Protein AF-A0A6C0BNF8-F1 (afdb_monomer_lite)

Organism: NCBI:txid1070528

Structure (mmCIF, N/CA/C/O backbone):
data_AF-A0A6C0BNF8-F1
#
_entry.id   AF-A0A6C0BNF8-F1
#
loop_
_atom_site.group_PDB
_atom_site.id
_atom_site.type_symbol
_atom_site.label_atom_id
_atom_site.label_alt_id
_atom_site.label_comp_id
_atom_site.label_asym_id
_atom_site.label_entity_id
_atom_site.label_seq_id
_atom_site.pdbx_PDB_ins_code
_atom_site.Cartn_x
_atom_site.Cartn_y
_atom_site.Cartn_z
_atom_site.occupancy
_atom_site.B_iso_or_equiv
_atom_site.auth_seq_id
_atom_site.auth_comp_id
_atom_site.auth_asym_id
_atom_site.auth_atom_id
_atom_site.pdbx_PDB_model_num
ATOM 1 N N . MET A 1 1 ? 3.673 -22.146 -71.744 1.00 42.50 1 MET A N 1
ATOM 2 C CA . MET A 1 1 ? 4.984 -21.637 -72.190 1.00 42.50 1 MET A CA 1
ATOM 3 C C . MET A 1 1 ? 4.751 -20.270 -72.786 1.00 42.50 1 MET A C 1
ATOM 5 O O . MET A 1 1 ? 4.096 -20.205 -73.815 1.00 42.50 1 MET A O 1
ATOM 9 N N . ASN A 1 2 ? 5.159 -19.221 -72.079 1.00 30.05 2 ASN A N 1
ATOM 10 C CA . ASN A 1 2 ? 5.784 -18.015 -72.622 1.00 30.05 2 ASN A CA 1
ATOM 11 C C . ASN A 1 2 ? 5.876 -16.993 -71.493 1.00 30.05 2 ASN A C 1
ATOM 13 O O . ASN A 1 2 ? 4.879 -16.607 -70.895 1.00 30.05 2 ASN A O 1
ATOM 17 N N . SER A 1 3 ? 7.125 -16.689 -71.167 1.00 33.28 3 SER A N 1
ATOM 18 C CA . SER A 1 3 ? 7.591 -15.675 -70.242 1.00 33.28 3 SER A CA 1
ATOM 19 C C . SER A 1 3 ? 7.487 -14.305 -70.899 1.00 33.28 3 SER A C 1
ATOM 21 O O . SER A 1 3 ? 8.122 -14.082 -71.933 1.00 33.28 3 SER A O 1
ATOM 23 N N . ASP A 1 4 ? 6.750 -13.399 -70.270 1.00 34.75 4 ASP A N 1
ATOM 24 C CA . ASP A 1 4 ? 6.822 -11.975 -70.568 1.00 34.75 4 ASP A CA 1
ATOM 25 C C . ASP A 1 4 ? 8.055 -11.378 -69.875 1.00 34.75 4 ASP A C 1
ATOM 27 O O . ASP A 1 4 ? 8.246 -11.499 -68.664 1.00 34.75 4 ASP A O 1
ATOM 31 N N . ILE A 1 5 ? 8.923 -10.780 -70.688 1.00 34.44 5 ILE A N 1
ATOM 32 C CA . ILE A 1 5 ? 10.105 -10.013 -70.287 1.00 34.44 5 ILE A CA 1
ATOM 33 C C . ILE A 1 5 ? 9.642 -8.563 -70.049 1.00 34.44 5 ILE A C 1
ATOM 35 O O . ILE A 1 5 ? 9.097 -7.979 -70.989 1.00 34.44 5 ILE A O 1
ATOM 39 N N . PRO A 1 6 ? 9.847 -7.955 -68.862 1.00 33.59 6 PRO A N 1
ATOM 40 C CA . PRO A 1 6 ? 9.377 -6.597 -68.598 1.00 33.59 6 PRO A CA 1
ATOM 41 C C . PRO A 1 6 ? 10.333 -5.491 -69.061 1.00 33.59 6 PRO A C 1
ATOM 43 O O . PRO A 1 6 ? 11.553 -5.650 -69.106 1.00 33.59 6 PRO A O 1
ATOM 46 N N . GLU A 1 7 ? 9.714 -4.343 -69.338 1.00 38.03 7 GLU A N 1
ATOM 47 C CA . GLU A 1 7 ? 10.248 -2.992 -69.531 1.00 38.03 7 GLU A CA 1
ATOM 48 C C . GLU A 1 7 ? 11.433 -2.620 -68.621 1.00 38.03 7 GLU A C 1
ATOM 50 O O . GLU A 1 7 ? 11.282 -2.080 -67.531 1.00 38.03 7 GLU A O 1
ATOM 55 N N . CYS A 1 8 ? 12.648 -2.795 -69.129 1.00 31.62 8 CYS A N 1
ATOM 56 C CA . CYS A 1 8 ? 13.833 -2.077 -68.661 1.00 31.62 8 CYS A CA 1
ATOM 57 C C . CYS A 1 8 ? 14.503 -1.368 -69.847 1.00 31.62 8 CYS A C 1
ATOM 59 O O . CYS A 1 8 ? 15.633 -1.655 -70.238 1.00 31.62 8 CYS A O 1
ATOM 61 N N . ARG A 1 9 ? 13.761 -0.441 -70.468 1.00 37.28 9 ARG A N 1
ATOM 62 C CA . ARG A 1 9 ? 14.276 0.508 -71.470 1.00 37.28 9 ARG A CA 1
ATOM 63 C C . ARG A 1 9 ? 13.576 1.862 -71.387 1.00 37.28 9 ARG A C 1
ATOM 65 O O . ARG A 1 9 ? 12.869 2.266 -72.299 1.00 37.28 9 ARG A O 1
ATOM 72 N N . THR A 1 10 ? 13.876 2.609 -70.340 1.00 36.25 10 THR A N 1
ATOM 73 C CA . THR A 1 10 ? 13.752 4.070 -70.336 1.00 36.25 10 THR A CA 1
ATOM 74 C C . THR A 1 10 ? 14.896 4.592 -69.488 1.00 36.25 10 THR A C 1
ATOM 76 O O . THR A 1 10 ? 14.889 4.310 -68.305 1.00 36.25 10 THR A O 1
ATOM 79 N N . HIS A 1 11 ? 15.909 5.210 -70.108 1.00 37.09 11 HIS A N 1
ATOM 80 C CA . HIS A 1 11 ? 16.832 6.249 -69.593 1.00 37.09 11 HIS A CA 1
ATOM 81 C C . HIS A 1 11 ? 18.144 6.233 -70.409 1.00 37.09 11 HIS A C 1
ATOM 83 O O . HIS A 1 11 ? 19.134 5.620 -70.010 1.00 37.09 11 HIS A O 1
ATOM 89 N N . PRO A 1 12 ? 18.175 6.886 -71.585 1.00 35.62 12 PRO A N 1
ATOM 90 C CA . PRO A 1 12 ? 19.374 7.017 -72.398 1.00 35.62 12 PRO A CA 1
ATOM 91 C C . PRO A 1 12 ? 20.122 8.312 -72.034 1.00 35.62 12 PRO A C 1
ATOM 93 O O . PRO A 1 12 ? 19.929 9.337 -72.678 1.00 35.62 12 PRO A O 1
ATOM 96 N N . TRP A 1 13 ? 20.972 8.275 -71.002 1.00 37.06 13 TRP A N 1
ATOM 97 C CA . TRP A 1 13 ? 21.962 9.344 -70.740 1.00 37.06 13 TRP A CA 1
ATOM 98 C C . TRP A 1 13 ? 23.219 8.899 -69.972 1.00 37.06 13 TRP A C 1
ATOM 100 O O . TRP A 1 13 ? 23.908 9.715 -69.373 1.00 37.06 13 TRP A O 1
ATOM 110 N N . LEU A 1 14 ? 23.589 7.619 -70.030 1.00 31.16 14 LEU A N 1
ATOM 111 C CA . LEU A 1 14 ? 24.829 7.112 -69.426 1.00 31.16 14 LEU A CA 1
ATOM 112 C C . LEU A 1 14 ? 25.848 6.704 -70.495 1.00 31.16 14 LEU A C 1
ATOM 114 O O . LEU A 1 14 ? 26.213 5.544 -70.613 1.00 31.16 14 LEU A O 1
ATOM 118 N N . PHE A 1 15 ? 26.305 7.683 -71.276 1.00 34.84 15 PHE A N 1
ATOM 119 C CA . PHE A 1 15 ? 27.606 7.626 -71.943 1.00 34.84 15 PHE A CA 1
ATOM 120 C C . PHE A 1 15 ? 28.194 9.036 -71.972 1.00 34.84 15 PHE A C 1
ATOM 122 O O . PHE A 1 15 ? 28.006 9.787 -72.926 1.00 34.84 15 PHE A O 1
ATOM 129 N N . LEU A 1 16 ? 28.914 9.393 -70.911 1.00 28.33 16 LEU A N 1
ATOM 130 C CA . LEU A 1 16 ? 29.991 10.366 -71.009 1.00 28.33 16 LEU A CA 1
ATOM 131 C C . LEU A 1 16 ? 31.275 9.659 -70.594 1.00 28.33 16 LEU A C 1
ATOM 133 O O . LEU A 1 16 ? 31.380 9.108 -69.500 1.00 28.33 16 LEU A O 1
ATOM 137 N N . ASN A 1 17 ? 32.203 9.630 -71.549 1.00 35.16 17 ASN A N 1
ATOM 138 C CA . ASN A 1 17 ? 33.586 9.230 -71.372 1.00 35.16 17 ASN A CA 1
ATOM 139 C C . ASN A 1 17 ? 34.174 9.986 -70.184 1.00 35.16 17 ASN A C 1
ATOM 141 O O . ASN A 1 17 ? 34.181 11.215 -70.206 1.00 35.16 17 ASN A O 1
ATOM 145 N N . ASN A 1 18 ? 34.721 9.259 -69.214 1.00 30.66 18 ASN A N 1
ATOM 146 C CA . ASN A 1 18 ? 35.754 9.818 -68.360 1.00 30.66 18 ASN A CA 1
ATOM 147 C C . ASN A 1 18 ? 37.083 9.178 -68.726 1.00 30.66 18 ASN A C 1
ATOM 149 O O . ASN A 1 18 ? 37.242 7.956 -68.759 1.00 30.66 18 ASN A O 1
ATOM 153 N N . GLU A 1 19 ? 37.984 10.080 -69.079 1.00 30.55 19 GLU A N 1
ATOM 154 C CA . GLU A 1 19 ? 39.366 9.859 -69.428 1.00 30.55 19 GLU A CA 1
ATOM 155 C C . GLU A 1 19 ? 40.123 9.193 -68.278 1.00 30.55 19 GLU A C 1
ATOM 157 O O . GLU A 1 19 ? 39.798 9.317 -67.096 1.00 30.55 19 GLU A O 1
ATOM 162 N N . SER A 1 20 ? 41.145 8.458 -68.692 1.00 35.59 20 SER A N 1
ATOM 163 C CA . SER A 1 20 ? 42.128 7.756 -67.886 1.00 35.59 20 SER A CA 1
ATOM 164 C C . SER A 1 20 ? 42.693 8.601 -66.744 1.00 35.59 20 SER A C 1
ATOM 166 O O . SER A 1 20 ? 43.296 9.646 -66.989 1.00 35.59 20 SER A O 1
ATOM 168 N N . TYR A 1 21 ? 42.627 8.064 -65.527 1.00 30.47 21 TYR A N 1
ATOM 169 C CA . TYR A 1 21 ? 43.580 8.385 -64.472 1.00 30.47 21 TYR A CA 1
ATOM 170 C C . TYR A 1 21 ? 44.263 7.095 -64.021 1.00 30.47 21 TYR A C 1
ATOM 172 O O . TYR A 1 21 ? 43.633 6.192 -63.472 1.00 30.47 21 TYR A O 1
ATOM 180 N N . ASP A 1 22 ? 45.559 7.024 -64.319 1.00 40.06 22 ASP A N 1
ATOM 181 C CA . ASP A 1 22 ? 46.501 6.066 -63.758 1.00 40.06 22 ASP A CA 1
ATOM 182 C C . ASP A 1 22 ? 46.629 6.308 -62.251 1.00 40.06 22 ASP A C 1
ATOM 184 O O . ASP A 1 22 ? 46.972 7.409 -61.815 1.00 40.06 22 ASP A O 1
ATOM 188 N N . ALA A 1 23 ? 46.413 5.260 -61.463 1.00 35.56 23 ALA A N 1
ATOM 189 C CA . ALA A 1 23 ? 46.921 5.163 -60.103 1.00 35.56 23 ALA A CA 1
ATOM 190 C C . ALA A 1 23 ? 47.244 3.695 -59.813 1.00 35.56 23 ALA A C 1
ATOM 192 O O . ALA A 1 23 ? 46.393 2.880 -59.460 1.00 35.56 23 ALA A O 1
ATOM 193 N N . THR A 1 24 ? 48.509 3.357 -60.034 1.00 40.72 24 THR A N 1
ATOM 194 C CA . THR A 1 24 ? 49.157 2.171 -59.485 1.00 40.72 24 THR A CA 1
ATOM 195 C C . THR A 1 24 ? 49.280 2.293 -57.969 1.00 40.72 24 THR A C 1
ATOM 197 O O . THR A 1 24 ? 49.679 3.349 -57.481 1.00 40.72 24 THR A O 1
ATOM 200 N N . ASN A 1 25 ? 49.083 1.157 -57.297 1.00 41.66 25 ASN A N 1
ATOM 201 C CA . ASN A 1 25 ? 49.292 0.868 -55.874 1.00 41.66 25 ASN A CA 1
ATOM 202 C C . ASN A 1 25 ? 48.168 1.301 -54.929 1.00 41.66 25 ASN A C 1
ATOM 204 O O . ASN A 1 25 ? 48.175 2.412 -54.426 1.00 41.66 25 ASN A O 1
ATOM 208 N N . ASP A 1 26 ? 47.289 0.345 -54.615 1.00 33.81 26 ASP A N 1
ATOM 209 C CA . ASP A 1 26 ? 47.030 -0.023 -53.220 1.00 33.81 26 ASP A CA 1
ATOM 210 C C . ASP A 1 26 ? 46.470 -1.450 -53.132 1.00 33.81 26 ASP A C 1
ATOM 212 O O . ASP A 1 26 ? 45.391 -1.780 -53.623 1.00 33.81 26 ASP A O 1
ATOM 216 N N . THR A 1 27 ? 47.259 -2.334 -52.522 1.00 45.50 27 THR A N 1
ATOM 217 C CA . THR A 1 27 ? 46.831 -3.646 -52.030 1.00 45.50 27 THR A CA 1
ATOM 218 C C . THR A 1 27 ? 46.284 -3.474 -50.622 1.00 45.50 27 THR A C 1
ATOM 220 O O . THR A 1 27 ? 47.041 -3.595 -49.663 1.00 45.50 27 THR A O 1
ATOM 223 N N . VAL A 1 28 ? 44.977 -3.241 -50.492 1.00 43.66 28 VAL A N 1
ATOM 224 C CA . VAL A 1 28 ? 44.243 -3.424 -49.234 1.00 43.66 28 VAL A CA 1
ATOM 225 C C . VAL A 1 28 ? 42.863 -4.028 -49.541 1.00 43.66 28 VAL A C 1
ATOM 227 O O . VAL A 1 28 ? 42.142 -3.548 -50.407 1.00 43.66 28 VAL A O 1
ATOM 230 N N . LEU A 1 29 ? 42.558 -5.114 -48.817 1.00 37.81 29 LEU A N 1
ATOM 231 C CA . LEU A 1 29 ? 41.310 -5.893 -48.732 1.00 37.81 29 LEU A CA 1
ATOM 232 C C . LEU A 1 29 ? 40.894 -6.727 -49.960 1.00 37.81 29 LEU A C 1
ATOM 234 O O . LEU A 1 29 ? 40.183 -6.314 -50.872 1.00 37.81 29 LEU A O 1
ATOM 238 N N . GLY A 1 30 ? 41.301 -7.999 -49.917 1.00 39.25 30 GLY A N 1
ATOM 239 C CA . GLY A 1 30 ? 40.782 -9.052 -50.777 1.00 39.25 30 GLY A CA 1
ATOM 240 C C . GLY A 1 30 ? 39.395 -9.511 -50.337 1.00 39.25 30 GLY A C 1
ATOM 241 O O . GLY A 1 30 ? 39.281 -10.424 -49.527 1.00 39.25 30 GLY A O 1
ATOM 242 N N . VAL A 1 31 ? 38.356 -8.956 -50.957 1.00 38.03 31 VAL A N 1
ATOM 243 C CA . VAL A 1 31 ? 37.046 -9.608 -51.077 1.00 38.03 31 VAL A CA 1
ATOM 244 C C . VAL A 1 31 ? 36.850 -9.947 -52.554 1.00 38.03 31 VAL A C 1
ATOM 246 O O . VAL A 1 31 ? 36.617 -9.077 -53.389 1.00 38.03 31 VAL A O 1
ATOM 249 N N . LYS A 1 32 ? 37.015 -11.226 -52.911 1.00 37.56 32 LYS A N 1
ATOM 250 C CA . LYS A 1 32 ? 36.682 -11.744 -54.247 1.00 37.56 32 LYS A CA 1
ATOM 251 C C . LYS A 1 32 ? 35.289 -12.373 -54.200 1.00 37.56 32 LYS A C 1
ATOM 253 O O . LYS A 1 32 ? 35.155 -13.521 -53.794 1.00 37.56 32 LYS A O 1
ATOM 258 N N . GLY A 1 33 ? 34.284 -11.636 -54.668 1.00 37.06 33 GLY A N 1
ATOM 259 C CA . GLY A 1 33 ? 32.932 -12.127 -54.964 1.00 37.06 33 GLY A CA 1
ATOM 260 C C . GLY A 1 33 ? 32.408 -11.507 -56.272 1.00 37.06 33 GLY A C 1
ATOM 261 O O . GLY A 1 33 ? 32.834 -10.403 -56.618 1.00 37.06 33 GLY A O 1
ATOM 262 N N . PRO A 1 34 ? 31.559 -12.201 -57.056 1.00 44.44 34 PRO A N 1
ATOM 263 C CA . PRO A 1 34 ? 31.185 -11.760 -58.398 1.00 44.44 34 PRO A CA 1
ATOM 264 C C . PRO A 1 34 ? 30.058 -10.711 -58.379 1.00 44.44 34 PRO A C 1
ATOM 266 O O . PRO A 1 34 ? 29.031 -10.912 -57.746 1.00 44.44 34 PRO A O 1
ATOM 269 N N . TYR A 1 35 ? 30.260 -9.631 -59.141 1.00 44.66 35 TYR A N 1
ATOM 270 C CA . TYR A 1 35 ? 29.268 -8.679 -59.672 1.00 44.66 35 TYR A CA 1
ATOM 271 C C . TYR A 1 35 ? 28.149 -8.191 -58.727 1.00 44.66 35 TYR A C 1
ATOM 273 O O . TYR A 1 35 ? 27.017 -8.671 -58.766 1.00 44.66 35 TYR A O 1
ATOM 281 N N . LEU A 1 36 ? 28.429 -7.108 -57.995 1.00 46.00 36 LEU A N 1
ATOM 282 C CA . LEU A 1 36 ? 27.408 -6.231 -57.413 1.00 46.00 36 LEU A CA 1
ATOM 283 C C . LEU A 1 36 ? 26.819 -5.338 -58.522 1.00 46.00 36 LEU A C 1
ATOM 285 O O . LEU A 1 36 ? 27.496 -4.456 -59.043 1.00 46.00 36 LEU A O 1
ATOM 289 N N . SER A 1 37 ? 25.566 -5.586 -58.908 1.00 48.38 37 SER A N 1
ATOM 290 C CA . SER A 1 37 ? 24.781 -4.727 -59.819 1.00 48.38 37 SER A CA 1
ATOM 291 C C . SER A 1 37 ? 23.494 -4.213 -59.159 1.00 48.38 37 SER A C 1
ATOM 293 O O . SER A 1 37 ? 22.474 -4.018 -59.813 1.00 48.38 37 SER A O 1
ATOM 295 N N . GLY A 1 38 ? 23.548 -3.975 -57.848 1.00 49.69 38 GLY A N 1
ATOM 296 C CA . GLY A 1 38 ? 22.466 -3.378 -57.072 1.00 49.69 38 GLY A CA 1
ATOM 297 C C . GLY A 1 38 ? 23.025 -2.399 -56.043 1.00 49.69 38 GLY A C 1
ATOM 298 O O . GLY A 1 38 ? 24.003 -2.716 -55.378 1.00 49.69 38 GLY A O 1
ATOM 299 N N . SER A 1 39 ? 22.395 -1.223 -55.945 1.00 52.78 39 SER A N 1
ATOM 300 C CA . SER A 1 39 ? 22.728 -0.102 -55.050 1.00 52.78 39 SER A CA 1
ATOM 301 C C . SER A 1 39 ? 24.130 0.507 -55.248 1.00 52.78 39 SER A C 1
ATOM 303 O O . SER A 1 39 ? 25.155 0.001 -54.788 1.00 52.78 39 SER A O 1
ATOM 305 N N . THR A 1 40 ? 24.175 1.680 -55.891 1.00 62.31 40 THR A N 1
ATOM 306 C CA . THR A 1 40 ? 25.362 2.555 -55.928 1.00 62.31 40 THR A CA 1
ATOM 307 C C . THR A 1 40 ? 25.856 2.928 -54.529 1.00 62.31 40 THR A C 1
ATOM 309 O O . THR A 1 40 ? 27.039 3.217 -54.370 1.00 62.31 40 THR A O 1
ATOM 312 N N . HIS A 1 41 ? 24.988 2.885 -53.515 1.00 64.56 41 HIS A N 1
ATOM 313 C CA . HIS A 1 41 ? 25.321 3.280 -52.152 1.00 64.56 41 HIS A CA 1
ATOM 314 C C . HIS A 1 41 ? 26.141 2.212 -51.410 1.00 64.56 41 HIS A C 1
ATOM 316 O O . HIS A 1 41 ? 27.212 2.521 -50.895 1.00 64.56 41 HIS A O 1
ATOM 322 N N . ALA A 1 42 ? 25.746 0.936 -51.487 1.00 58.25 42 ALA A N 1
ATOM 323 C CA . ALA A 1 42 ? 26.495 -0.165 -50.868 1.00 58.25 42 ALA A CA 1
ATOM 324 C C . ALA A 1 42 ? 27.910 -0.312 -51.461 1.00 58.25 42 ALA A C 1
ATOM 326 O O . ALA A 1 42 ? 28.878 -0.587 -50.755 1.00 58.25 42 ALA A O 1
ATOM 327 N N . THR A 1 43 ? 28.054 -0.053 -52.765 1.00 66.19 43 THR A N 1
ATOM 328 C CA . THR A 1 43 ? 29.363 -0.082 -53.442 1.00 66.19 43 THR A CA 1
ATOM 329 C C . THR A 1 43 ? 30.285 1.055 -52.979 1.00 66.19 43 THR A C 1
ATOM 331 O O . THR A 1 43 ? 31.506 0.889 -52.976 1.00 66.19 43 THR A O 1
ATOM 334 N N . LEU A 1 44 ? 29.721 2.205 -52.592 1.00 66.50 44 LEU A N 1
ATOM 335 C CA . LEU A 1 44 ? 30.476 3.317 -52.008 1.00 66.50 44 LEU A CA 1
ATOM 336 C C . LEU A 1 44 ? 30.898 3.006 -50.566 1.00 66.50 44 LEU A C 1
ATOM 338 O O . LEU A 1 44 ? 32.039 3.287 -50.210 1.00 66.50 44 LEU A O 1
ATOM 342 N N . MET A 1 45 ? 30.037 2.355 -49.778 1.00 68.94 45 MET A N 1
ATOM 343 C CA . MET A 1 45 ? 30.346 1.987 -48.391 1.00 68.94 45 MET A CA 1
ATOM 344 C C . MET A 1 45 ? 31.476 0.965 -48.270 1.00 68.94 45 MET A C 1
ATOM 346 O O . MET A 1 45 ? 32.361 1.151 -47.447 1.00 68.94 45 MET A O 1
ATOM 350 N N . VAL A 1 46 ? 31.540 -0.042 -49.150 1.00 69.00 46 VAL A N 1
ATOM 351 C CA . VAL A 1 46 ? 32.635 -1.043 -49.149 1.00 69.00 46 VAL A CA 1
ATOM 352 C C . VAL A 1 46 ? 34.024 -0.413 -49.372 1.00 69.00 46 VAL A C 1
ATOM 354 O O . VAL A 1 46 ? 35.041 -1.032 -49.067 1.00 69.00 46 VAL A O 1
ATOM 357 N N . LYS A 1 47 ? 34.091 0.813 -49.908 1.00 74.00 47 LYS A N 1
ATOM 358 C CA . LYS A 1 47 ? 35.347 1.554 -50.109 1.00 74.00 47 LYS A CA 1
ATOM 359 C C . LYS A 1 47 ? 35.662 2.555 -48.996 1.00 74.00 47 LYS A C 1
ATOM 361 O O . LYS A 1 47 ? 36.765 3.096 -48.999 1.00 74.00 47 LYS A O 1
ATOM 366 N N . SER A 1 48 ? 34.718 2.826 -48.095 1.00 77.19 48 SER A N 1
ATOM 367 C CA . SER A 1 48 ? 34.946 3.693 -46.940 1.00 77.19 48 SER A CA 1
ATOM 368 C C . SER A 1 48 ? 35.704 2.922 -45.862 1.00 77.19 48 SER A C 1
ATOM 370 O O . SER A 1 48 ? 35.440 1.742 -45.643 1.00 77.19 48 SER A O 1
ATOM 372 N N . SER A 1 49 ? 36.637 3.585 -45.177 1.00 82.75 49 SER A N 1
ATOM 373 C CA . SER A 1 49 ? 37.254 3.038 -43.961 1.00 82.75 49 SER A CA 1
ATOM 374 C C . SER A 1 49 ? 36.271 2.960 -42.791 1.00 82.75 49 SER A C 1
ATOM 376 O O . SER A 1 49 ? 36.542 2.241 -41.837 1.00 82.75 49 SER A O 1
ATOM 378 N N . ASP A 1 50 ? 35.159 3.690 -42.888 1.00 86.62 50 ASP A N 1
ATOM 379 C CA . ASP A 1 50 ? 34.057 3.697 -41.935 1.00 86.62 50 ASP A CA 1
ATOM 380 C C . ASP A 1 50 ? 32.731 3.734 -42.722 1.00 86.62 50 ASP A C 1
ATOM 382 O O . ASP A 1 50 ? 32.327 4.785 -43.239 1.00 86.62 50 ASP A O 1
ATOM 386 N N . PRO A 1 51 ? 32.103 2.574 -42.973 1.00 88.50 51 PRO A N 1
ATOM 387 C CA . PRO A 1 51 ? 30.893 2.503 -43.783 1.00 88.50 51 PRO A CA 1
ATOM 388 C C . PRO A 1 51 ? 29.651 3.036 -43.056 1.00 88.50 51 PRO A C 1
ATOM 390 O O . PRO A 1 51 ? 28.652 3.297 -43.724 1.00 88.50 51 PRO A O 1
ATOM 393 N N . PHE A 1 52 ? 29.695 3.215 -41.730 1.00 94.25 52 PHE A N 1
ATOM 394 C CA . PHE A 1 52 ? 28.522 3.543 -40.912 1.00 94.25 52 PHE A CA 1
ATOM 395 C C . PHE A 1 52 ? 28.550 4.956 -40.309 1.00 94.25 52 PHE A C 1
ATOM 397 O O . PHE A 1 52 ? 27.598 5.355 -39.639 1.00 94.25 52 PHE A O 1
ATOM 404 N N . GLU A 1 53 ? 29.583 5.753 -40.591 1.00 90.50 53 GLU A N 1
ATOM 405 C CA . GLU A 1 53 ? 29.638 7.170 -40.199 1.00 90.50 53 GLU A CA 1
ATOM 406 C C . GLU A 1 53 ? 28.538 8.024 -40.869 1.00 90.50 53 GLU A C 1
ATOM 408 O O . GLU A 1 53 ? 28.148 9.082 -40.372 1.00 90.50 53 GLU A O 1
ATOM 413 N N . HIS A 1 54 ? 28.014 7.577 -42.014 1.00 90.06 54 HIS A N 1
ATOM 414 C CA . HIS A 1 54 ? 27.062 8.357 -42.800 1.00 90.06 54 HIS A CA 1
ATOM 415 C C . HIS A 1 54 ? 25.639 8.314 -42.199 1.00 90.06 54 HIS A C 1
ATOM 417 O O . HIS A 1 54 ? 25.117 7.229 -41.948 1.00 90.06 54 HIS A O 1
ATOM 423 N N . PRO A 1 55 ? 24.942 9.456 -42.037 1.00 87.06 55 PRO A N 1
ATOM 424 C CA . PRO A 1 55 ? 23.619 9.491 -41.399 1.00 87.06 55 PRO A CA 1
ATOM 425 C C . PRO A 1 55 ? 22.507 8.790 -42.202 1.00 87.06 55 PRO A C 1
ATOM 427 O O . PRO A 1 55 ? 21.505 8.362 -41.637 1.00 87.06 55 PRO A O 1
ATOM 430 N N . ASP A 1 56 ? 22.688 8.642 -43.518 1.00 92.75 56 ASP A N 1
ATOM 431 C CA . ASP A 1 56 ? 21.708 7.993 -44.409 1.00 92.75 56 ASP A CA 1
ATOM 432 C C . ASP A 1 56 ? 21.846 6.457 -44.483 1.00 92.75 56 ASP A C 1
ATOM 434 O O . ASP A 1 56 ? 21.231 5.826 -45.342 1.00 92.75 56 ASP A O 1
ATOM 438 N N . VAL A 1 57 ? 22.657 5.838 -43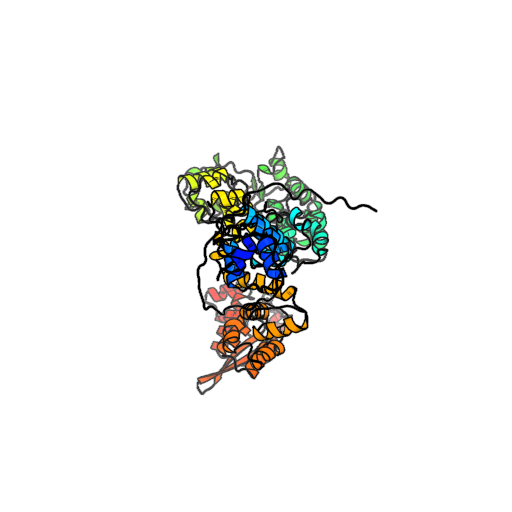.615 1.00 94.06 57 VAL A N 1
ATOM 439 C CA . VAL A 1 57 ? 22.764 4.372 -43.527 1.00 94.06 57 VAL A CA 1
ATOM 440 C C . VAL A 1 57 ? 21.389 3.772 -43.219 1.00 94.06 57 VAL A C 1
ATOM 442 O O . VAL A 1 57 ? 20.745 4.136 -42.234 1.00 94.06 57 VAL A O 1
ATOM 445 N N . THR A 1 58 ? 20.948 2.809 -44.031 1.00 96.31 58 THR A N 1
ATOM 446 C CA . THR A 1 58 ? 19.680 2.092 -43.817 1.00 96.31 58 THR A CA 1
ATOM 447 C C . THR A 1 58 ? 19.898 0.677 -43.283 1.00 96.31 58 THR A C 1
ATOM 449 O O . THR A 1 58 ? 20.983 0.103 -43.400 1.00 96.31 58 THR A O 1
ATOM 452 N N . CYS A 1 59 ? 18.853 0.066 -42.712 1.00 96.56 59 CYS A N 1
ATOM 453 C CA . CYS A 1 59 ? 18.907 -1.315 -42.217 1.00 96.56 59 CYS A CA 1
ATOM 454 C C . CYS A 1 59 ? 19.296 -2.274 -43.345 1.00 96.56 59 CYS A C 1
ATOM 456 O O . CYS A 1 59 ? 20.116 -3.177 -43.163 1.00 96.56 59 CYS A O 1
ATOM 458 N N . GLN A 1 60 ? 18.782 -2.019 -44.549 1.00 96.12 60 GLN A N 1
ATOM 459 C CA . GLN A 1 60 ? 19.094 -2.817 -45.723 1.00 96.12 60 GLN A CA 1
ATOM 460 C C . GLN A 1 60 ? 20.569 -2.713 -46.127 1.00 96.12 60 GLN A C 1
ATOM 462 O O . GLN A 1 60 ? 21.127 -3.716 -46.576 1.00 96.12 60 GLN A O 1
ATOM 467 N N . ASP A 1 61 ? 21.215 -1.557 -45.955 1.00 95.06 61 ASP A N 1
ATOM 468 C CA . ASP A 1 61 ? 22.646 -1.404 -46.245 1.00 95.06 61 ASP A CA 1
ATOM 469 C C . ASP A 1 61 ? 23.484 -2.271 -45.296 1.00 95.06 61 ASP A C 1
ATOM 471 O O . ASP A 1 61 ? 24.317 -3.060 -45.755 1.00 95.06 61 ASP A O 1
ATOM 475 N N . VAL A 1 62 ? 23.187 -2.229 -43.990 1.00 95.44 62 VAL A N 1
ATOM 476 C CA . VAL A 1 62 ? 23.865 -3.058 -42.977 1.00 95.44 62 VAL A CA 1
ATOM 477 C C . VAL A 1 62 ? 23.653 -4.551 -43.251 1.00 95.44 62 VAL A C 1
ATOM 479 O O . VAL A 1 62 ? 24.615 -5.319 -43.297 1.00 95.44 62 VAL A O 1
ATOM 482 N N . LEU A 1 63 ? 22.409 -4.980 -43.496 1.00 95.19 63 LEU A N 1
ATOM 483 C CA . LEU A 1 63 ? 22.093 -6.381 -43.805 1.00 95.19 63 LEU A CA 1
ATOM 484 C C . LEU A 1 63 ? 22.759 -6.854 -45.104 1.00 95.19 63 LEU A C 1
ATOM 486 O O . LEU A 1 63 ? 23.192 -8.005 -45.193 1.00 95.19 63 LEU A O 1
ATOM 490 N N . THR A 1 64 ? 22.881 -5.974 -46.101 1.00 93.81 64 THR A N 1
ATOM 491 C CA . THR A 1 64 ? 23.582 -6.284 -47.353 1.00 93.81 64 THR A CA 1
ATOM 492 C C . THR A 1 64 ? 25.063 -6.532 -47.084 1.00 93.81 64 THR A C 1
ATOM 494 O O . THR A 1 64 ? 25.589 -7.547 -47.541 1.00 93.81 64 THR A O 1
ATOM 497 N N . LEU A 1 65 ? 25.726 -5.684 -46.291 1.00 92.56 65 LEU A N 1
ATOM 498 C CA . LEU A 1 65 ? 27.129 -5.884 -45.909 1.00 92.56 65 LEU A CA 1
ATOM 499 C C . LEU A 1 65 ? 27.329 -7.188 -45.124 1.00 92.56 65 LEU A C 1
ATOM 501 O O . LEU A 1 65 ? 28.208 -7.979 -45.473 1.00 92.56 65 LEU A O 1
ATOM 505 N N . LEU A 1 66 ? 26.467 -7.473 -44.143 1.00 93.69 66 LEU A N 1
ATOM 506 C CA . LEU A 1 66 ? 26.486 -8.738 -43.398 1.00 93.69 66 LEU A CA 1
ATOM 507 C C . LEU A 1 66 ? 26.329 -9.953 -44.328 1.00 93.69 66 LEU A C 1
ATOM 509 O O . LEU A 1 66 ? 27.054 -10.939 -44.196 1.00 93.69 66 LEU A O 1
ATOM 513 N N . SER A 1 67 ? 25.428 -9.880 -45.316 1.00 93.00 67 SER A N 1
ATOM 514 C CA . SER A 1 67 ? 25.210 -10.966 -46.286 1.00 93.00 67 SER A CA 1
ATOM 515 C C . SER A 1 67 ? 26.416 -11.225 -47.198 1.00 93.00 67 SER A C 1
ATOM 517 O O . SER A 1 67 ? 26.596 -12.340 -47.690 1.00 93.00 67 SER A O 1
ATOM 519 N N . LEU A 1 68 ? 27.263 -10.210 -47.393 1.00 92.56 68 LEU A N 1
ATOM 520 C CA . LEU A 1 68 ? 28.522 -10.304 -48.130 1.00 92.56 68 LEU A CA 1
ATOM 521 C C . LEU A 1 68 ? 29.684 -10.807 -47.257 1.00 92.56 68 LEU A C 1
ATOM 523 O O . LEU A 1 68 ? 30.806 -10.923 -47.750 1.00 92.56 68 LEU A O 1
ATOM 527 N N . GLY A 1 69 ? 29.421 -11.135 -45.989 1.00 92.81 69 GLY A N 1
ATOM 528 C CA . GLY A 1 69 ? 30.411 -11.636 -45.040 1.00 92.81 69 GLY A CA 1
ATOM 529 C C . GLY A 1 69 ? 31.159 -10.545 -44.275 1.00 92.81 69 GLY A C 1
ATOM 530 O O . GLY A 1 69 ? 32.214 -10.838 -43.719 1.00 92.81 69 GLY A O 1
ATOM 531 N N . TYR A 1 70 ? 30.658 -9.305 -44.251 1.00 92.44 70 TYR A N 1
ATOM 532 C CA . TYR A 1 70 ? 31.189 -8.271 -43.360 1.00 92.44 70 TYR A CA 1
ATOM 533 C C . TYR A 1 70 ? 30.851 -8.620 -41.903 1.00 92.44 70 TYR A C 1
ATOM 535 O O . TYR A 1 70 ? 29.701 -8.934 -41.595 1.00 92.44 70 TYR A O 1
ATOM 543 N N . GLU A 1 71 ? 31.828 -8.556 -41.001 1.00 94.00 71 GLU A N 1
ATOM 544 C CA . GLU A 1 71 ? 31.621 -8.757 -39.563 1.00 94.00 71 GLU A CA 1
ATOM 545 C C . GLU A 1 71 ? 31.602 -7.397 -38.857 1.00 94.00 71 GLU A C 1
ATOM 547 O O . GLU A 1 71 ? 32.570 -6.649 -38.940 1.00 94.00 71 GLU A O 1
ATOM 552 N N . LEU A 1 72 ? 30.504 -7.076 -38.161 1.00 94.06 72 LEU A N 1
ATOM 553 C CA . LEU A 1 72 ? 30.380 -5.810 -37.429 1.00 94.06 72 LEU A CA 1
ATOM 554 C C . LEU A 1 72 ? 31.315 -5.779 -36.217 1.00 94.06 72 LEU A C 1
ATOM 556 O O . LEU A 1 72 ? 31.142 -6.558 -35.271 1.00 94.06 72 LEU A O 1
ATOM 560 N N . THR A 1 73 ? 32.243 -4.829 -36.227 1.00 92.88 73 THR A N 1
ATOM 561 C CA . THR A 1 73 ? 33.088 -4.458 -35.090 1.00 92.88 73 THR A CA 1
ATOM 562 C C . THR A 1 73 ? 32.302 -3.650 -34.049 1.00 92.88 73 THR A C 1
ATOM 564 O O . THR A 1 73 ? 31.174 -3.218 -34.285 1.00 92.88 73 THR A O 1
ATOM 567 N N . GLU A 1 74 ? 32.884 -3.431 -32.868 1.00 87.56 74 GLU A N 1
ATOM 568 C CA . GLU A 1 74 ? 32.290 -2.538 -31.858 1.00 87.56 74 GLU A CA 1
ATOM 569 C C . GLU A 1 74 ? 32.216 -1.081 -32.333 1.00 87.56 74 GLU A C 1
ATOM 571 O O . GLU A 1 74 ? 31.268 -0.374 -31.998 1.00 87.56 74 GLU A O 1
ATOM 576 N N . VAL A 1 75 ? 33.177 -0.650 -33.158 1.00 90.38 75 VAL A N 1
ATOM 577 C CA . VAL A 1 75 ? 33.170 0.683 -33.779 1.00 90.38 75 VAL A CA 1
ATOM 578 C C . VAL A 1 75 ? 31.968 0.795 -34.712 1.00 90.38 75 VAL A C 1
ATOM 580 O O . VAL A 1 75 ? 31.112 1.641 -34.482 1.00 90.38 75 VAL A O 1
ATOM 583 N N . ASP A 1 76 ? 31.795 -0.176 -35.617 1.00 93.94 76 ASP A N 1
ATOM 584 C CA . ASP A 1 76 ? 30.641 -0.227 -36.523 1.00 93.94 76 ASP A CA 1
ATOM 585 C C . ASP A 1 76 ? 29.304 -0.178 -35.765 1.00 93.94 76 ASP A C 1
ATOM 587 O O . ASP A 1 76 ? 28.377 0.526 -36.153 1.00 93.94 76 ASP A O 1
ATOM 591 N N . ARG A 1 77 ? 29.188 -0.921 -34.655 1.00 92.62 77 ARG A N 1
ATOM 592 C CA . ARG A 1 77 ? 27.981 -0.921 -33.810 1.00 92.62 77 ARG A CA 1
ATOM 593 C C . ARG A 1 77 ? 27.740 0.437 -33.163 1.00 92.62 77 ARG A C 1
ATOM 595 O O . ARG A 1 77 ? 26.589 0.857 -33.068 1.00 92.62 77 ARG A O 1
ATOM 602 N N . SER A 1 78 ? 28.803 1.102 -32.717 1.00 89.44 78 SER A N 1
ATOM 603 C CA . SER A 1 78 ? 28.742 2.445 -32.145 1.00 89.44 78 SER A CA 1
ATOM 604 C C . SER A 1 78 ? 28.317 3.477 -33.189 1.00 89.44 78 SER A C 1
ATOM 606 O O . SER A 1 78 ? 27.476 4.323 -32.895 1.00 89.44 78 SER A O 1
ATOM 608 N N . ASP A 1 79 ? 28.831 3.376 -34.413 1.00 92.44 79 ASP A N 1
ATOM 609 C CA . ASP A 1 79 ? 28.518 4.307 -35.499 1.00 92.44 79 ASP A CA 1
ATOM 610 C C . ASP A 1 79 ? 27.112 4.083 -36.050 1.00 92.44 79 ASP A C 1
ATOM 612 O O . ASP A 1 79 ? 26.372 5.046 -36.232 1.00 92.44 79 ASP A O 1
ATOM 616 N N . ILE A 1 80 ? 26.671 2.826 -36.167 1.00 94.06 80 ILE A N 1
ATOM 617 C CA . ILE A 1 80 ? 25.261 2.493 -36.406 1.00 94.06 80 ILE A CA 1
ATOM 618 C C . ILE A 1 80 ? 24.389 3.110 -35.306 1.00 94.06 80 ILE A C 1
ATOM 620 O O . ILE A 1 80 ? 23.431 3.814 -35.605 1.00 94.06 80 ILE A O 1
ATOM 624 N N . ALA A 1 81 ? 24.726 2.902 -34.030 1.00 91.25 81 ALA A N 1
ATOM 625 C CA . ALA A 1 81 ? 23.945 3.435 -32.915 1.00 91.25 81 ALA A CA 1
ATOM 626 C C . ALA A 1 81 ? 23.894 4.972 -32.899 1.00 91.25 81 ALA A C 1
ATOM 628 O O . ALA A 1 81 ? 22.878 5.535 -32.495 1.00 91.25 81 ALA A O 1
ATOM 629 N N . ARG A 1 82 ? 24.966 5.650 -33.327 1.00 91.69 82 ARG A N 1
ATOM 630 C CA . ARG A 1 82 ? 25.098 7.113 -33.300 1.00 91.69 82 ARG A CA 1
ATOM 631 C C . ARG A 1 82 ? 24.488 7.798 -34.520 1.00 91.69 82 ARG A C 1
ATOM 633 O O . ARG A 1 82 ? 23.847 8.832 -34.363 1.00 91.69 82 ARG A O 1
ATOM 640 N N . ASN A 1 83 ? 24.701 7.252 -35.712 1.00 93.38 83 ASN A N 1
ATOM 641 C CA . ASN A 1 83 ? 24.457 7.968 -36.965 1.00 93.38 83 ASN A CA 1
ATOM 642 C C . ASN A 1 83 ? 23.209 7.472 -37.701 1.00 93.38 83 ASN A C 1
ATOM 644 O O . ASN A 1 83 ? 22.575 8.251 -38.407 1.00 93.38 83 ASN A O 1
ATOM 648 N N . MET A 1 84 ? 22.830 6.205 -37.527 1.00 95.44 84 MET A N 1
ATOM 649 C CA . MET A 1 84 ? 21.676 5.621 -38.208 1.00 95.44 84 MET A CA 1
ATOM 650 C C . MET A 1 84 ? 20.359 6.163 -37.633 1.00 95.44 84 MET A C 1
ATOM 652 O O . MET A 1 84 ? 20.219 6.324 -36.422 1.00 95.44 84 MET A O 1
ATOM 656 N N . HIS A 1 85 ? 19.357 6.406 -38.478 1.00 95.25 85 HIS A N 1
ATOM 657 C CA . HIS A 1 85 ? 18.039 6.842 -38.006 1.00 95.25 85 HIS A CA 1
ATOM 658 C C . HIS A 1 85 ? 17.372 5.780 -37.106 1.00 95.25 85 HIS A C 1
ATOM 660 O O . HIS A 1 85 ? 17.414 4.587 -37.412 1.00 95.25 85 HIS A O 1
ATOM 666 N N . MET A 1 86 ? 16.693 6.202 -36.033 1.00 94.50 86 MET A N 1
ATOM 667 C CA . MET A 1 86 ? 16.076 5.302 -35.044 1.00 94.50 86 MET A CA 1
ATOM 668 C C . MET A 1 86 ? 15.137 4.243 -35.633 1.00 94.50 86 MET A C 1
ATOM 670 O O . MET A 1 86 ? 15.214 3.081 -35.238 1.00 94.50 86 MET A O 1
ATOM 674 N N . ASP A 1 87 ? 14.285 4.607 -36.595 1.00 95.00 87 ASP A N 1
ATOM 675 C CA . ASP A 1 87 ? 13.415 3.646 -37.296 1.00 95.00 87 ASP A CA 1
ATOM 676 C C . ASP A 1 87 ? 14.199 2.500 -37.948 1.00 95.00 87 ASP A C 1
ATOM 678 O O . ASP A 1 87 ? 13.760 1.350 -37.953 1.00 95.00 87 ASP A O 1
ATOM 682 N N . GLU A 1 88 ? 15.367 2.804 -38.513 1.00 96.56 88 GLU A N 1
ATOM 683 C CA . GLU A 1 88 ? 16.216 1.813 -39.165 1.00 96.56 88 GLU A CA 1
ATOM 684 C C . GLU A 1 88 ? 16.982 0.974 -38.135 1.00 96.56 88 GLU A C 1
ATOM 686 O O . GLU A 1 88 ? 17.099 -0.237 -38.321 1.00 96.56 88 GLU A O 1
ATOM 691 N N . ILE A 1 89 ? 17.411 1.572 -37.015 1.00 94.31 89 ILE A N 1
ATOM 692 C CA . ILE A 1 89 ? 18.004 0.850 -35.875 1.00 94.31 89 ILE A CA 1
ATOM 693 C C . ILE A 1 89 ? 17.011 -0.170 -35.308 1.00 94.31 89 ILE A C 1
ATOM 695 O O . ILE A 1 89 ? 17.378 -1.323 -35.080 1.00 94.31 89 ILE A O 1
ATOM 699 N N . LEU A 1 90 ? 15.751 0.227 -35.101 1.00 90.00 90 LEU A N 1
ATOM 700 C CA . LEU A 1 90 ? 14.704 -0.662 -34.592 1.00 90.00 90 LEU A CA 1
ATOM 701 C C . LEU A 1 90 ? 14.443 -1.825 -35.553 1.00 90.00 90 LEU A C 1
ATOM 703 O O . LEU A 1 90 ? 14.487 -2.973 -35.115 1.00 90.00 90 LEU A O 1
ATOM 707 N N . LYS A 1 91 ? 14.291 -1.565 -36.860 1.00 93.88 91 LYS A N 1
ATOM 708 C CA . LYS A 1 91 ? 14.200 -2.635 -37.873 1.00 93.88 91 LYS A CA 1
ATOM 709 C C . LYS A 1 91 ? 15.412 -3.561 -37.824 1.00 93.88 91 LYS A C 1
ATOM 711 O O . LYS A 1 91 ? 15.264 -4.773 -37.894 1.00 93.88 91 LYS A O 1
ATOM 716 N N . LEU A 1 92 ? 16.618 -3.004 -37.722 1.00 93.56 92 LEU A N 1
ATOM 717 C CA . LEU A 1 92 ? 17.864 -3.769 -37.710 1.00 93.56 92 LEU A CA 1
ATOM 718 C C . LEU A 1 92 ? 17.995 -4.644 -36.453 1.00 93.56 92 LEU A C 1
ATOM 720 O O . LEU A 1 92 ? 18.489 -5.771 -36.539 1.00 93.56 92 LEU A O 1
ATOM 724 N N . SER A 1 93 ? 17.499 -4.162 -35.311 1.00 90.81 93 SER A N 1
ATOM 725 C CA . SER A 1 93 ? 17.496 -4.886 -34.034 1.00 90.81 93 SER A CA 1
ATOM 726 C C . SER A 1 93 ? 16.688 -6.190 -34.056 1.00 90.81 93 SER A C 1
ATOM 728 O O . SER A 1 93 ? 16.956 -7.093 -33.261 1.00 90.81 93 SER A O 1
ATOM 730 N N . GLU A 1 94 ? 15.764 -6.344 -35.011 1.00 89.19 94 GLU A N 1
ATOM 731 C CA . GLU A 1 94 ? 15.031 -7.598 -35.227 1.00 89.19 94 GLU A CA 1
ATOM 732 C C . GLU A 1 94 ? 15.937 -8.709 -35.791 1.00 89.19 94 GLU A C 1
ATOM 734 O O . GLU A 1 94 ? 15.680 -9.896 -35.582 1.00 89.19 94 GLU A O 1
ATOM 739 N N . TYR A 1 95 ? 17.013 -8.333 -36.491 1.00 92.38 95 TYR A N 1
ATOM 740 C CA . TYR A 1 95 ? 17.914 -9.256 -37.188 1.00 92.38 95 TYR A CA 1
ATOM 741 C C . TYR A 1 95 ? 19.234 -9.469 -36.450 1.00 92.38 95 TYR A C 1
ATOM 743 O O . TYR A 1 95 ? 19.807 -10.559 -36.513 1.00 92.38 95 TYR A O 1
ATOM 751 N N . ILE A 1 96 ? 19.734 -8.439 -35.764 1.00 90.00 96 ILE A N 1
ATOM 752 C CA . ILE A 1 96 ? 21.013 -8.483 -35.056 1.00 90.00 96 ILE A CA 1
ATOM 753 C C . ILE A 1 96 ? 20.893 -7.916 -33.644 1.00 90.00 96 ILE A C 1
ATOM 755 O O . ILE A 1 96 ? 20.158 -6.971 -33.383 1.00 90.00 96 ILE A O 1
ATOM 759 N N . THR A 1 97 ? 21.673 -8.468 -32.714 1.00 82.38 97 THR A N 1
ATOM 760 C CA . THR A 1 97 ? 21.775 -7.907 -31.363 1.00 82.38 97 THR A CA 1
ATOM 761 C C . THR A 1 97 ? 22.557 -6.595 -31.431 1.00 82.38 97 THR A C 1
ATOM 763 O O . THR A 1 97 ? 23.774 -6.619 -31.634 1.00 82.38 97 THR A O 1
ATOM 766 N N . LEU A 1 98 ? 21.866 -5.468 -31.264 1.00 83.69 98 LEU A N 1
ATOM 767 C CA . LEU A 1 98 ? 22.468 -4.149 -31.073 1.00 83.69 98 LEU A CA 1
ATOM 768 C C . LEU A 1 98 ? 22.449 -3.793 -29.591 1.00 83.69 98 LEU A C 1
ATOM 770 O O . LEU A 1 98 ? 21.455 -4.022 -28.902 1.00 83.69 98 LEU A O 1
ATOM 774 N N . ASN A 1 99 ? 23.549 -3.221 -29.109 1.00 78.88 99 ASN A N 1
ATOM 775 C CA . ASN A 1 99 ? 23.574 -2.629 -27.785 1.00 78.88 99 ASN A CA 1
ATOM 776 C C . ASN A 1 99 ? 22.910 -1.242 -27.862 1.00 78.88 99 ASN A C 1
ATOM 778 O O . ASN A 1 99 ? 23.540 -0.257 -28.245 1.00 78.88 99 ASN A O 1
ATOM 782 N N . LEU A 1 100 ? 21.617 -1.180 -27.532 1.00 80.00 100 LEU A N 1
ATOM 783 C CA . LEU A 1 100 ? 20.826 0.053 -27.610 1.00 80.00 100 LEU A CA 1
ATOM 784 C C . LEU A 1 100 ? 21.159 1.066 -26.502 1.00 80.00 100 LEU A C 1
ATOM 786 O O . LEU A 1 100 ? 20.679 2.195 -26.569 1.00 80.00 100 LEU A O 1
ATOM 790 N N . SER A 1 101 ? 21.981 0.710 -25.506 1.00 72.00 101 SER A N 1
ATOM 791 C CA . SER A 1 101 ? 22.408 1.663 -24.467 1.00 72.00 101 SER A CA 1
ATOM 792 C C . SER A 1 101 ? 23.214 2.841 -25.032 1.00 72.00 101 SER A C 1
ATOM 794 O O . SER A 1 101 ? 23.116 3.949 -24.516 1.00 72.00 101 SER A O 1
ATOM 796 N N . TYR A 1 102 ? 23.936 2.649 -26.143 1.00 69.62 102 TYR A N 1
ATOM 797 C CA . TYR A 1 102 ? 24.720 3.711 -26.787 1.00 69.62 102 TYR A CA 1
ATOM 798 C C . TYR A 1 102 ? 23.876 4.730 -27.561 1.00 69.62 102 TYR A C 1
ATOM 800 O O . TYR A 1 102 ? 24.372 5.789 -27.949 1.00 69.62 102 TYR A O 1
ATOM 808 N N . VAL A 1 103 ? 22.604 4.416 -27.804 1.00 77.12 103 VAL A N 1
ATOM 809 C CA . VAL A 1 103 ? 21.748 5.186 -28.706 1.00 77.12 103 VAL A CA 1
ATOM 810 C C . VAL A 1 103 ? 21.196 6.445 -28.026 1.00 77.12 103 VAL A C 1
ATOM 812 O O . VAL A 1 103 ? 21.047 7.476 -28.678 1.00 77.12 103 VAL A O 1
ATOM 815 N N . SER A 1 104 ? 20.936 6.405 -26.714 1.00 70.50 104 SER A N 1
ATOM 816 C CA . SER A 1 104 ? 20.078 7.398 -26.051 1.00 70.50 104 SER A CA 1
ATOM 817 C C . SER A 1 104 ? 20.641 8.818 -25.989 1.00 70.50 104 SER A C 1
ATOM 819 O O . SER A 1 104 ? 19.868 9.770 -26.031 1.00 70.50 104 SER A O 1
ATOM 821 N N . ASN A 1 105 ? 21.967 8.973 -25.914 1.00 71.00 105 ASN A N 1
ATOM 822 C CA . ASN A 1 105 ? 22.595 10.287 -25.708 1.00 71.00 105 ASN A CA 1
ATOM 823 C C . ASN A 1 105 ? 23.369 10.796 -26.932 1.00 71.00 105 ASN A C 1
ATOM 825 O O . ASN A 1 105 ? 23.739 11.965 -26.976 1.00 71.00 105 ASN A O 1
ATOM 829 N N . SER A 1 106 ? 23.643 9.931 -27.913 1.00 83.19 106 SER A N 1
ATOM 830 C CA . SER A 1 106 ? 24.504 10.267 -29.058 1.00 83.19 106 SER A CA 1
ATOM 831 C C . SER A 1 106 ? 23.768 10.299 -30.394 1.00 83.19 106 SER A C 1
ATOM 833 O O . SER A 1 106 ? 24.292 10.873 -31.346 1.00 83.19 106 SER A O 1
ATOM 835 N N . ASN A 1 107 ? 22.573 9.707 -30.481 1.00 91.69 107 ASN A N 1
ATOM 836 C CA . ASN A 1 107 ? 21.824 9.658 -31.727 1.00 91.69 107 ASN A CA 1
ATOM 837 C C . ASN A 1 107 ? 20.905 10.885 -31.876 1.00 91.69 107 ASN A C 1
ATOM 839 O O . ASN A 1 107 ? 20.011 11.079 -31.051 1.00 91.69 107 ASN A O 1
ATOM 843 N N . PRO A 1 108 ? 21.058 11.702 -32.934 1.00 91.50 108 PRO A N 1
ATOM 844 C CA . PRO A 1 108 ? 20.279 12.930 -33.108 1.00 91.50 108 PRO A CA 1
ATOM 845 C C . PRO A 1 108 ? 18.795 12.680 -33.413 1.00 91.50 108 PRO A C 1
ATOM 847 O O . PRO A 1 108 ? 17.983 13.594 -33.286 1.00 91.50 108 PRO A O 1
ATOM 850 N N . THR A 1 109 ? 18.433 11.464 -33.831 1.00 93.00 109 THR A N 1
ATOM 851 C CA . THR A 1 109 ? 17.048 11.067 -34.142 1.00 93.00 109 THR A CA 1
ATOM 852 C C . THR A 1 109 ? 16.350 10.405 -32.954 1.00 93.00 109 THR A C 1
ATOM 854 O O . THR A 1 109 ? 15.157 10.104 -33.017 1.00 93.00 109 THR A O 1
ATOM 857 N N . TYR A 1 110 ? 17.074 10.198 -31.852 1.00 90.19 110 TYR A N 1
ATOM 858 C CA . TYR A 1 110 ? 16.521 9.657 -30.624 1.00 90.19 110 TYR A CA 1
ATOM 859 C C . TYR A 1 110 ? 15.544 10.638 -29.970 1.00 90.19 110 TYR A C 1
ATOM 861 O O . TYR A 1 110 ? 15.806 11.832 -29.836 1.00 90.19 110 TYR A O 1
ATOM 869 N N . SER A 1 111 ? 14.392 10.124 -29.548 1.00 86.81 111 SER A N 1
ATOM 870 C CA . SER A 1 111 ? 13.311 10.903 -28.947 1.00 86.81 111 SER A CA 1
ATOM 871 C C . SER A 1 111 ? 12.703 10.143 -27.767 1.00 86.81 111 SER A C 1
ATOM 873 O O . SER A 1 111 ? 12.913 8.937 -27.612 1.00 86.81 111 SER A O 1
ATOM 875 N N . ARG A 1 112 ? 11.892 10.827 -26.944 1.00 74.12 112 ARG A N 1
ATOM 876 C CA . ARG A 1 112 ? 11.105 10.166 -25.883 1.00 74.12 112 ARG A CA 1
ATOM 877 C C . ARG A 1 112 ? 10.191 9.065 -26.430 1.00 74.12 112 ARG A C 1
ATOM 879 O O . ARG A 1 112 ? 10.002 8.054 -25.762 1.00 74.12 112 ARG A O 1
ATOM 886 N N . GLU A 1 113 ? 9.663 9.236 -27.642 1.00 83.19 113 GLU A N 1
ATOM 887 C CA . GLU A 1 113 ? 8.833 8.223 -28.299 1.00 83.19 113 GLU A CA 1
ATOM 888 C C . GLU A 1 113 ? 9.643 6.946 -28.562 1.00 83.19 113 GLU A C 1
ATOM 890 O O . GLU A 1 113 ? 9.241 5.866 -28.131 1.00 83.19 113 GLU A O 1
ATOM 895 N N . TYR A 1 114 ? 10.845 7.060 -29.136 1.00 85.38 114 TYR A N 1
ATOM 896 C CA . TYR A 1 114 ? 11.719 5.902 -29.345 1.00 85.38 114 TYR A CA 1
ATOM 897 C C . TYR A 1 114 ? 12.220 5.281 -28.042 1.00 85.38 114 TYR A C 1
ATOM 899 O O . TYR A 1 114 ? 12.275 4.055 -27.944 1.00 85.38 114 TYR A O 1
ATOM 907 N N . HIS A 1 115 ? 12.526 6.093 -27.024 1.00 80.75 115 HIS A N 1
ATOM 908 C CA . HIS A 1 115 ? 12.860 5.575 -25.695 1.00 80.75 115 HIS A CA 1
ATOM 909 C C . HIS A 1 115 ? 11.740 4.678 -25.160 1.00 80.75 115 HIS A C 1
ATOM 911 O O . HIS A 1 115 ? 12.003 3.569 -24.698 1.00 80.75 115 HIS A O 1
ATOM 917 N N . SER A 1 116 ? 10.483 5.114 -25.299 1.00 71.88 116 SER A N 1
ATOM 918 C CA . SER A 1 116 ? 9.324 4.341 -24.850 1.00 71.88 116 SER A CA 1
ATOM 919 C C . SER A 1 116 ? 9.170 3.011 -25.598 1.00 71.88 116 SER A C 1
ATOM 921 O O . SER A 1 116 ? 8.860 2.004 -24.962 1.00 71.88 116 SER A O 1
ATOM 923 N N . ILE A 1 117 ? 9.448 2.976 -26.911 1.00 79.81 117 ILE A N 1
ATOM 924 C CA . ILE A 1 117 ? 9.403 1.760 -27.742 1.00 79.81 117 ILE A CA 1
ATOM 925 C C . ILE A 1 117 ? 10.501 0.782 -27.315 1.00 79.81 117 ILE A C 1
ATOM 927 O O . ILE A 1 117 ? 10.210 -0.380 -27.040 1.00 79.81 117 ILE A O 1
ATOM 931 N N . ILE A 1 118 ? 11.743 1.259 -27.182 1.00 79.94 118 ILE A N 1
ATOM 932 C CA . ILE A 1 118 ? 12.887 0.438 -26.757 1.00 79.94 118 ILE A CA 1
ATOM 933 C C . ILE A 1 118 ? 12.650 -0.133 -25.361 1.00 79.94 118 ILE A C 1
ATOM 935 O O . ILE A 1 118 ? 12.893 -1.317 -25.126 1.00 79.94 118 ILE A O 1
ATOM 939 N N . LEU A 1 119 ? 12.162 0.689 -24.428 1.00 70.56 119 LEU A N 1
ATOM 940 C CA . LEU A 1 119 ? 11.818 0.229 -23.089 1.00 70.56 119 LEU A CA 1
ATOM 941 C C . LEU A 1 119 ? 10.668 -0.773 -23.119 1.00 70.56 119 LEU A C 1
ATOM 943 O O . LEU A 1 119 ? 10.743 -1.772 -22.417 1.00 70.56 119 LEU A O 1
ATOM 947 N N . LYS A 1 120 ? 9.630 -0.556 -23.930 1.00 70.81 120 LYS A N 1
ATOM 948 C CA . LYS A 1 120 ? 8.506 -1.491 -24.046 1.00 70.81 120 LYS A CA 1
ATOM 949 C C . LYS A 1 120 ? 8.967 -2.859 -24.546 1.00 70.81 120 LYS A C 1
ATOM 951 O O . LYS A 1 120 ? 8.605 -3.867 -23.942 1.00 70.81 120 LYS A O 1
ATOM 956 N N . ASP A 1 121 ? 9.812 -2.897 -25.572 1.00 70.94 121 ASP A N 1
ATOM 957 C CA . ASP A 1 121 ? 10.395 -4.143 -26.072 1.00 70.94 121 ASP A CA 1
ATOM 958 C C . ASP A 1 121 ? 11.316 -4.784 -25.029 1.00 70.94 121 ASP A C 1
ATOM 960 O O . ASP A 1 121 ? 11.167 -5.967 -24.724 1.00 70.94 121 ASP A O 1
ATOM 964 N N . ARG A 1 122 ? 12.198 -4.013 -24.381 1.00 66.62 122 ARG A N 1
ATOM 965 C CA . ARG A 1 122 ? 13.074 -4.518 -23.308 1.00 66.62 122 ARG A CA 1
ATOM 966 C C . ARG A 1 122 ? 12.287 -5.074 -22.119 1.00 66.62 122 ARG A C 1
ATOM 968 O O . ARG A 1 122 ? 12.580 -6.172 -21.655 1.00 66.62 122 ARG A O 1
ATOM 975 N N . LEU A 1 123 ? 11.256 -4.373 -21.656 1.00 60.81 123 LEU A N 1
ATOM 976 C CA . LEU A 1 123 ? 10.389 -4.823 -20.565 1.00 60.81 123 LEU A CA 1
ATOM 977 C C . LEU A 1 123 ? 9.537 -6.032 -20.963 1.00 60.81 123 LEU A C 1
ATOM 979 O O . LEU A 1 123 ? 9.303 -6.904 -20.126 1.00 60.81 123 LEU A O 1
ATOM 983 N N . SER A 1 124 ? 9.124 -6.130 -22.233 1.00 62.53 124 SER A N 1
ATOM 984 C CA . SER A 1 124 ? 8.450 -7.327 -22.750 1.00 62.53 124 SER A CA 1
ATOM 985 C C . SER A 1 124 ? 9.362 -8.561 -22.735 1.00 62.53 124 SER A C 1
ATOM 987 O O . SER A 1 124 ? 8.883 -9.686 -22.585 1.00 62.53 124 SER A O 1
ATOM 989 N N . LEU A 1 125 ? 10.680 -8.350 -22.836 1.00 51.12 125 LEU A N 1
ATOM 990 C CA . LEU A 1 125 ? 11.687 -9.405 -22.904 1.00 51.12 125 LEU A CA 1
ATOM 991 C C . LEU A 1 125 ? 12.239 -9.815 -21.534 1.00 51.12 125 LEU A C 1
ATOM 993 O O . LEU A 1 125 ? 12.715 -10.944 -21.389 1.00 51.12 125 LEU A O 1
ATOM 997 N N . THR A 1 126 ? 12.157 -8.963 -20.510 1.00 56.62 126 THR A N 1
ATOM 998 C CA . THR A 1 126 ? 12.705 -9.282 -19.188 1.00 56.62 126 THR A CA 1
ATOM 999 C C . THR A 1 126 ? 11.871 -8.705 -18.039 1.00 56.62 126 THR A C 1
ATOM 1001 O O . THR A 1 126 ? 12.084 -7.567 -17.619 1.00 56.62 126 THR A O 1
ATOM 1004 N N . PRO A 1 127 ? 11.092 -9.559 -17.339 1.00 58.06 127 PRO A N 1
ATOM 1005 C CA . PRO A 1 127 ? 10.622 -9.288 -15.974 1.00 58.06 127 PRO A CA 1
ATOM 1006 C C . PRO A 1 127 ? 11.751 -8.908 -14.994 1.00 58.06 127 PRO A C 1
ATOM 1008 O O . PRO A 1 127 ? 11.479 -8.472 -13.882 1.00 58.06 127 PRO A O 1
ATOM 1011 N N . ARG A 1 128 ? 13.021 -9.101 -15.386 1.00 57.19 128 ARG A N 1
ATOM 1012 C CA . ARG A 1 128 ? 14.226 -8.714 -14.644 1.00 57.19 128 ARG A CA 1
ATOM 1013 C C . ARG A 1 128 ? 14.517 -7.209 -14.658 1.00 57.19 128 ARG A C 1
ATOM 1015 O O . ARG A 1 128 ? 15.034 -6.736 -13.662 1.00 57.19 128 ARG A O 1
ATOM 1022 N N . ILE A 1 129 ? 14.172 -6.456 -15.706 1.00 56.78 129 ILE A N 1
ATOM 1023 C CA . ILE A 1 129 ? 14.462 -5.005 -15.743 1.00 56.78 129 ILE A CA 1
ATOM 1024 C C . ILE A 1 129 ? 13.534 -4.242 -14.790 1.00 56.78 129 ILE A C 1
ATOM 1026 O O . ILE A 1 129 ? 13.977 -3.347 -14.078 1.00 56.78 129 ILE A O 1
ATOM 1030 N N . VAL A 1 130 ? 12.269 -4.672 -14.678 1.00 59.84 130 VAL A N 1
ATOM 1031 C CA . VAL A 1 130 ? 11.360 -4.172 -13.628 1.00 59.84 130 VAL A CA 1
ATOM 1032 C C . VAL A 1 130 ? 11.959 -4.392 -12.232 1.00 59.84 130 VAL A C 1
ATOM 1034 O O . VAL A 1 130 ? 11.720 -3.590 -11.344 1.00 59.84 130 VAL A O 1
ATOM 1037 N N . ARG A 1 131 ? 12.775 -5.439 -12.030 1.00 59.81 131 ARG A N 1
ATOM 1038 C CA . ARG A 1 131 ? 13.380 -5.744 -10.722 1.00 59.81 131 ARG A CA 1
ATOM 1039 C C . ARG A 1 131 ? 14.567 -4.863 -10.352 1.00 59.81 131 ARG A C 1
ATOM 1041 O O . ARG A 1 131 ? 14.812 -4.734 -9.161 1.00 59.81 131 ARG A O 1
ATOM 1048 N N . SER A 1 132 ? 15.322 -4.341 -11.319 1.00 67.31 132 SER A N 1
ATOM 1049 C CA . SER A 1 132 ? 16.586 -3.654 -11.017 1.00 67.31 132 SER A CA 1
ATOM 1050 C C . SER A 1 132 ? 16.406 -2.162 -10.748 1.00 67.31 132 SER A C 1
ATOM 1052 O O . SER A 1 132 ? 17.102 -1.618 -9.904 1.00 67.31 132 SER A O 1
ATOM 1054 N N . VAL A 1 133 ? 15.460 -1.498 -11.424 1.00 80.12 133 VAL A N 1
ATOM 1055 C CA . VAL A 1 133 ? 15.256 -0.042 -11.261 1.00 80.12 133 VAL A CA 1
ATOM 1056 C C . VAL A 1 133 ? 14.178 0.280 -10.224 1.00 80.12 133 VAL A C 1
ATOM 1058 O O . VAL A 1 133 ? 14.268 1.281 -9.518 1.00 80.12 133 VAL A O 1
ATOM 1061 N N . TRP A 1 134 ? 13.154 -0.566 -10.109 1.00 88.25 134 TRP A N 1
ATOM 1062 C CA . TRP A 1 134 ? 12.018 -0.317 -9.227 1.00 88.25 134 TRP A CA 1
ATOM 1063 C C . TRP A 1 134 ? 12.126 -1.137 -7.943 1.00 88.25 134 TRP A C 1
ATOM 1065 O O . TRP A 1 134 ? 12.187 -2.368 -7.986 1.00 88.25 134 TRP A O 1
ATOM 1075 N N . ASP A 1 135 ? 12.072 -0.474 -6.781 1.00 90.19 135 ASP A N 1
ATOM 1076 C CA . ASP A 1 135 ? 11.970 -1.187 -5.505 1.00 90.19 135 ASP A CA 1
ATOM 1077 C C . ASP A 1 135 ? 10.555 -1.760 -5.358 1.00 90.19 135 ASP A C 1
ATOM 1079 O O . ASP A 1 135 ? 9.611 -1.111 -4.892 1.00 90.19 135 ASP A O 1
ATOM 1083 N N . MET A 1 136 ? 10.419 -3.027 -5.746 1.00 91.69 136 MET A N 1
ATOM 1084 C CA . MET A 1 136 ? 9.158 -3.754 -5.679 1.00 91.69 136 MET A CA 1
ATOM 1085 C C . MET A 1 136 ? 8.588 -3.833 -4.260 1.00 91.69 136 MET A C 1
ATOM 1087 O O . MET A 1 136 ? 7.377 -3.997 -4.132 1.00 91.69 136 MET A O 1
ATOM 1091 N N . ARG A 1 137 ? 9.386 -3.680 -3.191 1.00 93.81 137 ARG A N 1
ATOM 1092 C CA . ARG A 1 137 ? 8.870 -3.608 -1.810 1.00 93.81 137 ARG A CA 1
ATOM 1093 C C . ARG A 1 137 ? 8.095 -2.314 -1.589 1.00 93.81 137 ARG A C 1
ATOM 1095 O O . ARG A 1 137 ? 7.024 -2.335 -0.984 1.00 93.81 137 ARG A O 1
ATOM 1102 N N . ILE A 1 138 ? 8.602 -1.199 -2.116 1.00 94.12 138 ILE A N 1
ATOM 1103 C CA . ILE A 1 138 ? 7.943 0.108 -2.026 1.00 94.12 138 ILE A CA 1
ATOM 1104 C C . ILE A 1 138 ? 6.668 0.102 -2.866 1.00 94.12 138 ILE A C 1
ATOM 1106 O O . ILE A 1 138 ? 5.608 0.445 -2.346 1.00 94.12 138 ILE A O 1
ATOM 1110 N N . ILE A 1 139 ? 6.738 -0.381 -4.110 1.00 94.94 139 ILE A N 1
ATOM 1111 C CA . ILE A 1 139 ? 5.554 -0.518 -4.969 1.00 94.94 139 ILE A CA 1
ATOM 1112 C C . ILE A 1 139 ? 4.506 -1.411 -4.290 1.00 94.94 139 ILE A C 1
ATOM 1114 O O . ILE A 1 139 ? 3.359 -0.996 -4.129 1.00 94.94 139 ILE A O 1
ATOM 1118 N N . SER A 1 140 ? 4.904 -2.600 -3.811 1.00 95.50 140 SER A N 1
ATOM 1119 C CA . SER A 1 140 ? 4.012 -3.550 -3.120 1.00 95.50 140 SER A CA 1
ATOM 1120 C C . SER A 1 140 ? 3.260 -2.907 -1.956 1.00 95.50 140 SER A C 1
ATOM 1122 O O . SER A 1 140 ? 2.124 -3.280 -1.686 1.00 95.50 140 SER A O 1
ATOM 1124 N N . ARG A 1 141 ? 3.874 -1.951 -1.252 1.00 95.94 141 ARG A N 1
ATOM 1125 C CA . ARG A 1 141 ? 3.276 -1.288 -0.090 1.00 95.94 141 ARG A CA 1
ATOM 1126 C C . ARG A 1 141 ? 2.259 -0.203 -0.458 1.00 95.94 141 ARG A C 1
ATOM 1128 O O . ARG A 1 141 ? 1.425 0.121 0.380 1.00 95.94 141 ARG A O 1
ATOM 1135 N N . ASN A 1 142 ? 2.315 0.364 -1.662 1.00 95.12 142 ASN A N 1
ATOM 1136 C CA . ASN A 1 142 ? 1.578 1.592 -1.969 1.00 95.12 142 ASN A CA 1
ATOM 1137 C C . ASN A 1 142 ? 0.513 1.451 -3.062 1.00 95.12 142 ASN A C 1
ATOM 1139 O O . ASN A 1 142 ? -0.498 2.142 -2.989 1.00 95.12 142 ASN A O 1
ATOM 1143 N N . ILE A 1 143 ? 0.689 0.574 -4.052 1.00 95.69 143 ILE A N 1
ATOM 1144 C CA . ILE A 1 143 ? -0.250 0.495 -5.186 1.00 95.69 143 ILE A CA 1
ATOM 1145 C C . ILE A 1 143 ? -1.598 -0.136 -4.815 1.00 95.69 143 ILE A C 1
ATOM 1147 O O . ILE A 1 143 ? -1.707 -0.884 -3.845 1.00 95.69 143 ILE A O 1
ATOM 1151 N N . ASP A 1 144 ? -2.629 0.111 -5.618 1.00 96.56 144 ASP A N 1
ATOM 1152 C CA . ASP A 1 144 ? -3.936 -0.519 -5.427 1.00 96.56 144 ASP A CA 1
ATOM 1153 C C . ASP A 1 144 ? -3.911 -2.043 -5.674 1.00 96.56 144 ASP A C 1
ATOM 1155 O O . ASP A 1 144 ? -3.268 -2.541 -6.604 1.00 96.56 144 ASP A O 1
ATOM 1159 N N . ILE A 1 145 ? -4.674 -2.794 -4.872 1.00 97.25 145 ILE A N 1
ATOM 1160 C CA . ILE A 1 145 ? -4.824 -4.250 -4.985 1.00 97.25 145 ILE A CA 1
ATOM 1161 C C . ILE A 1 145 ? -5.220 -4.699 -6.397 1.00 97.25 145 ILE A C 1
ATOM 1163 O O . ILE A 1 145 ? -4.772 -5.752 -6.850 1.00 97.25 145 ILE A O 1
ATOM 1167 N N . SER A 1 146 ? -6.011 -3.913 -7.132 1.00 97.19 146 SER A N 1
ATOM 1168 C CA . SER A 1 146 ? -6.405 -4.258 -8.500 1.00 97.19 146 SER A CA 1
ATOM 1169 C C . SER A 1 146 ? -5.221 -4.307 -9.469 1.00 97.19 146 SER A C 1
ATOM 1171 O O . SER A 1 146 ? -5.226 -5.134 -10.383 1.00 97.19 146 SER A O 1
ATOM 1173 N N . GLU A 1 147 ? -4.190 -3.483 -9.264 1.00 96.69 147 GLU A N 1
ATOM 1174 C CA . GLU A 1 147 ? -2.950 -3.536 -10.044 1.00 96.69 147 GLU A CA 1
ATOM 1175 C C . GLU A 1 147 ? -2.119 -4.766 -9.647 1.00 96.69 147 GLU A C 1
ATOM 1177 O O . GLU A 1 147 ? -1.646 -5.492 -10.519 1.00 96.69 147 GLU A O 1
ATOM 1182 N N . ILE A 1 148 ? -2.030 -5.081 -8.349 1.00 96.81 148 ILE A N 1
ATOM 1183 C CA . ILE A 1 148 ? -1.333 -6.284 -7.849 1.00 96.81 148 ILE A CA 1
ATOM 1184 C C . ILE A 1 148 ? -1.934 -7.556 -8.466 1.00 96.81 148 ILE A C 1
ATOM 1186 O O . ILE A 1 148 ? -1.214 -8.396 -9.009 1.00 96.81 148 ILE A O 1
ATOM 1190 N N . LEU A 1 149 ? -3.267 -7.682 -8.442 1.00 96.69 149 LEU A N 1
ATOM 1191 C CA . LEU A 1 149 ? -3.984 -8.829 -9.007 1.00 96.69 149 LEU A CA 1
ATOM 1192 C C . LEU A 1 149 ? -3.904 -8.892 -10.543 1.00 96.69 149 LEU A C 1
ATOM 1194 O O . LEU A 1 149 ? -3.987 -9.986 -11.103 1.00 96.69 149 LEU A O 1
ATOM 1198 N N . ARG A 1 150 ? -3.732 -7.754 -11.234 1.00 95.88 150 ARG A N 1
ATOM 1199 C CA . ARG A 1 150 ? -3.579 -7.707 -12.700 1.00 95.88 150 ARG A CA 1
ATOM 1200 C C . ARG A 1 150 ? -2.234 -8.272 -13.161 1.00 95.88 150 ARG A C 1
ATOM 1202 O O . ARG A 1 150 ? -2.168 -8.851 -14.245 1.00 95.88 150 ARG A O 1
ATOM 1209 N N . TYR A 1 151 ? -1.188 -8.155 -12.343 1.00 95.38 151 TYR A N 1
ATOM 1210 C CA . TYR A 1 151 ? 0.171 -8.583 -12.688 1.00 95.38 151 TYR A CA 1
ATOM 1211 C C . TYR A 1 151 ? 0.713 -9.652 -11.719 1.00 95.38 151 TYR A C 1
ATOM 1213 O O . TYR A 1 151 ? 1.720 -9.428 -11.045 1.00 95.38 151 TYR A O 1
ATOM 1221 N N . PRO A 1 152 ? 0.118 -10.862 -11.669 1.00 95.81 152 PRO A N 1
ATOM 1222 C CA . PRO A 1 152 ? 0.495 -11.905 -10.705 1.00 95.81 152 PRO A CA 1
ATOM 1223 C C . PRO A 1 152 ? 1.908 -12.473 -10.926 1.00 95.81 152 PRO A C 1
ATOM 1225 O O . PRO A 1 152 ? 2.467 -13.124 -10.048 1.00 95.81 152 PRO A O 1
ATOM 1228 N N . ASN A 1 153 ? 2.496 -12.244 -12.104 1.00 91.25 153 ASN A N 1
ATOM 1229 C CA . ASN A 1 153 ? 3.834 -12.722 -12.453 1.00 91.25 153 ASN A CA 1
ATOM 1230 C C . ASN A 1 153 ? 4.960 -11.805 -11.945 1.00 91.25 153 ASN A C 1
ATOM 1232 O O . ASN A 1 153 ? 6.132 -12.142 -12.122 1.00 91.25 153 ASN A O 1
ATOM 1236 N N . LEU A 1 154 ? 4.647 -10.654 -11.345 1.00 90.44 154 LEU A N 1
ATOM 1237 C CA . LEU A 1 154 ? 5.659 -9.789 -10.742 1.00 90.44 154 LEU A CA 1
ATOM 1238 C C . LEU A 1 154 ? 6.113 -10.323 -9.375 1.00 90.44 154 LEU A C 1
ATOM 1240 O O . LEU A 1 154 ? 5.374 -11.065 -8.727 1.00 90.44 154 LEU A O 1
ATOM 1244 N N . PRO A 1 155 ? 7.343 -9.990 -8.941 1.00 92.62 155 PRO A N 1
ATOM 1245 C CA . PRO A 1 155 ? 7.919 -10.513 -7.710 1.00 92.62 155 PRO A CA 1
ATOM 1246 C C . PRO A 1 155 ? 7.409 -9.758 -6.477 1.00 92.62 155 PRO A C 1
ATOM 1248 O O . PRO A 1 155 ? 8.147 -9.005 -5.843 1.00 92.62 155 PRO A O 1
ATOM 1251 N N . TRP A 1 156 ? 6.125 -9.906 -6.166 1.00 95.00 156 TRP A N 1
ATOM 1252 C CA . TRP A 1 156 ? 5.515 -9.216 -5.036 1.00 95.00 156 TRP A CA 1
ATOM 1253 C C . TRP A 1 156 ? 6.097 -9.696 -3.698 1.00 95.00 156 TRP A C 1
ATOM 1255 O O . TRP A 1 156 ? 6.307 -10.894 -3.482 1.00 95.00 156 TRP A O 1
ATOM 1265 N N . ASN A 1 157 ? 6.339 -8.759 -2.779 1.00 94.56 157 ASN A N 1
ATOM 1266 C CA . ASN A 1 157 ? 6.804 -9.072 -1.429 1.00 94.56 157 ASN A CA 1
ATOM 1267 C C . ASN A 1 157 ? 5.609 -9.118 -0.464 1.00 94.56 157 ASN A C 1
ATOM 1269 O O . ASN A 1 157 ? 4.968 -8.094 -0.226 1.00 94.56 157 ASN A O 1
ATOM 1273 N N . LEU A 1 158 ? 5.309 -10.291 0.101 1.00 96.44 158 LEU A N 1
ATOM 1274 C CA . LEU A 1 158 ? 4.148 -10.500 0.973 1.00 96.44 158 LEU A CA 1
ATOM 1275 C C . LEU A 1 158 ? 4.201 -9.638 2.238 1.00 96.44 158 LEU A C 1
ATOM 1277 O O . LEU A 1 158 ? 3.176 -9.105 2.658 1.00 96.44 158 LEU A O 1
ATOM 1281 N N . SER A 1 159 ? 5.388 -9.448 2.815 1.00 96.00 159 SER A N 1
ATOM 1282 C CA . SER A 1 159 ? 5.551 -8.631 4.018 1.00 96.00 159 SER A CA 1
ATOM 1283 C C . SER A 1 159 ? 5.261 -7.158 3.724 1.00 96.00 159 SER A C 1
ATOM 1285 O O . SER A 1 159 ? 4.550 -6.513 4.486 1.00 96.00 159 SER A O 1
ATOM 1287 N N . SER A 1 160 ? 5.711 -6.631 2.581 1.00 96.56 160 SER A N 1
ATOM 1288 C CA . SER A 1 160 ? 5.349 -5.285 2.119 1.00 96.56 160 SER A CA 1
ATOM 1289 C C . SER A 1 160 ? 3.863 -5.161 1.779 1.00 96.56 160 SER A C 1
ATOM 1291 O O . SER A 1 160 ? 3.242 -4.160 2.137 1.00 96.56 160 SER A O 1
ATOM 1293 N N . LEU A 1 161 ? 3.275 -6.182 1.147 1.00 97.19 161 LEU A N 1
ATOM 1294 C CA . LEU A 1 161 ? 1.841 -6.227 0.845 1.00 97.19 161 LEU A CA 1
ATOM 1295 C C . LEU A 1 161 ? 0.977 -6.193 2.111 1.00 97.19 161 LEU A C 1
ATOM 1297 O O . LEU A 1 161 ? -0.077 -5.567 2.108 1.00 97.19 161 LEU A O 1
ATOM 1301 N N . SER A 1 162 ? 1.419 -6.790 3.219 1.00 96.75 162 SER A N 1
ATOM 1302 C CA . SER A 1 162 ? 0.710 -6.694 4.502 1.00 96.75 162 SER A CA 1
ATOM 1303 C C . SER A 1 162 ? 0.578 -5.271 5.035 1.00 96.75 162 SER A C 1
ATOM 1305 O O . SER A 1 162 ? -0.370 -4.979 5.768 1.00 96.75 162 SER A O 1
ATOM 1307 N N . TYR A 1 163 ? 1.486 -4.367 4.672 1.00 96.00 163 TYR A N 1
ATOM 1308 C CA . TYR A 1 163 ? 1.402 -2.950 5.035 1.00 96.00 163 TYR A CA 1
ATOM 1309 C C . TYR A 1 163 ? 0.652 -2.106 4.003 1.00 96.00 163 TYR A C 1
ATOM 1311 O O . TYR A 1 163 ? 0.476 -0.908 4.220 1.00 96.00 163 TYR A O 1
ATOM 1319 N N . ASN A 1 164 ? 0.204 -2.705 2.899 1.00 96.56 164 ASN A N 1
ATOM 1320 C CA . ASN A 1 164 ? -0.525 -1.989 1.869 1.00 96.56 164 ASN A CA 1
ATOM 1321 C C . ASN A 1 164 ? -1.980 -1.740 2.300 1.00 96.56 164 ASN A C 1
ATOM 1323 O O . ASN A 1 164 ? -2.708 -2.704 2.556 1.00 96.56 164 ASN A O 1
ATOM 1327 N N . PRO A 1 165 ? -2.444 -0.476 2.344 1.00 93.88 165 PRO A N 1
ATOM 1328 C CA . PRO A 1 165 ? -3.775 -0.126 2.838 1.00 93.88 165 PRO A CA 1
ATOM 1329 C C . PRO A 1 165 ? -4.928 -0.644 1.964 1.00 93.88 165 PRO A C 1
ATOM 1331 O O . PRO A 1 165 ? -6.057 -0.693 2.436 1.00 93.88 165 PRO A O 1
ATOM 1334 N N . SER A 1 166 ? -4.675 -1.043 0.714 1.00 96.31 166 SER A N 1
ATOM 1335 C CA . SER A 1 166 ? -5.683 -1.668 -0.157 1.00 96.31 166 SER A CA 1
ATOM 1336 C C . SER A 1 166 ? -5.757 -3.195 0.007 1.00 96.31 166 SER A C 1
ATOM 1338 O O . SER A 1 166 ? -6.733 -3.830 -0.396 1.00 96.31 166 SER A O 1
ATOM 1340 N N . VAL A 1 167 ? -4.743 -3.814 0.625 1.00 97.31 167 VAL A N 1
ATOM 1341 C CA . VAL A 1 167 ? -4.654 -5.268 0.805 1.00 97.31 167 VAL A CA 1
ATOM 1342 C C . VAL A 1 167 ? -5.284 -5.668 2.139 1.00 97.31 167 VAL A C 1
ATOM 1344 O O . VAL A 1 167 ? -4.782 -5.302 3.201 1.00 97.31 167 VAL A O 1
ATOM 1347 N N . CYS A 1 168 ? -6.362 -6.448 2.087 1.00 97.56 168 CYS A N 1
ATOM 1348 C CA . CYS A 1 168 ? -7.110 -6.955 3.237 1.00 97.56 168 CYS A CA 1
ATOM 1349 C C . CYS A 1 168 ? -7.041 -8.494 3.295 1.00 97.56 168 CYS A C 1
ATOM 1351 O O . CYS A 1 168 ? -6.526 -9.132 2.369 1.00 97.56 168 CYS A O 1
ATOM 1353 N N . LEU A 1 169 ? -7.515 -9.105 4.385 1.00 96.81 169 LEU A N 1
ATOM 1354 C CA . LEU A 1 169 ? -7.459 -10.558 4.602 1.00 96.81 169 LEU A CA 1
ATOM 1355 C C . LEU A 1 169 ? -8.156 -11.359 3.498 1.00 96.81 169 LEU A C 1
ATOM 1357 O O . LEU A 1 169 ? -7.701 -12.443 3.142 1.00 96.81 169 LEU A O 1
ATOM 1361 N N . GLU A 1 170 ? -9.210 -10.810 2.904 1.00 96.88 170 GLU A N 1
ATOM 1362 C CA . GLU A 1 170 ? -9.973 -11.421 1.814 1.00 96.88 170 GLU A CA 1
ATOM 1363 C C . GLU A 1 170 ? -9.107 -11.627 0.560 1.00 96.88 170 GLU A C 1
ATOM 1365 O O . GLU A 1 170 ? -9.361 -12.524 -0.244 1.00 96.88 170 GLU A O 1
ATOM 1370 N N . HIS A 1 171 ? -8.045 -10.833 0.399 1.00 97.75 171 HIS A N 1
ATOM 1371 C CA . HIS A 1 171 ? -7.129 -10.917 -0.739 1.00 97.75 171 HIS A CA 1
ATOM 1372 C C . HIS A 1 171 ? -6.029 -11.973 -0.556 1.00 97.75 171 HIS A C 1
ATOM 1374 O O . HIS A 1 171 ? -5.386 -12.355 -1.537 1.00 97.75 171 HIS A O 1
ATOM 1380 N N . VAL A 1 172 ? -5.812 -12.475 0.666 1.00 97.00 172 VAL A N 1
ATOM 1381 C CA . VAL A 1 172 ? -4.694 -13.373 1.005 1.00 97.00 172 VAL A CA 1
ATOM 1382 C C . VAL A 1 172 ? -4.696 -14.622 0.133 1.00 97.00 172 VAL A C 1
ATOM 1384 O O . VAL A 1 172 ? -3.648 -14.993 -0.389 1.00 97.00 172 VAL A O 1
ATOM 1387 N N . GLN A 1 173 ? -5.854 -15.252 -0.084 1.00 96.62 173 GLN A N 1
ATOM 1388 C CA . GLN A 1 173 ? -5.943 -16.453 -0.917 1.00 96.62 173 GLN A CA 1
ATOM 1389 C C . GLN A 1 173 ? -5.554 -16.172 -2.377 1.00 96.62 173 GLN A C 1
ATOM 1391 O O . GLN A 1 173 ? -4.795 -16.942 -2.967 1.00 96.62 173 GLN A O 1
ATOM 1396 N N . ALA A 1 174 ? -6.044 -15.069 -2.951 1.00 97.62 174 ALA A N 1
ATOM 1397 C CA . ALA A 1 174 ? -5.748 -14.700 -4.333 1.00 97.62 174 ALA A CA 1
ATOM 1398 C C . ALA A 1 174 ? -4.253 -14.402 -4.519 1.00 97.62 174 ALA A C 1
ATOM 1400 O O . ALA A 1 174 ? -3.624 -14.942 -5.427 1.00 97.62 174 ALA A O 1
ATOM 1401 N N . ILE A 1 175 ? -3.663 -13.617 -3.615 1.00 97.31 175 ILE A N 1
ATOM 1402 C CA . ILE A 1 175 ? -2.237 -13.274 -3.653 1.00 97.31 175 ILE A CA 1
ATOM 1403 C C . ILE A 1 175 ? -1.362 -14.507 -3.395 1.00 97.31 175 ILE A C 1
ATOM 1405 O O . ILE A 1 175 ? -0.387 -14.720 -4.107 1.00 97.31 175 ILE A O 1
ATOM 1409 N N . SER A 1 176 ? -1.724 -15.364 -2.436 1.00 96.44 176 SER A N 1
ATOM 1410 C CA . SER A 1 176 ? -0.941 -16.571 -2.114 1.00 96.44 176 SER A CA 1
ATOM 1411 C C . SER A 1 176 ? -0.879 -17.576 -3.267 1.00 96.44 176 SER A C 1
ATOM 1413 O O . SER A 1 176 ? -0.014 -18.446 -3.279 1.00 96.44 176 SER A O 1
ATOM 1415 N N . SER A 1 177 ? -1.799 -17.479 -4.231 1.00 97.12 177 SER A N 1
ATOM 1416 C CA . SER A 1 177 ? -1.820 -18.327 -5.427 1.00 97.12 177 SER A CA 1
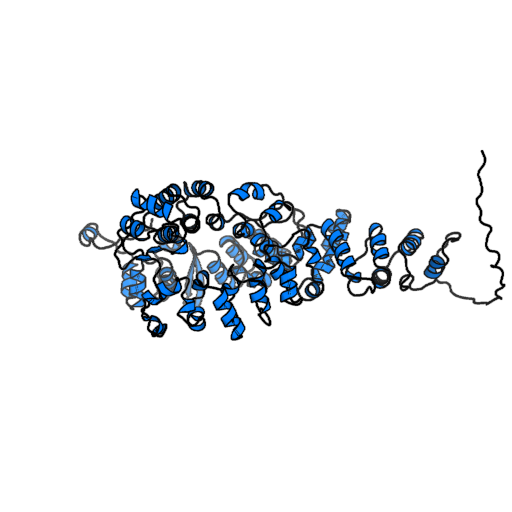ATOM 1417 C C . SER A 1 177 ? -0.918 -17.828 -6.566 1.00 97.12 177 SER A C 1
ATOM 1419 O O . SER A 1 177 ? -0.814 -18.487 -7.600 1.00 97.12 177 SER A O 1
ATOM 1421 N N . MET A 1 178 ? -0.270 -16.670 -6.401 1.00 96.56 178 MET A N 1
ATOM 1422 C CA . MET A 1 178 ? 0.586 -16.072 -7.423 1.00 96.56 178 MET A CA 1
ATOM 1423 C C . MET A 1 178 ? 1.945 -16.789 -7.524 1.00 96.56 178 MET A C 1
ATOM 1425 O O . MET A 1 178 ? 2.529 -17.154 -6.504 1.00 96.56 178 MET A O 1
ATOM 1429 N N . PRO A 1 179 ? 2.496 -16.965 -8.740 1.00 94.56 179 PRO A N 1
ATOM 1430 C CA . PRO A 1 179 ? 3.678 -17.799 -8.964 1.00 94.56 179 PRO A CA 1
ATOM 1431 C C . PRO A 1 179 ? 4.998 -17.214 -8.440 1.00 94.56 179 PRO A C 1
ATOM 1433 O O . PRO A 1 179 ? 5.936 -17.975 -8.227 1.00 94.56 179 PRO A O 1
ATOM 1436 N N . ASN A 1 180 ? 5.099 -15.893 -8.253 1.00 90.69 180 ASN A N 1
ATOM 1437 C CA . ASN A 1 180 ? 6.368 -15.202 -7.977 1.00 90.69 180 ASN A CA 1
ATOM 1438 C C . ASN A 1 180 ? 6.370 -14.414 -6.654 1.00 90.69 180 ASN A C 1
ATOM 1440 O O . ASN A 1 180 ? 7.033 -13.391 -6.543 1.00 90.69 180 ASN A O 1
ATOM 1444 N N . ILE A 1 181 ? 5.639 -14.863 -5.639 1.00 92.31 181 ILE A N 1
ATOM 1445 C CA . ILE A 1 181 ? 5.603 -14.189 -4.332 1.00 92.31 181 ILE A CA 1
ATOM 1446 C C . ILE A 1 181 ? 6.794 -14.576 -3.450 1.00 92.31 181 ILE A C 1
ATOM 1448 O O . ILE A 1 181 ? 7.262 -15.712 -3.477 1.00 92.31 181 ILE A O 1
ATOM 1452 N N . THR A 1 182 ? 7.269 -13.632 -2.639 1.00 91.69 182 THR A N 1
ATOM 1453 C CA . THR A 1 182 ? 8.334 -13.858 -1.645 1.00 91.69 182 THR A CA 1
ATOM 1454 C C . THR A 1 182 ? 7.918 -13.351 -0.264 1.00 91.69 182 THR A C 1
ATOM 1456 O O . THR A 1 182 ? 7.107 -12.431 -0.158 1.00 91.69 182 THR A O 1
ATOM 1459 N N . GLY A 1 183 ? 8.483 -13.923 0.802 1.00 93.44 183 GLY A N 1
ATOM 1460 C CA . GLY A 1 183 ? 8.196 -13.535 2.189 1.00 93.44 183 GLY A CA 1
ATOM 1461 C C . GLY A 1 183 ? 6.942 -14.193 2.773 1.00 93.44 183 GLY A C 1
ATOM 1462 O O . GLY A 1 183 ? 6.473 -15.217 2.280 1.00 93.44 183 GLY A O 1
ATOM 1463 N N . SER A 1 184 ? 6.407 -13.605 3.842 1.00 95.75 184 SER A N 1
ATOM 1464 C CA . SER A 1 184 ? 5.171 -14.031 4.510 1.00 95.75 184 SER A CA 1
ATOM 1465 C C . SER A 1 184 ? 4.299 -12.822 4.855 1.00 95.75 184 SER A C 1
ATOM 1467 O O . SER A 1 184 ? 4.802 -11.708 5.026 1.00 95.75 184 SER A O 1
ATOM 1469 N N . PHE A 1 185 ? 2.982 -13.031 4.938 1.00 96.38 185 PHE A N 1
ATOM 1470 C CA . PHE A 1 185 ? 2.069 -11.991 5.403 1.00 96.38 185 PHE A CA 1
ATOM 1471 C C . PHE A 1 185 ? 2.277 -11.717 6.896 1.00 96.38 185 PHE A C 1
ATOM 1473 O O . PHE A 1 185 ? 2.301 -12.633 7.716 1.00 96.38 185 PHE A O 1
ATOM 1480 N N . TYR A 1 186 ? 2.326 -10.439 7.243 1.00 95.75 186 TYR A N 1
ATOM 1481 C CA . TYR A 1 186 ? 2.141 -9.932 8.591 1.00 95.75 186 TYR A CA 1
ATOM 1482 C C . TYR A 1 186 ? 0.658 -9.589 8.804 1.00 95.75 186 TYR A C 1
ATOM 1484 O O . TYR A 1 186 ? 0.194 -8.493 8.499 1.00 95.75 186 TYR A O 1
ATOM 1492 N N . TYR A 1 187 ? -0.125 -10.559 9.276 1.00 95.25 187 TYR A N 1
ATOM 1493 C CA . TYR A 1 187 ? -1.572 -10.396 9.453 1.00 95.25 187 TYR A CA 1
ATOM 1494 C C . TYR A 1 187 ? -1.999 -9.244 10.378 1.00 95.25 187 TYR A C 1
ATOM 1496 O O . TYR A 1 187 ? -2.984 -8.592 10.026 1.00 95.25 187 TYR A O 1
ATOM 1504 N N . PRO A 1 188 ? -1.310 -8.938 11.502 1.00 95.19 188 PRO A N 1
ATOM 1505 C CA . PRO A 1 188 ? -1.717 -7.854 12.396 1.00 95.19 188 PRO A CA 1
ATOM 1506 C C . PRO A 1 188 ? -1.947 -6.521 11.684 1.00 95.19 188 PRO A C 1
ATOM 1508 O O . PRO A 1 188 ? -2.953 -5.858 11.930 1.00 95.19 188 PRO A O 1
ATOM 1511 N N . SER A 1 189 ? -1.092 -6.161 10.724 1.00 94.50 189 SER A N 1
ATOM 1512 C CA . SER A 1 189 ? -1.241 -4.907 9.983 1.00 94.50 189 SER A CA 1
ATOM 1513 C C . SER A 1 189 ? -2.431 -4.887 9.028 1.00 94.50 189 SER A C 1
ATOM 1515 O O . SER A 1 189 ? -2.726 -3.825 8.500 1.00 94.50 189 SER A O 1
ATOM 1517 N N . MET A 1 190 ? -3.110 -6.010 8.778 1.00 96.62 190 MET A N 1
ATOM 1518 C CA . MET A 1 190 ? -4.255 -6.120 7.863 1.00 96.62 190 MET A CA 1
ATOM 1519 C C . MET A 1 190 ? -5.608 -6.086 8.593 1.00 96.62 190 MET A C 1
ATOM 1521 O O . MET A 1 190 ? -6.627 -5.754 7.984 1.00 96.62 190 MET A O 1
ATOM 1525 N N . LEU A 1 191 ? -5.636 -6.412 9.891 1.00 95.81 191 LEU A N 1
ATOM 1526 C CA . LEU A 1 191 ? -6.874 -6.619 10.660 1.00 95.81 191 LEU A CA 1
ATOM 1527 C C . LEU A 1 191 ? -7.735 -5.361 10.797 1.00 95.81 191 LEU A C 1
ATOM 1529 O O . LEU A 1 191 ? -8.961 -5.450 10.780 1.00 95.81 191 LEU A O 1
ATOM 1533 N N . GLU A 1 192 ? -7.102 -4.193 10.897 1.00 94.56 192 GLU A N 1
ATOM 1534 C CA . GLU A 1 192 ? -7.783 -2.902 11.058 1.00 94.56 192 GLU A CA 1
ATOM 1535 C C . GLU A 1 192 ? -8.702 -2.557 9.874 1.00 94.56 192 GLU A C 1
ATOM 1537 O O . GLU A 1 192 ? -9.711 -1.880 10.040 1.00 94.56 192 GLU A O 1
ATOM 1542 N N . ARG A 1 193 ? -8.378 -3.049 8.674 1.00 94.94 193 ARG A N 1
ATOM 1543 C CA . ARG A 1 193 ? -9.073 -2.688 7.425 1.00 94.94 193 ARG A CA 1
ATOM 1544 C C . ARG A 1 193 ? -9.831 -3.831 6.756 1.00 94.94 193 ARG A C 1
ATOM 1546 O O . ARG A 1 193 ? -10.588 -3.589 5.818 1.00 94.94 193 ARG A O 1
ATOM 1553 N N . SER A 1 194 ? -9.631 -5.057 7.227 1.00 96.62 194 SER A N 1
ATOM 1554 C CA . SER A 1 194 ? -10.324 -6.239 6.703 1.00 96.62 194 SER A CA 1
ATOM 1555 C C . SER A 1 194 ? -11.755 -6.314 7.232 1.00 96.62 194 SER A C 1
ATOM 1557 O O . SER A 1 194 ? -12.108 -5.628 8.190 1.00 96.62 194 SER A O 1
ATOM 1559 N N . ASP A 1 195 ? -12.608 -7.124 6.622 1.00 96.69 195 ASP A N 1
ATOM 1560 C CA . ASP A 1 195 ? -13.925 -7.416 7.173 1.00 96.69 195 ASP A CA 1
ATOM 1561 C C . ASP A 1 195 ? -13.759 -8.136 8.526 1.00 96.69 195 ASP A C 1
ATOM 1563 O O . ASP A 1 195 ? -13.117 -9.194 8.589 1.00 96.69 195 ASP A O 1
ATOM 1567 N N . PRO A 1 196 ? -14.320 -7.597 9.624 1.00 96.38 196 PRO A N 1
ATOM 1568 C CA . PRO A 1 196 ? -14.235 -8.237 10.928 1.00 96.38 196 PRO A CA 1
ATOM 1569 C C . PRO A 1 196 ? -14.713 -9.695 10.945 1.00 96.38 196 PRO A C 1
ATOM 1571 O O . PRO A 1 196 ? -14.145 -10.490 11.694 1.00 96.38 196 PRO A O 1
ATOM 1574 N N . ASP A 1 197 ? -15.677 -10.073 10.095 1.00 95.69 197 ASP A N 1
ATOM 1575 C CA . ASP A 1 197 ? -16.148 -11.461 9.984 1.00 95.69 197 ASP A CA 1
ATOM 1576 C C . ASP A 1 197 ? -15.010 -12.413 9.553 1.00 95.69 197 ASP A C 1
ATOM 1578 O O . ASP A 1 197 ? -14.923 -13.549 10.027 1.00 95.69 197 ASP A O 1
ATOM 1582 N N . HIS A 1 198 ? -14.081 -11.941 8.714 1.00 94.56 198 HIS A N 1
ATOM 1583 C CA . HIS A 1 198 ? -12.889 -12.693 8.306 1.00 94.56 198 HIS A CA 1
ATOM 1584 C C . HIS A 1 198 ? -11.777 -12.642 9.368 1.00 94.56 198 HIS A C 1
ATOM 1586 O O . HIS A 1 198 ? -11.008 -13.597 9.504 1.00 94.56 198 HIS A O 1
ATOM 1592 N N . CYS A 1 199 ? -11.700 -11.566 10.157 1.00 94.88 199 CYS A N 1
ATOM 1593 C CA . CYS A 1 199 ? -10.696 -11.398 11.212 1.00 94.88 199 CYS A CA 1
ATOM 1594 C C . CYS A 1 199 ? -10.932 -12.306 12.428 1.00 94.88 199 CYS A C 1
ATOM 1596 O O . CYS A 1 199 ? -9.978 -12.817 13.016 1.00 94.88 199 CYS A O 1
ATOM 1598 N N . ILE A 1 200 ? -12.191 -12.508 12.831 1.00 91.25 200 ILE A N 1
ATOM 1599 C CA . ILE A 1 200 ? -12.543 -13.199 14.086 1.00 91.25 200 ILE A CA 1
ATOM 1600 C C . ILE A 1 200 ? -12.015 -14.643 14.130 1.00 91.25 200 ILE A C 1
ATOM 1602 O O . ILE A 1 200 ? -11.603 -15.116 15.192 1.00 91.25 200 ILE A O 1
ATOM 1606 N N . PHE A 1 201 ? -11.945 -15.333 12.986 1.00 89.31 201 PHE A N 1
ATOM 1607 C CA . PHE A 1 201 ? -11.387 -16.690 12.908 1.00 89.31 201 PHE A CA 1
ATOM 1608 C C . PHE A 1 201 ? -9.905 -16.762 13.296 1.00 89.31 201 PHE A C 1
ATOM 1610 O O . PHE A 1 201 ? -9.471 -17.784 13.829 1.00 89.31 201 PHE A O 1
ATOM 1617 N N . LEU A 1 202 ? -9.141 -15.688 13.074 1.00 87.00 202 LEU A N 1
ATOM 1618 C CA . LEU A 1 202 ? -7.729 -15.618 13.459 1.00 87.00 202 LEU A CA 1
ATOM 1619 C C . LEU A 1 202 ? -7.556 -15.442 14.971 1.00 87.00 202 LEU A C 1
ATOM 1621 O O . LEU A 1 202 ? -6.562 -15.892 15.531 1.00 87.00 202 LEU A O 1
ATOM 1625 N N . ILE A 1 203 ? -8.534 -14.832 15.643 1.00 84.00 203 ILE A N 1
ATOM 1626 C CA . ILE A 1 203 ? -8.464 -14.524 17.078 1.00 84.00 203 ILE A CA 1
ATOM 1627 C C . ILE A 1 203 ? -8.823 -15.727 17.948 1.00 84.00 203 ILE A C 1
ATOM 1629 O O . ILE A 1 203 ? -8.279 -15.869 19.038 1.00 84.00 203 ILE A O 1
ATOM 1633 N N . GLY A 1 204 ? -9.700 -16.619 17.477 1.00 78.81 204 GLY A N 1
ATOM 1634 C CA . GLY A 1 204 ? -10.206 -17.743 18.276 1.00 78.81 204 GLY A CA 1
ATOM 1635 C C . GLY A 1 204 ? -9.129 -18.544 19.039 1.00 78.81 204 GLY A C 1
ATOM 1636 O O . GLY A 1 204 ? -9.293 -18.775 20.237 1.00 78.81 204 GLY A O 1
ATOM 1637 N N . PRO A 1 205 ? -8.023 -18.961 18.396 1.00 77.62 205 PRO A N 1
ATOM 1638 C CA . PRO A 1 205 ? -6.928 -19.652 19.077 1.00 77.62 205 PRO A CA 1
ATOM 1639 C C . PRO A 1 205 ? -5.823 -18.720 19.607 1.00 77.62 205 PRO A C 1
ATOM 1641 O O . PRO A 1 205 ? -5.021 -19.148 20.439 1.00 77.62 205 PRO A O 1
ATOM 1644 N N . ILE A 1 206 ? -5.757 -17.469 19.146 1.00 76.69 206 ILE A N 1
ATOM 1645 C CA . ILE A 1 206 ? -4.629 -16.561 19.374 1.00 76.69 206 ILE A CA 1
ATOM 1646 C C . ILE A 1 206 ? -5.027 -15.512 20.417 1.00 76.69 206 ILE A C 1
ATOM 1648 O O . ILE A 1 206 ? -5.721 -14.544 20.125 1.00 76.69 206 ILE A O 1
ATOM 1652 N N . ARG A 1 207 ? -4.539 -15.674 21.653 1.00 78.69 207 ARG A N 1
ATOM 1653 C CA . ARG A 1 207 ? -4.656 -14.655 22.721 1.00 78.69 207 ARG A CA 1
ATOM 1654 C C . ARG A 1 207 ? -3.574 -13.574 22.641 1.00 78.69 207 ARG A C 1
ATOM 1656 O O . ARG A 1 207 ? -3.264 -12.933 23.642 1.00 78.69 207 ARG A O 1
ATOM 1663 N N . ASP A 1 208 ? -2.967 -13.415 21.474 1.00 89.31 208 ASP A N 1
ATOM 1664 C CA . ASP A 1 208 ? -1.892 -12.460 21.277 1.00 89.31 208 ASP A CA 1
ATOM 1665 C C . ASP A 1 208 ? -2.460 -11.046 21.110 1.00 89.31 208 ASP A C 1
ATOM 1667 O O . ASP A 1 208 ? -3.278 -10.767 20.226 1.00 89.31 208 ASP A O 1
ATOM 1671 N N . LEU A 1 209 ? -2.012 -10.142 21.981 1.00 89.00 209 LEU A N 1
ATOM 1672 C CA . LEU A 1 209 ? -2.387 -8.732 21.947 1.00 89.00 209 LEU A CA 1
ATOM 1673 C C . LEU A 1 209 ? -1.950 -8.055 20.644 1.00 89.00 209 LEU A C 1
ATOM 1675 O O . LEU A 1 209 ? -2.555 -7.049 20.266 1.00 89.00 209 LEU A O 1
ATOM 1679 N N . GLU A 1 210 ? -0.955 -8.606 19.945 1.00 91.38 210 GLU A N 1
ATOM 1680 C CA . GLU A 1 210 ? -0.498 -8.121 18.644 1.00 91.38 210 GLU A CA 1
ATOM 1681 C C . GLU A 1 210 ? -1.607 -8.164 17.582 1.00 91.38 210 GLU A C 1
ATOM 1683 O O . GLU A 1 210 ? -1.676 -7.276 16.740 1.00 91.38 210 GLU A O 1
ATOM 1688 N N . TYR A 1 211 ? -2.537 -9.122 17.660 1.00 93.38 211 TYR A N 1
ATOM 1689 C CA . TYR A 1 211 ? -3.665 -9.244 16.724 1.00 93.38 211 TYR A CA 1
ATOM 1690 C C . TYR A 1 211 ? -4.886 -8.453 17.198 1.00 93.38 211 TYR A C 1
ATOM 1692 O O . TYR A 1 211 ? -5.622 -7.854 16.412 1.00 93.38 211 TYR A O 1
ATOM 1700 N N . LEU A 1 212 ? -5.104 -8.427 18.509 1.00 93.62 212 LEU A N 1
ATOM 1701 C CA . LEU A 1 212 ? -6.282 -7.799 19.094 1.00 93.62 212 LEU A CA 1
ATOM 1702 C C . LEU A 1 212 ? -6.227 -6.268 19.001 1.00 93.62 212 LEU A C 1
ATOM 1704 O O . LEU A 1 212 ? -7.254 -5.638 18.759 1.00 93.62 212 LEU A O 1
ATOM 1708 N N . ARG A 1 213 ? -5.036 -5.670 19.157 1.00 93.94 213 ARG A N 1
ATOM 1709 C CA . ARG A 1 213 ? -4.846 -4.209 19.111 1.00 93.94 213 ARG A CA 1
ATOM 1710 C C . ARG A 1 213 ? -5.156 -3.586 17.742 1.00 93.94 213 ARG A C 1
ATOM 1712 O O . ARG A 1 213 ? -5.823 -2.556 17.734 1.00 93.94 213 ARG A O 1
ATOM 1719 N N . PRO A 1 214 ? -4.707 -4.137 16.599 1.00 94.44 214 PRO A N 1
ATOM 1720 C CA . PRO A 1 214 ? -5.101 -3.616 15.293 1.00 94.44 214 PRO A CA 1
ATOM 1721 C C . PRO A 1 214 ? -6.568 -3.896 14.967 1.00 94.44 214 PRO A C 1
ATOM 1723 O O . PRO A 1 214 ? -7.241 -3.014 14.442 1.00 94.44 214 PRO A O 1
ATOM 1726 N N . LEU A 1 215 ? -7.106 -5.078 15.313 1.00 95.69 215 LEU A N 1
ATOM 1727 C CA . LEU A 1 215 ? -8.523 -5.348 15.043 1.00 95.69 215 LEU A CA 1
ATOM 1728 C C . LEU A 1 215 ? -9.439 -4.398 15.820 1.00 95.69 215 LEU A C 1
ATOM 1730 O O . LEU A 1 215 ? -10.457 -3.974 15.286 1.00 95.69 215 LEU A O 1
ATOM 1734 N N . SER A 1 216 ? -9.086 -4.034 17.054 1.00 94.56 216 SER A N 1
ATOM 1735 C CA . SER A 1 216 ? -9.902 -3.125 17.862 1.00 94.56 216 SER A CA 1
ATOM 1736 C C . SER A 1 216 ? -10.009 -1.705 17.301 1.00 94.56 216 SER A C 1
ATOM 1738 O O . SER A 1 216 ? -10.886 -0.963 17.730 1.00 94.56 216 SER A O 1
ATOM 1740 N N . LYS A 1 217 ? -9.160 -1.334 16.333 1.00 93.00 217 LYS A N 1
ATOM 1741 C CA . LYS A 1 217 ? -9.247 -0.072 15.581 1.00 93.00 217 LYS A CA 1
ATOM 1742 C C . LYS A 1 217 ? -10.148 -0.152 14.347 1.00 93.00 217 LYS A C 1
ATOM 1744 O O . LYS A 1 217 ? -10.332 0.845 13.661 1.00 93.00 217 LYS A O 1
ATOM 1749 N N . ASN A 1 218 ? -10.693 -1.325 14.033 1.00 94.38 218 ASN A N 1
ATOM 1750 C CA . ASN A 1 218 ? -11.478 -1.511 12.824 1.00 94.38 218 ASN A CA 1
ATOM 1751 C C . ASN A 1 218 ? -12.846 -0.810 12.949 1.00 94.38 218 ASN A C 1
ATOM 1753 O O . ASN A 1 218 ? -13.663 -1.202 13.785 1.00 94.38 218 ASN A O 1
ATOM 1757 N N . PRO A 1 219 ? -13.157 0.186 12.102 1.00 91.62 219 PRO A N 1
ATOM 1758 C CA . PRO A 1 219 ? -14.390 0.958 12.234 1.00 91.62 219 PRO A CA 1
ATOM 1759 C C . PRO A 1 219 ? -15.653 0.174 11.851 1.00 91.62 219 PRO A C 1
ATOM 1761 O O . PRO A 1 219 ? -16.767 0.638 12.077 1.00 91.62 219 PRO A O 1
ATOM 1764 N N . ARG A 1 220 ? -15.504 -1.021 11.260 1.00 94.38 220 ARG A N 1
ATOM 1765 C CA . ARG A 1 220 ? -16.614 -1.895 10.845 1.00 94.38 220 ARG A CA 1
ATOM 1766 C C . ARG A 1 220 ? -16.997 -2.921 11.912 1.00 94.38 220 ARG A C 1
ATOM 1768 O O . ARG A 1 220 ? -17.797 -3.817 11.631 1.00 94.38 220 ARG A O 1
ATOM 1775 N N . LEU A 1 221 ? -16.422 -2.843 13.115 1.00 94.81 221 LEU A N 1
ATOM 1776 C CA . LEU A 1 221 ? -16.790 -3.727 14.217 1.00 94.81 221 LEU A CA 1
ATOM 1777 C C . LEU A 1 221 ? -18.287 -3.601 14.529 1.00 94.81 221 LEU A C 1
ATOM 1779 O O . LEU A 1 221 ? -18.808 -2.515 14.762 1.00 94.81 221 LEU A O 1
ATOM 1783 N N . ARG A 1 222 ? -18.967 -4.749 14.541 1.00 96.06 222 ARG A N 1
ATOM 1784 C CA . ARG A 1 222 ? -20.364 -4.894 14.952 1.00 96.06 222 ARG A CA 1
ATOM 1785 C C . ARG A 1 222 ? -20.397 -5.345 16.405 1.00 96.06 222 ARG A C 1
ATOM 1787 O O . ARG A 1 222 ? -19.391 -5.840 16.923 1.00 96.06 222 ARG A O 1
ATOM 1794 N N . SER A 1 223 ? -21.546 -5.206 17.054 1.00 96.00 223 SER A N 1
ATOM 1795 C CA . SER A 1 223 ? -21.709 -5.511 18.473 1.00 96.00 223 SER A CA 1
ATOM 1796 C C . SER A 1 223 ? -21.168 -6.895 18.830 1.00 96.00 223 SER A C 1
ATOM 1798 O O . SER A 1 223 ? -20.369 -7.013 19.748 1.00 96.00 223 SER A O 1
ATOM 1800 N N . GLU A 1 224 ? -21.466 -7.942 18.061 1.00 96.75 224 GLU A N 1
ATOM 1801 C CA . GLU A 1 224 ? -20.951 -9.289 18.304 1.00 96.75 224 GLU A CA 1
ATOM 1802 C C . GLU A 1 224 ? -19.423 -9.403 18.189 1.00 96.75 224 GLU A C 1
ATOM 1804 O O . GLU A 1 224 ? -18.818 -10.120 18.987 1.00 96.75 224 GLU A O 1
ATOM 1809 N N . HIS A 1 225 ? -18.782 -8.656 17.283 1.00 95.94 225 HIS A N 1
ATOM 1810 C CA . HIS A 1 225 ? -17.319 -8.592 17.190 1.00 95.94 225 HIS A CA 1
ATOM 1811 C C . HIS A 1 225 ? -16.729 -7.926 18.435 1.00 95.94 225 HIS A C 1
ATOM 1813 O O . HIS A 1 225 ? -15.787 -8.449 19.032 1.00 95.94 225 HIS A O 1
ATOM 1819 N N . ILE A 1 226 ? -17.333 -6.816 18.872 1.00 95.12 226 ILE A N 1
ATOM 1820 C CA . ILE A 1 226 ? -16.954 -6.108 20.099 1.00 95.12 226 ILE A CA 1
ATOM 1821 C C . ILE A 1 226 ? -17.108 -7.031 21.311 1.00 95.12 226 ILE A C 1
ATOM 1823 O O . ILE A 1 226 ? -16.191 -7.103 22.128 1.00 95.12 226 ILE A O 1
ATOM 1827 N N . ARG A 1 227 ? -18.202 -7.801 21.414 1.00 94.44 227 ARG A N 1
ATOM 1828 C CA . ARG A 1 227 ? -18.389 -8.786 22.497 1.00 94.44 227 ARG A CA 1
ATOM 1829 C C . ARG A 1 227 ? -17.266 -9.818 22.510 1.00 94.44 227 ARG A C 1
ATOM 1831 O O . ARG A 1 227 ? -16.727 -10.122 23.571 1.00 94.44 227 ARG A O 1
ATOM 1838 N N . ILE A 1 228 ? -16.905 -10.359 21.344 1.00 93.75 228 ILE A N 1
ATOM 1839 C CA . ILE A 1 228 ? -15.813 -11.333 21.228 1.00 93.75 228 ILE A CA 1
ATOM 1840 C C . ILE A 1 228 ? -14.500 -10.707 21.701 1.00 93.75 228 ILE A C 1
ATOM 1842 O O . ILE A 1 228 ? -13.823 -11.310 22.534 1.00 93.75 228 ILE A O 1
ATOM 1846 N N . LEU A 1 229 ? -14.170 -9.497 21.244 1.00 93.38 229 LEU A N 1
ATOM 1847 C CA . LEU A 1 229 ? -12.972 -8.778 21.679 1.00 93.38 229 LEU A CA 1
ATOM 1848 C C . LEU A 1 229 ? -12.976 -8.528 23.193 1.00 93.38 229 LEU A C 1
ATOM 1850 O O . LEU A 1 229 ? -12.003 -8.865 23.862 1.00 93.38 229 LEU A O 1
ATOM 1854 N N . CYS A 1 230 ? -14.076 -8.030 23.758 1.00 91.75 230 CYS A N 1
ATOM 1855 C CA . CYS A 1 230 ? -14.198 -7.765 25.195 1.00 91.75 230 CYS A CA 1
ATOM 1856 C C . CYS A 1 230 ? -14.044 -9.040 26.034 1.00 91.75 230 CYS A C 1
ATOM 1858 O O . CYS A 1 230 ? -13.368 -9.024 27.061 1.00 91.75 230 CYS A O 1
ATOM 1860 N N . ASN A 1 231 ? -14.590 -10.165 25.567 1.00 91.69 231 ASN A N 1
ATOM 1861 C CA . ASN A 1 231 ? -14.447 -11.458 26.238 1.00 91.69 231 ASN A CA 1
ATOM 1862 C C . ASN A 1 231 ? -13.004 -11.985 26.218 1.00 91.69 231 ASN A C 1
ATOM 1864 O O . ASN A 1 231 ? -12.583 -12.639 27.170 1.00 91.69 231 ASN A O 1
ATOM 1868 N N . HIS A 1 232 ? -12.242 -11.710 25.154 1.00 90.75 232 HIS A N 1
ATOM 1869 C CA . HIS A 1 232 ? -10.830 -12.103 25.060 1.00 90.75 232 HIS A CA 1
ATOM 1870 C C . HIS A 1 232 ? -9.899 -11.149 25.818 1.00 90.75 232 HIS A C 1
ATOM 1872 O O . HIS A 1 232 ? -8.825 -11.562 26.254 1.00 90.75 232 HIS A O 1
ATOM 1878 N N . CYS A 1 233 ? -10.309 -9.890 25.978 1.00 88.06 233 CYS A N 1
ATOM 1879 C CA . CYS A 1 233 ? -9.444 -8.790 26.399 1.00 88.06 233 CYS A CA 1
ATOM 1880 C C . CYS A 1 233 ? -9.923 -8.109 27.679 1.00 88.06 233 CYS A C 1
ATOM 1882 O O . CYS A 1 233 ? -9.566 -6.953 27.910 1.00 88.06 233 CYS A O 1
ATOM 1884 N N . CYS A 1 234 ? -10.739 -8.780 28.497 1.00 72.94 234 CYS A N 1
ATOM 1885 C CA . CYS A 1 234 ? -11.205 -8.239 29.765 1.00 72.94 234 CYS A CA 1
ATOM 1886 C C . CYS A 1 234 ? -9.982 -7.741 30.560 1.00 72.94 234 CYS A C 1
ATOM 1888 O O . CYS A 1 234 ? -9.101 -8.525 30.906 1.00 72.94 234 CYS A O 1
ATOM 1890 N N . ASN A 1 235 ? -9.899 -6.419 30.767 1.00 77.44 235 ASN A N 1
ATOM 1891 C CA . ASN A 1 235 ? -8.806 -5.645 31.393 1.00 77.44 235 ASN A CA 1
ATOM 1892 C C . ASN A 1 235 ? -7.740 -4.998 30.478 1.00 77.44 235 ASN A C 1
ATOM 1894 O O . ASN A 1 235 ? -6.868 -4.301 30.997 1.00 77.44 235 ASN A O 1
ATOM 1898 N N . GLN A 1 236 ? -7.781 -5.149 29.152 1.00 89.12 236 GLN A N 1
ATOM 1899 C CA . GLN A 1 236 ? -6.829 -4.469 28.259 1.00 89.12 236 GLN A CA 1
ATOM 1900 C C . GLN A 1 236 ? -7.342 -3.086 27.852 1.00 89.12 236 GLN A C 1
ATOM 1902 O O . GLN A 1 236 ? -8.118 -2.941 26.905 1.00 89.12 236 GLN A O 1
ATOM 1907 N N . ARG A 1 237 ? -6.870 -2.064 28.573 1.00 85.38 237 ARG A N 1
ATOM 1908 C CA . ARG A 1 237 ? -7.290 -0.665 28.407 1.00 85.38 237 ARG A CA 1
ATOM 1909 C C . ARG A 1 237 ? -7.149 -0.156 26.977 1.00 85.38 237 ARG A C 1
ATOM 1911 O O . ARG A 1 237 ? -8.087 0.441 26.462 1.00 85.38 237 ARG A O 1
ATOM 1918 N N . ASP A 1 238 ? -6.038 -0.465 26.314 1.00 86.00 238 ASP A N 1
ATOM 1919 C CA . ASP A 1 238 ? -5.772 -0.010 24.943 1.00 86.00 238 ASP A CA 1
ATOM 1920 C C . ASP A 1 238 ? -6.812 -0.536 23.941 1.00 86.00 238 ASP A C 1
ATOM 1922 O O . ASP A 1 238 ? -7.211 0.165 23.018 1.00 86.00 238 ASP A O 1
ATOM 1926 N N . ILE A 1 239 ? -7.281 -1.773 24.128 1.00 90.81 239 ILE A N 1
ATOM 1927 C CA . ILE A 1 239 ? -8.231 -2.419 23.214 1.00 90.81 239 ILE A CA 1
ATOM 1928 C C . ILE A 1 239 ? -9.611 -1.791 23.357 1.00 90.81 239 ILE A C 1
ATOM 1930 O O . ILE A 1 239 ? -10.236 -1.461 22.353 1.00 90.81 239 ILE A O 1
ATOM 1934 N N . ILE A 1 240 ? -10.058 -1.594 24.596 1.00 88.38 240 ILE A N 1
ATOM 1935 C CA . ILE A 1 240 ? -11.327 -0.925 24.881 1.00 88.38 240 ILE A CA 1
ATOM 1936 C C . ILE A 1 240 ? -11.287 0.528 24.395 1.00 88.38 240 ILE A C 1
ATOM 1938 O O . ILE A 1 240 ? -12.234 0.971 23.752 1.00 88.38 240 ILE A O 1
ATOM 1942 N N . ASN A 1 241 ? -10.178 1.241 24.618 1.00 84.00 241 ASN A N 1
ATOM 1943 C CA . ASN A 1 241 ? -9.992 2.600 24.107 1.00 84.00 241 ASN A CA 1
ATOM 1944 C C . ASN A 1 241 ? -10.091 2.654 22.577 1.00 84.00 241 ASN A C 1
ATOM 1946 O O . ASN A 1 241 ? -10.816 3.494 22.055 1.00 84.00 241 ASN A O 1
ATOM 1950 N N . ASN A 1 242 ? -9.435 1.735 21.862 1.00 88.62 242 ASN A N 1
ATOM 1951 C CA . ASN A 1 242 ? -9.548 1.659 20.406 1.00 88.62 242 ASN A CA 1
ATOM 1952 C C . ASN A 1 242 ? -11.001 1.394 19.968 1.00 88.62 242 ASN A C 1
ATOM 1954 O O . ASN A 1 242 ? -11.509 2.092 19.098 1.00 88.62 242 ASN A O 1
ATOM 1958 N N . ILE A 1 243 ? -11.706 0.446 20.600 1.00 90.00 243 ILE A N 1
ATOM 1959 C CA . ILE A 1 243 ? -13.112 0.161 20.257 1.00 90.00 243 ILE A CA 1
ATOM 1960 C C . ILE A 1 243 ? -13.957 1.427 20.409 1.00 90.00 243 ILE A C 1
ATOM 1962 O O . ILE A 1 243 ? -14.692 1.776 19.489 1.00 90.00 243 ILE A O 1
ATOM 1966 N N . LEU A 1 244 ? -13.818 2.121 21.541 1.00 84.00 244 LEU A N 1
ATOM 1967 C CA . LEU A 1 244 ? -14.549 3.353 21.830 1.00 84.00 244 LEU A CA 1
ATOM 1968 C C . LEU A 1 244 ? -14.209 4.490 20.857 1.00 84.00 244 LEU A C 1
ATOM 1970 O O . LEU A 1 244 ? -15.082 5.293 20.545 1.00 84.00 244 LEU A O 1
ATOM 1974 N N . GLN A 1 245 ? -12.962 4.558 20.387 1.00 80.56 245 GLN A N 1
ATOM 1975 C CA . GLN A 1 245 ? -12.484 5.613 19.496 1.00 80.56 245 GLN A CA 1
ATOM 1976 C C . GLN A 1 245 ? -12.883 5.392 18.031 1.00 80.56 245 GLN A C 1
ATOM 1978 O O . GLN A 1 245 ? -13.210 6.359 17.344 1.00 80.56 245 GLN A O 1
ATOM 1983 N N . TYR A 1 246 ? -12.823 4.151 17.541 1.00 85.00 246 TYR A N 1
ATOM 1984 C CA . TYR A 1 246 ? -12.918 3.863 16.105 1.00 85.00 246 TYR A CA 1
ATOM 1985 C C . TYR A 1 246 ? -14.230 3.188 15.682 1.00 85.00 246 TYR A C 1
ATOM 1987 O O . TYR A 1 246 ? -14.583 3.270 14.507 1.00 85.00 246 TYR A O 1
ATOM 1995 N N . SER A 1 247 ? -14.958 2.524 16.588 1.00 87.88 247 SER A N 1
ATOM 1996 C CA . SER A 1 247 ? -16.176 1.777 16.223 1.00 87.88 247 SER A CA 1
ATOM 1997 C C . SER A 1 247 ? -17.401 2.680 16.068 1.00 87.88 247 SER A C 1
ATOM 1999 O O . SER A 1 247 ? -17.483 3.764 16.647 1.00 87.88 247 SER A O 1
ATOM 2001 N N . ASP A 1 248 ? -18.404 2.201 15.329 1.00 85.38 248 ASP A N 1
ATOM 2002 C CA . ASP A 1 248 ? -19.692 2.886 15.224 1.00 85.38 248 ASP A CA 1
ATOM 2003 C C . ASP A 1 248 ? -20.382 2.988 16.596 1.00 85.38 248 ASP A C 1
ATOM 2005 O O . ASP A 1 248 ? -20.525 2.004 17.333 1.00 85.38 248 ASP A O 1
ATOM 2009 N N . ILE A 1 249 ? -20.851 4.191 16.934 1.00 81.75 249 ILE A N 1
ATOM 2010 C CA . ILE A 1 249 ? -21.436 4.471 18.247 1.00 81.75 249 ILE A CA 1
ATOM 2011 C C . ILE A 1 249 ? -22.688 3.638 18.534 1.00 81.75 249 ILE A C 1
ATOM 2013 O O . ILE A 1 249 ? -22.939 3.280 19.683 1.00 81.75 249 ILE A O 1
ATOM 2017 N N . SER A 1 250 ? -23.465 3.284 17.505 1.00 84.50 250 SER A N 1
ATOM 2018 C CA . SER A 1 250 ? -24.651 2.447 17.678 1.00 84.50 250 SER A CA 1
ATOM 2019 C C . SER A 1 250 ? -24.283 1.031 18.119 1.00 84.50 250 SER A C 1
ATOM 2021 O O . SER A 1 250 ? -24.999 0.436 18.924 1.00 84.50 250 SER A O 1
ATOM 2023 N N . GLU A 1 251 ? -23.150 0.507 17.650 1.00 91.75 251 GLU A N 1
ATOM 2024 C CA . GLU A 1 251 ? -22.642 -0.807 18.039 1.00 91.75 251 GLU A CA 1
ATOM 2025 C C . GLU A 1 251 ? -22.062 -0.777 19.458 1.00 91.75 251 GLU A C 1
ATOM 2027 O O . GLU A 1 251 ? -22.330 -1.687 20.244 1.00 91.75 251 GLU A O 1
ATOM 2032 N N . ILE A 1 252 ? -21.376 0.311 19.832 1.00 87.56 252 ILE A N 1
ATOM 2033 C CA . ILE A 1 252 ? -20.911 0.546 21.209 1.00 87.56 252 ILE A CA 1
ATOM 2034 C C . ILE A 1 252 ? -22.099 0.574 22.181 1.00 87.56 252 ILE A C 1
ATOM 2036 O O . ILE A 1 252 ? -22.097 -0.150 23.176 1.00 87.56 252 ILE A O 1
ATOM 2040 N N . VAL A 1 253 ? -23.141 1.361 21.888 1.00 84.12 253 VAL A N 1
ATOM 2041 C CA . VAL A 1 253 ? -24.332 1.476 22.748 1.00 84.12 253 VAL A CA 1
ATOM 2042 C C . VAL A 1 253 ? -25.014 0.122 22.937 1.00 84.12 253 VAL A C 1
ATOM 2044 O O . VAL A 1 253 ? -25.362 -0.218 24.067 1.00 84.12 253 VAL A O 1
ATOM 2047 N N . LYS A 1 254 ? -25.149 -0.685 21.874 1.00 89.88 254 LYS A N 1
ATOM 2048 C CA . LYS A 1 254 ? -25.688 -2.054 21.979 1.00 89.88 254 LYS A CA 1
ATOM 2049 C C . LYS A 1 254 ? -24.885 -2.897 22.974 1.00 89.88 254 LYS A C 1
ATOM 2051 O O . LYS A 1 254 ? -25.484 -3.523 23.845 1.00 89.88 254 LYS A O 1
ATOM 2056 N N . CYS A 1 255 ? -23.553 -2.871 22.881 1.00 91.31 255 CYS A N 1
ATOM 2057 C CA . CYS A 1 255 ? -22.669 -3.614 23.783 1.00 91.31 255 CYS A CA 1
ATOM 2058 C C . CYS A 1 255 ? -22.715 -3.130 25.237 1.00 91.31 255 CYS A C 1
ATOM 2060 O O . CYS A 1 255 ? -22.476 -3.912 26.152 1.00 91.31 255 CYS A O 1
ATOM 2062 N N . ILE A 1 256 ? -23.005 -1.852 25.473 1.00 86.62 256 ILE A N 1
ATOM 2063 C CA . ILE A 1 256 ? -23.170 -1.323 26.832 1.00 86.62 256 ILE A CA 1
ATOM 2064 C C . ILE A 1 256 ? -24.524 -1.754 27.399 1.00 86.62 256 ILE A C 1
ATOM 2066 O O . ILE A 1 256 ? -24.595 -2.262 28.516 1.00 86.62 256 ILE A O 1
ATOM 2070 N N . GLN A 1 257 ? -25.592 -1.628 26.607 1.00 87.12 257 GLN A N 1
ATOM 2071 C CA . GLN A 1 257 ? -26.949 -2.017 27.002 1.00 87.12 257 GLN A CA 1
ATOM 2072 C C . GLN A 1 257 ? -27.074 -3.512 27.320 1.00 87.12 257 GLN A C 1
ATOM 2074 O O . GLN A 1 257 ? -27.837 -3.889 28.208 1.00 87.12 257 GLN A O 1
ATOM 2079 N N . ASP A 1 258 ? -26.334 -4.367 26.612 1.00 92.69 258 ASP A N 1
ATOM 2080 C CA . ASP A 1 258 ? -26.314 -5.811 26.867 1.00 92.69 258 ASP A CA 1
ATOM 2081 C C . ASP A 1 258 ? -25.290 -6.248 27.937 1.00 92.69 258 ASP A C 1
ATOM 2083 O O . ASP A 1 258 ? -25.252 -7.424 28.305 1.00 92.69 258 ASP A O 1
ATOM 2087 N N . GLY A 1 259 ? -24.488 -5.312 28.457 1.00 89.50 259 GLY A N 1
ATOM 2088 C CA . GLY A 1 259 ? -23.489 -5.547 29.500 1.00 89.50 259 GLY A CA 1
ATOM 2089 C C . GLY A 1 259 ? -22.186 -6.205 29.033 1.00 89.50 259 GLY A C 1
ATOM 2090 O O . GLY A 1 259 ? -21.357 -6.550 29.879 1.00 89.50 259 GLY A O 1
ATOM 2091 N N . SER A 1 260 ? -21.977 -6.386 27.726 1.00 89.25 260 SER A N 1
ATOM 2092 C CA . SER A 1 260 ? -20.736 -6.949 27.172 1.00 89.25 260 SER A CA 1
ATOM 2093 C C . SER A 1 260 ? -19.571 -5.971 27.226 1.00 89.25 260 SER A C 1
ATOM 2095 O O . SER A 1 260 ? -18.421 -6.389 27.348 1.00 89.25 260 SER A O 1
ATOM 2097 N N . LEU A 1 261 ? -19.866 -4.675 27.134 1.00 87.69 261 LEU A N 1
ATOM 2098 C CA . LEU A 1 261 ? -18.913 -3.601 27.357 1.00 87.69 261 LEU A CA 1
ATOM 2099 C C . LEU A 1 261 ? -19.245 -2.949 28.697 1.00 87.69 261 LEU A C 1
ATOM 2101 O O . LEU A 1 261 ? -20.130 -2.102 28.794 1.00 87.69 261 LEU A O 1
ATOM 2105 N N . GLN A 1 262 ? -18.556 -3.379 29.750 1.00 80.56 262 GLN A N 1
ATOM 2106 C CA . GLN A 1 262 ? -18.671 -2.729 31.051 1.00 80.56 262 GLN A CA 1
ATOM 2107 C C . GLN A 1 262 ? -17.833 -1.457 31.038 1.00 80.56 262 GLN A C 1
ATOM 2109 O O . GLN A 1 262 ? -16.669 -1.484 30.635 1.00 80.56 262 GLN A O 1
ATOM 2114 N N . TYR A 1 263 ? -18.421 -0.349 31.491 1.00 66.75 263 TYR A N 1
ATOM 2115 C CA . TYR A 1 263 ? -17.647 0.844 31.787 1.00 66.75 263 TYR A CA 1
ATOM 2116 C C . TYR A 1 263 ? -16.630 0.489 32.868 1.00 66.75 263 TYR A C 1
ATOM 2118 O O . TYR A 1 263 ? -16.991 0.089 33.976 1.00 66.75 263 TYR A O 1
ATOM 2126 N N . ILE A 1 264 ? -15.354 0.587 32.528 1.00 65.19 264 ILE A N 1
ATOM 2127 C CA . ILE A 1 264 ? -14.285 0.436 33.501 1.00 65.19 264 ILE A CA 1
ATOM 2128 C C . ILE A 1 264 ? -14.002 1.857 34.013 1.00 65.19 264 ILE A C 1
ATOM 2130 O O . ILE A 1 264 ? -13.876 2.789 33.220 1.00 65.19 264 ILE A O 1
ATOM 2134 N N . GLU A 1 265 ? -13.959 2.055 35.332 1.00 60.81 265 GLU A N 1
ATOM 2135 C CA . GLU A 1 265 ? -13.650 3.367 35.918 1.00 60.81 265 GLU A CA 1
ATOM 2136 C C . GLU A 1 265 ? -12.287 3.885 35.419 1.00 60.81 265 GLU A C 1
ATOM 2138 O O . GLU A 1 265 ? -11.304 3.140 35.366 1.00 60.81 265 GLU A O 1
ATOM 2143 N N . GLY A 1 266 ? -12.221 5.171 35.051 1.00 63.91 266 GLY A N 1
ATOM 2144 C CA . GLY A 1 266 ? -10.998 5.835 34.583 1.00 63.91 266 GLY A CA 1
ATOM 2145 C C . GLY A 1 266 ? -10.853 5.929 33.061 1.00 63.91 266 GLY A C 1
ATOM 2146 O O . GLY A 1 266 ? -9.783 6.298 32.567 1.00 63.91 266 GLY A O 1
ATOM 2147 N N . TYR A 1 267 ? -11.890 5.587 32.298 1.00 60.59 267 TYR A N 1
ATOM 2148 C CA . TYR A 1 267 ? -11.886 5.688 30.840 1.00 60.59 267 TYR A CA 1
ATOM 2149 C C . TYR A 1 267 ? -12.483 7.030 30.444 1.00 60.59 267 TYR A C 1
ATOM 2151 O O . TYR A 1 267 ? -13.641 7.312 30.756 1.00 60.59 267 TYR A O 1
ATOM 2159 N N . ARG A 1 268 ? -11.681 7.852 29.756 1.00 62.75 268 ARG A N 1
ATOM 2160 C CA . ARG A 1 268 ? -12.175 9.084 29.148 1.00 62.75 268 ARG A CA 1
ATOM 2161 C C . ARG A 1 268 ? -12.808 8.735 27.816 1.00 62.75 268 ARG A C 1
ATOM 2163 O O . ARG A 1 268 ? -12.120 8.293 26.900 1.00 62.75 268 ARG A O 1
ATOM 2170 N N . LEU A 1 269 ? -14.122 8.884 27.735 1.00 59.62 269 LEU A N 1
ATOM 2171 C CA . LEU A 1 269 ? -14.867 8.590 26.522 1.00 59.62 269 LEU A CA 1
ATOM 2172 C C . LEU A 1 269 ? -14.882 9.849 25.661 1.00 59.62 269 LEU A C 1
ATOM 2174 O O . LEU A 1 269 ? -15.451 10.874 26.047 1.00 59.62 269 LEU A O 1
ATOM 2178 N N . TRP A 1 270 ? -14.219 9.770 24.512 1.00 63.66 270 TRP A N 1
ATOM 2179 C CA . TRP A 1 270 ? -14.276 10.810 23.500 1.00 63.66 270 TRP A CA 1
ATOM 2180 C C . TRP A 1 270 ? -15.329 10.429 22.469 1.00 63.66 270 TRP A C 1
ATOM 2182 O O . TRP A 1 270 ? -15.191 9.423 21.776 1.00 63.66 270 TRP A O 1
ATOM 2192 N N . ILE A 1 271 ? -16.401 11.213 22.393 1.00 61.75 271 ILE A N 1
ATOM 2193 C CA . ILE A 1 271 ? -17.463 10.992 21.413 1.00 61.75 271 ILE A CA 1
ATOM 2194 C C . ILE A 1 271 ? -17.359 12.100 20.375 1.00 61.75 271 ILE A C 1
ATOM 2196 O O . ILE A 1 271 ? -17.742 13.250 20.621 1.00 61.75 271 ILE A O 1
ATOM 2200 N N . ASN A 1 272 ? -16.841 11.744 19.201 1.00 54.16 272 ASN A N 1
ATOM 2201 C CA . ASN A 1 272 ? -16.813 12.651 18.066 1.00 54.16 272 ASN A CA 1
ATOM 2202 C C . ASN A 1 272 ? -18.249 12.982 17.632 1.00 54.16 272 ASN A C 1
ATOM 2204 O O . ASN A 1 272 ? -19.038 12.088 17.314 1.00 54.16 272 ASN A O 1
ATOM 2208 N N . ARG A 1 273 ? -18.584 14.276 17.564 1.00 55.97 273 ARG A N 1
ATOM 2209 C CA . ARG A 1 273 ? -19.895 14.736 17.082 1.00 55.97 273 ARG A CA 1
ATOM 2210 C C . ARG A 1 273 ? -20.184 14.312 15.641 1.00 55.97 273 ARG A C 1
ATOM 2212 O O . ARG A 1 273 ? -21.348 14.130 15.315 1.00 55.97 273 ARG A O 1
ATOM 2219 N N . SER A 1 274 ? -19.168 14.103 14.801 1.00 47.62 274 SER A N 1
ATOM 2220 C CA . SER A 1 274 ? -19.370 13.624 13.425 1.00 47.62 274 SER A CA 1
ATOM 2221 C C . SER A 1 274 ? -19.826 12.160 13.346 1.00 47.62 274 SER A C 1
ATOM 2223 O O . SER A 1 274 ? -20.425 11.761 12.348 1.00 47.62 274 SER A O 1
ATOM 2225 N N . ILE A 1 275 ? -19.590 11.371 14.402 1.00 48.91 275 ILE A N 1
ATOM 2226 C CA . ILE A 1 275 ? -20.023 9.967 14.518 1.00 48.91 275 ILE A CA 1
ATOM 2227 C C . ILE A 1 275 ? -21.456 9.885 15.073 1.00 48.91 275 ILE A C 1
ATOM 2229 O O . ILE A 1 275 ? -22.167 8.902 14.854 1.00 48.91 275 ILE A O 1
ATOM 2233 N N . LEU A 1 276 ? -21.934 10.942 15.736 1.00 55.75 276 LEU A N 1
ATOM 2234 C CA . LEU A 1 276 ? -23.322 11.064 16.166 1.00 55.75 276 LEU A CA 1
ATOM 2235 C C . LEU A 1 276 ? -24.226 11.334 14.952 1.00 55.75 276 LEU A C 1
ATOM 2237 O O . LEU A 1 276 ? -24.667 12.448 14.708 1.00 55.75 276 LEU A O 1
ATOM 2241 N N . LYS A 1 277 ? -24.581 10.272 14.218 1.00 55.38 277 LYS A N 1
ATOM 2242 C CA . LYS A 1 277 ? -25.813 10.255 13.403 1.00 55.38 277 LYS A CA 1
ATOM 2243 C C . LYS A 1 277 ? -27.086 10.281 14.264 1.00 55.38 277 LYS A C 1
ATOM 2245 O O . LYS A 1 277 ? -28.184 10.300 13.718 1.00 55.38 277 LYS A O 1
ATOM 2250 N N . TYR A 1 278 ? -26.941 10.227 15.588 1.00 57.00 278 TYR A N 1
ATOM 2251 C CA . TYR A 1 278 ? -28.028 10.355 16.547 1.00 57.00 278 TYR A CA 1
ATOM 2252 C C . TYR A 1 278 ? -28.302 11.823 16.849 1.00 57.00 278 TYR A C 1
ATOM 2254 O O . TYR A 1 278 ? -27.391 12.567 17.203 1.00 57.00 278 TYR A O 1
ATOM 2262 N N . ASP A 1 279 ? -29.578 12.194 16.805 1.00 56.75 279 ASP A N 1
ATOM 2263 C CA . ASP A 1 279 ? -30.045 13.546 17.122 1.00 56.75 279 ASP A CA 1
ATOM 2264 C C . ASP A 1 279 ? -29.827 13.934 18.600 1.00 56.75 279 ASP A C 1
ATOM 2266 O O . ASP A 1 279 ? -29.983 15.104 18.948 1.00 56.75 279 ASP A O 1
ATOM 2270 N N . ASN A 1 280 ? -29.470 12.984 19.482 1.00 67.69 280 ASN A N 1
ATOM 2271 C CA . ASN A 1 280 ? -29.362 13.234 20.918 1.00 67.69 280 ASN A CA 1
ATOM 2272 C C . ASN A 1 280 ? -28.180 12.508 21.614 1.00 67.69 280 ASN A C 1
ATOM 2274 O O . ASN A 1 280 ? -28.310 11.346 22.006 1.00 67.69 280 ASN A O 1
ATOM 2278 N N . PRO A 1 281 ? -27.030 13.174 21.833 1.00 68.31 281 PRO A N 1
ATOM 2279 C CA . PRO A 1 281 ? -25.918 12.629 22.623 1.00 68.31 281 PRO A CA 1
ATOM 2280 C C . PRO A 1 281 ? -26.274 12.281 24.078 1.00 68.31 281 PRO A C 1
ATOM 2282 O O . PRO A 1 281 ? -25.595 11.453 24.687 1.00 68.31 281 PRO A O 1
ATOM 2285 N N . GLU A 1 282 ? -27.332 12.879 24.636 1.00 72.88 282 GLU A N 1
ATOM 2286 C CA . GLU A 1 282 ? -27.789 12.591 26.001 1.00 72.88 282 GLU A CA 1
ATOM 2287 C C . GLU A 1 282 ? -28.241 11.135 26.161 1.00 72.88 282 GLU A C 1
ATOM 2289 O O . GLU A 1 282 ? -28.044 10.550 27.221 1.00 72.88 282 GLU A O 1
ATOM 2294 N N . ASP A 1 283 ? -28.782 10.510 25.111 1.00 70.38 283 ASP A N 1
ATOM 2295 C CA . ASP A 1 283 ? -29.240 9.117 25.180 1.00 70.38 283 ASP A CA 1
ATOM 2296 C C . ASP A 1 283 ? -28.055 8.149 25.318 1.00 70.38 283 ASP A C 1
ATOM 2298 O O . ASP A 1 283 ? -28.132 7.140 26.025 1.00 70.38 283 ASP A O 1
ATOM 2302 N N . VAL A 1 284 ? -26.923 8.486 24.690 1.00 68.50 284 VAL A N 1
ATOM 2303 C CA . VAL A 1 284 ? -25.668 7.742 24.836 1.00 68.50 284 VAL A CA 1
ATOM 2304 C C . VAL A 1 284 ? -25.117 7.933 26.246 1.00 68.50 284 VAL A C 1
ATOM 2306 O O . VAL A 1 284 ? -24.794 6.951 26.910 1.00 68.50 284 VAL A O 1
ATOM 2309 N N . LEU A 1 285 ? -25.080 9.171 26.748 1.00 72.81 285 LEU A N 1
ATOM 2310 C CA . LEU A 1 285 ? -24.667 9.458 28.125 1.00 72.81 285 LEU A CA 1
ATOM 2311 C C . LEU A 1 285 ? -25.520 8.728 29.158 1.00 72.81 285 LEU A C 1
ATOM 2313 O O . LEU A 1 285 ? -24.978 8.153 30.098 1.00 72.81 285 LEU A O 1
ATOM 2317 N N . ALA A 1 286 ? -26.838 8.710 28.965 1.00 76.00 286 ALA A N 1
ATOM 2318 C CA . ALA A 1 286 ? -27.769 8.023 29.845 1.00 76.00 286 ALA A CA 1
ATOM 2319 C C . ALA A 1 286 ? -27.526 6.506 29.865 1.00 76.00 286 ALA A C 1
ATOM 2321 O O . ALA A 1 286 ? -27.685 5.878 30.911 1.00 76.00 286 ALA A O 1
ATOM 2322 N N . CYS A 1 287 ? -27.104 5.919 28.739 1.00 68.50 287 CYS A N 1
ATOM 2323 C CA . CYS A 1 287 ? -26.755 4.499 28.665 1.00 68.50 287 CYS A CA 1
ATOM 2324 C C . CYS A 1 287 ? -25.415 4.180 29.342 1.00 68.50 287 CYS A C 1
ATOM 2326 O O . CYS A 1 287 ? -25.292 3.137 29.978 1.00 68.50 287 CYS A O 1
ATOM 2328 N N . ILE A 1 288 ? -24.414 5.053 29.197 1.00 67.62 288 ILE A N 1
ATOM 2329 C CA . ILE A 1 288 ? -23.074 4.836 29.764 1.00 67.62 288 ILE A CA 1
ATOM 2330 C C . ILE A 1 288 ? -23.065 5.137 31.272 1.00 67.62 288 ILE A C 1
ATOM 2332 O O . ILE A 1 288 ? -22.310 4.514 32.015 1.00 67.62 288 ILE A O 1
ATOM 2336 N N . ASN A 1 289 ? -23.907 6.078 31.717 1.00 74.00 289 ASN A N 1
ATOM 2337 C CA . ASN A 1 289 ? -23.895 6.686 33.050 1.00 74.00 289 ASN A CA 1
ATOM 2338 C C . ASN A 1 289 ? -22.469 6.942 33.588 1.00 74.00 289 ASN A C 1
ATOM 2340 O O . ASN A 1 289 ? -22.125 6.498 34.689 1.00 74.00 289 ASN A O 1
ATOM 2344 N N . PRO A 1 290 ? -21.602 7.601 32.802 1.00 71.12 290 PRO A N 1
ATOM 2345 C CA . PRO A 1 290 ? -20.232 7.814 33.212 1.00 71.12 290 PRO A CA 1
ATOM 2346 C C . PRO A 1 290 ? -20.161 8.944 34.248 1.00 71.12 290 PRO A C 1
ATOM 2348 O O . PRO A 1 290 ? -21.037 9.816 34.281 1.00 71.12 290 PRO A O 1
ATOM 2351 N N . PRO A 1 291 ? -19.099 8.989 35.067 1.00 70.12 291 PRO A N 1
ATOM 2352 C CA . PRO A 1 291 ? -18.770 10.180 35.835 1.00 70.12 291 PRO A CA 1
ATOM 2353 C C . PRO A 1 291 ? -18.741 11.410 34.900 1.00 70.12 291 PRO A C 1
ATOM 2355 O O . PRO A 1 291 ? -18.119 11.331 33.834 1.00 70.12 291 PRO A O 1
ATOM 2358 N N . PRO A 1 292 ? -19.404 12.533 35.246 1.00 63.59 292 PRO A N 1
ATOM 2359 C CA . PRO A 1 292 ? -19.496 13.711 34.374 1.00 63.59 292 PRO A CA 1
ATOM 2360 C C . PRO A 1 292 ? -18.138 14.281 33.938 1.00 63.59 292 PRO A C 1
ATOM 2362 O O . PRO A 1 292 ? -18.034 14.919 32.898 1.00 63.59 292 PRO A O 1
ATOM 2365 N N . ASP A 1 293 ? -17.093 14.047 34.729 1.00 65.62 293 ASP A N 1
ATOM 2366 C CA . ASP A 1 293 ? -15.711 14.463 34.494 1.00 65.62 293 ASP A CA 1
ATOM 2367 C C . ASP A 1 293 ? -14.942 13.558 33.514 1.00 65.62 293 ASP A C 1
ATOM 2369 O O . ASP A 1 293 ? -13.816 13.883 33.141 1.00 65.62 293 ASP A O 1
ATOM 2373 N N . GLN A 1 294 ? -15.525 12.432 33.088 1.00 64.25 294 GLN A N 1
ATOM 2374 C CA . GLN A 1 294 ? -14.857 11.420 32.257 1.00 64.25 294 GLN A CA 1
ATOM 2375 C C . GLN A 1 294 ? -15.461 11.265 30.857 1.00 64.25 294 GLN A C 1
ATOM 2377 O O . GLN A 1 294 ? -14.992 10.429 30.086 1.00 64.25 294 GLN A O 1
ATOM 2382 N N . VAL A 1 295 ? -16.462 12.067 30.482 1.00 63.97 295 VAL A N 1
ATOM 2383 C CA . VAL A 1 295 ? -16.970 12.084 29.104 1.00 63.97 295 VAL A CA 1
ATOM 2384 C C . VAL A 1 295 ? -16.865 13.456 28.485 1.00 63.97 295 VAL A C 1
ATOM 2386 O O . VAL A 1 295 ? -17.416 14.437 28.973 1.00 63.97 295 VAL A O 1
ATOM 2389 N N . HIS A 1 296 ? -16.186 13.486 27.345 1.00 64.62 296 HIS A N 1
ATOM 2390 C CA . HIS A 1 296 ? -16.037 14.666 26.522 1.00 64.62 296 HIS A CA 1
ATOM 2391 C C . HIS A 1 296 ? -16.833 14.435 25.238 1.00 64.62 296 HIS A C 1
ATOM 2393 O O . HIS A 1 296 ? -16.372 13.778 24.303 1.00 64.62 296 HIS A O 1
ATOM 2399 N N . ILE A 1 297 ? -18.062 14.951 25.210 1.00 61.22 297 ILE A N 1
ATOM 2400 C CA . ILE A 1 297 ? -18.896 14.980 24.004 1.00 61.22 297 ILE A CA 1
ATOM 2401 C C . ILE A 1 297 ? -18.801 16.361 23.405 1.00 61.22 297 ILE A C 1
ATOM 2403 O O . ILE A 1 297 ? -19.252 17.312 24.036 1.00 61.22 297 ILE A O 1
ATOM 2407 N N . GLY A 1 298 ? -18.265 16.439 22.184 1.00 58.81 298 GLY A N 1
ATOM 2408 C CA . GLY A 1 298 ? -18.332 17.635 21.344 1.00 58.81 298 GLY A CA 1
ATOM 2409 C C . GLY A 1 298 ? -18.171 18.929 22.130 1.00 58.81 298 GLY A C 1
ATOM 2410 O O . GLY A 1 298 ? -19.096 19.741 22.114 1.00 58.81 298 GLY A O 1
ATOM 2411 N N . ILE A 1 299 ? -17.052 19.047 22.860 1.00 57.62 299 ILE A N 1
ATOM 2412 C CA . ILE A 1 299 ? -16.724 20.227 23.657 1.00 57.62 299 ILE A CA 1
ATOM 2413 C C . ILE A 1 299 ? -16.967 21.450 22.779 1.00 57.62 299 ILE A C 1
ATOM 2415 O O . ILE A 1 299 ? -16.357 21.598 21.720 1.00 57.62 299 ILE A O 1
ATOM 2419 N N . ASP A 1 300 ? -17.888 22.304 23.210 1.00 56.34 300 ASP A N 1
ATOM 2420 C CA . ASP A 1 300 ? -18.091 23.589 22.570 1.00 56.34 300 ASP A CA 1
ATOM 2421 C C . ASP A 1 300 ? -16.925 24.490 22.971 1.00 56.34 300 ASP A C 1
ATOM 2423 O O . ASP A 1 300 ? -16.923 25.100 24.043 1.00 56.34 300 ASP A O 1
ATOM 2427 N N . LEU A 1 301 ? -15.883 24.496 22.139 1.00 55.41 301 LEU A N 1
ATOM 2428 C CA . LEU A 1 301 ? -14.668 25.268 22.372 1.00 55.41 301 LEU A CA 1
ATOM 2429 C C . LEU A 1 301 ? -14.949 26.777 22.500 1.00 55.41 301 LEU A C 1
ATOM 2431 O O . LEU A 1 301 ? -14.138 27.472 23.103 1.00 55.41 301 LEU A O 1
ATOM 2435 N N . GLU A 1 302 ? -16.100 27.282 22.029 1.00 54.56 302 GLU A N 1
ATOM 2436 C CA . GLU A 1 302 ? -16.506 28.680 22.242 1.00 54.56 302 GLU A CA 1
ATOM 2437 C C . GLU A 1 302 ? -16.845 28.986 23.712 1.00 54.56 302 GLU A C 1
ATOM 2439 O O . GLU A 1 302 ? -16.731 30.130 24.150 1.00 54.56 302 GLU A O 1
ATOM 2444 N N . THR A 1 303 ? -17.238 27.977 24.498 1.00 55.50 303 THR A N 1
ATOM 2445 C CA . THR A 1 303 ? -17.582 28.138 25.926 1.00 55.50 303 THR A CA 1
ATOM 2446 C C . THR A 1 303 ? -16.385 28.030 26.862 1.00 55.50 303 THR A C 1
ATOM 2448 O O . THR A 1 303 ? -16.464 28.396 28.036 1.00 55.50 303 THR A O 1
ATOM 2451 N N . LEU A 1 304 ? -15.264 27.533 26.352 1.00 59.12 304 LEU A N 1
ATOM 2452 C CA . LEU A 1 304 ? -14.021 27.459 27.087 1.00 59.12 304 LEU A CA 1
ATOM 2453 C C . LEU A 1 304 ? -13.347 28.834 27.004 1.00 59.12 304 LEU A C 1
ATOM 2455 O O . LEU A 1 304 ? -12.841 29.214 25.954 1.00 59.12 304 LEU A O 1
ATOM 2459 N N . GLU A 1 305 ? -13.269 29.563 28.125 1.00 59.34 305 GLU A N 1
ATOM 2460 C CA . GLU A 1 305 ? -12.482 30.810 28.292 1.00 59.34 305 GLU A CA 1
ATOM 2461 C C . GLU A 1 305 ? -10.957 30.622 28.041 1.00 59.34 305 GLU A C 1
ATOM 2463 O O . GLU A 1 305 ? -10.129 31.433 28.448 1.00 59.34 305 GLU A O 1
ATOM 2468 N N . LEU A 1 306 ? -10.563 29.537 27.369 1.00 60.09 306 LEU A N 1
ATOM 2469 C CA . LEU A 1 306 ? -9.201 29.128 27.051 1.00 60.09 306 LEU A CA 1
ATOM 2470 C C . LEU A 1 306 ? -8.574 29.948 25.918 1.00 60.09 306 LEU A C 1
ATOM 2472 O O . LEU A 1 306 ? -7.356 29.961 25.809 1.00 60.09 306 LEU A O 1
ATOM 2476 N N . LEU A 1 307 ? -9.366 30.676 25.121 1.00 55.50 307 LEU A N 1
ATOM 2477 C CA . LEU A 1 307 ? -8.875 31.547 24.036 1.00 55.50 307 LEU A CA 1
ATOM 2478 C C . LEU A 1 307 ? -7.909 32.655 24.503 1.00 55.50 307 LEU A C 1
ATOM 2480 O O . LEU A 1 307 ? -7.281 33.314 23.676 1.00 55.50 307 LEU A O 1
ATOM 2484 N N . HIS A 1 308 ? -7.809 32.898 25.812 1.00 61.12 308 HIS A N 1
ATOM 2485 C CA . HIS A 1 308 ? -6.942 33.924 26.393 1.00 61.12 308 HIS A CA 1
ATOM 2486 C C . HIS A 1 308 ? -5.785 33.373 27.234 1.00 61.12 308 HIS A C 1
ATOM 2488 O O . HIS A 1 308 ? -4.985 34.170 27.721 1.00 61.12 308 HIS A O 1
ATOM 2494 N N . GLN A 1 309 ? -5.694 32.056 27.431 1.00 68.81 309 GLN A N 1
ATOM 2495 C CA . GLN A 1 309 ? -4.589 31.436 28.165 1.00 68.81 309 GLN A CA 1
ATOM 2496 C C . GLN A 1 309 ? -3.520 30.956 27.182 1.00 68.81 309 GLN A C 1
ATOM 2498 O O . GLN A 1 309 ? -3.845 30.434 26.116 1.00 68.81 309 GLN A O 1
ATOM 2503 N N . GLU A 1 310 ? -2.244 31.141 27.525 1.00 78.50 310 GLU A N 1
ATOM 2504 C CA . GLU A 1 310 ? -1.154 30.567 26.735 1.00 78.50 310 GLU A CA 1
ATOM 2505 C C . GLU A 1 310 ? -1.219 29.032 26.814 1.00 78.50 310 GLU A C 1
ATOM 2507 O O . GLU A 1 310 ? -1.646 28.468 27.823 1.00 78.50 310 GLU A O 1
ATOM 2512 N N . TRP A 1 311 ? -0.814 28.334 25.746 1.00 77.88 311 TRP A N 1
ATOM 2513 C CA . TRP A 1 311 ? -0.864 26.864 25.684 1.00 77.88 311 TRP A CA 1
ATOM 2514 C C . TRP A 1 311 ? -0.161 26.208 26.880 1.00 77.88 311 TRP A C 1
ATOM 2516 O O . TRP A 1 311 ? -0.674 25.247 27.451 1.00 77.88 311 TRP A O 1
ATOM 2526 N N . GLU A 1 312 ? 0.979 26.763 27.298 1.00 80.38 312 GLU A N 1
ATOM 2527 C CA . GLU A 1 312 ? 1.764 26.272 28.434 1.00 80.38 312 GLU A CA 1
ATOM 2528 C C . GLU A 1 312 ? 1.031 26.397 29.779 1.00 80.38 312 GLU A C 1
ATOM 2530 O O . GLU A 1 312 ? 1.235 25.562 30.665 1.00 80.38 312 GLU A O 1
ATOM 2535 N N . ASP A 1 313 ? 0.136 27.381 29.909 1.00 81.19 313 ASP A N 1
ATOM 2536 C CA . ASP A 1 313 ? -0.653 27.628 31.120 1.00 81.19 313 ASP A CA 1
ATOM 2537 C C . ASP A 1 313 ? -1.862 26.693 31.237 1.00 81.19 313 ASP A C 1
ATOM 2539 O O . ASP A 1 313 ? -2.464 26.565 32.310 1.00 81.19 313 ASP A O 1
ATOM 2543 N N . LEU A 1 314 ? -2.223 26.007 30.149 1.00 74.56 314 LEU A N 1
ATOM 2544 C CA . LEU A 1 314 ? -3.315 25.053 30.173 1.00 74.56 314 LEU A CA 1
ATOM 2545 C C . LEU A 1 314 ? -2.942 23.835 31.030 1.00 74.56 314 LEU A C 1
ATOM 2547 O O . LEU A 1 314 ? -1.863 23.246 30.847 1.00 74.56 314 LEU A O 1
ATOM 2551 N N . PRO A 1 315 ? -3.851 23.380 31.919 1.00 79.44 315 PRO A N 1
ATOM 2552 C CA . PRO A 1 315 ? -3.677 22.118 32.621 1.00 79.44 315 PRO A CA 1
ATOM 2553 C C . PRO A 1 315 ? -3.325 21.002 31.632 1.00 79.44 315 PRO A C 1
ATOM 2555 O O . PRO A 1 315 ? -3.936 20.911 30.569 1.00 79.44 315 PRO A O 1
ATOM 2558 N N . GLU A 1 316 ? -2.368 20.138 31.982 1.00 74.88 316 GLU A N 1
ATOM 2559 C CA . GLU A 1 316 ? -1.909 19.024 31.129 1.00 74.88 316 GLU A CA 1
ATOM 2560 C C . GLU A 1 316 ? -3.085 18.194 30.595 1.00 74.88 316 GLU A C 1
ATOM 2562 O O . GLU A 1 316 ? -3.135 17.845 29.421 1.00 74.88 316 GLU A O 1
ATOM 2567 N N . ILE A 1 317 ? -4.098 17.995 31.440 1.00 64.81 317 ILE A N 1
ATOM 2568 C CA . ILE A 1 317 ? -5.338 17.306 31.089 1.00 64.81 317 ILE A CA 1
ATOM 2569 C C . ILE A 1 317 ? -6.129 18.021 29.986 1.00 64.81 317 ILE A C 1
ATOM 2571 O O . ILE A 1 317 ? -6.661 17.380 29.087 1.00 64.81 317 ILE A O 1
ATOM 2575 N N . THR A 1 318 ? -6.187 19.352 30.033 1.00 70.81 318 THR A N 1
ATOM 2576 C CA . THR A 1 318 ? -6.860 20.176 29.033 1.00 70.81 318 THR A CA 1
ATOM 2577 C C . THR A 1 318 ? -6.079 20.138 27.735 1.00 70.81 318 THR A C 1
ATOM 2579 O O . THR A 1 318 ? -6.702 19.969 26.697 1.00 70.81 318 THR A O 1
ATOM 2582 N N . ARG A 1 319 ? -4.741 20.217 27.785 1.00 75.50 319 ARG A N 1
ATOM 2583 C CA . ARG A 1 319 ? -3.888 20.063 26.598 1.00 75.50 319 ARG A CA 1
ATOM 2584 C C . ARG A 1 319 ? -4.085 18.710 25.935 1.00 75.50 319 ARG A C 1
ATOM 2586 O O . ARG A 1 319 ? -4.344 18.683 24.742 1.00 75.50 319 ARG A O 1
ATOM 2593 N N . GLU A 1 320 ? -4.055 17.621 26.701 1.00 69.75 320 GLU A N 1
ATOM 2594 C CA . GLU A 1 320 ? -4.291 16.254 26.216 1.00 69.75 320 GLU A CA 1
ATOM 2595 C C . GLU A 1 320 ? -5.662 16.125 25.525 1.00 69.75 320 GLU A C 1
ATOM 2597 O O . GLU A 1 320 ? -5.769 15.558 24.441 1.00 69.75 320 GLU A O 1
ATOM 2602 N N . ILE A 1 321 ? -6.713 16.714 26.105 1.00 66.75 321 ILE A N 1
ATOM 2603 C CA . ILE A 1 321 ? -8.060 16.738 25.509 1.00 66.75 321 ILE A CA 1
ATOM 2604 C C . ILE A 1 321 ? -8.078 17.552 24.213 1.00 66.75 321 ILE A C 1
ATOM 2606 O O . ILE A 1 321 ? -8.622 17.124 23.195 1.00 66.75 321 ILE A O 1
ATOM 2610 N N . LEU A 1 322 ? -7.508 18.749 24.277 1.00 69.44 322 LEU A N 1
ATOM 2611 C CA . LEU A 1 322 ? -7.485 19.725 23.205 1.00 69.44 322 LEU A CA 1
ATOM 2612 C C . LEU A 1 322 ? -6.730 19.184 21.990 1.00 69.44 322 LEU A C 1
ATOM 2614 O O . LEU A 1 322 ? -7.235 19.255 20.876 1.00 69.44 322 LEU A O 1
ATOM 2618 N N . ILE A 1 323 ? -5.582 18.558 22.210 1.00 69.31 323 ILE A N 1
ATOM 2619 C CA . ILE A 1 323 ? -4.759 17.893 21.200 1.00 69.31 323 ILE A CA 1
ATOM 2620 C C . ILE A 1 323 ? -5.570 16.943 20.299 1.00 69.31 323 ILE A C 1
ATOM 2622 O O . ILE A 1 323 ? -5.314 16.853 19.099 1.00 69.31 323 ILE A O 1
ATOM 2626 N N . HIS A 1 324 ? -6.547 16.226 20.851 1.00 62.31 324 HIS A N 1
ATOM 2627 C CA . HIS A 1 324 ? -7.370 15.286 20.088 1.00 62.31 324 HIS A CA 1
ATOM 2628 C C . HIS A 1 324 ? -8.643 15.926 19.508 1.00 62.31 324 HIS A C 1
ATOM 2630 O O . HIS A 1 324 ? -9.462 15.240 18.896 1.00 62.31 324 HIS A O 1
ATOM 2636 N N . HIS A 1 325 ? -8.835 17.235 19.684 1.00 65.88 325 HIS A N 1
ATOM 2637 C CA . HIS A 1 325 ? -10.034 17.936 19.253 1.00 65.88 325 HIS A CA 1
ATOM 2638 C C . HIS A 1 325 ? -9.947 18.379 17.780 1.00 65.88 325 HIS A C 1
ATOM 2640 O O . HIS A 1 325 ? -9.031 19.105 17.408 1.00 65.88 325 HIS A O 1
ATOM 2646 N N . PRO A 1 326 ? -10.937 18.071 16.925 1.00 57.81 326 PRO A N 1
ATOM 2647 C CA . PRO A 1 326 ? -10.801 18.280 15.486 1.00 57.81 326 PRO A CA 1
ATOM 2648 C C . PRO A 1 326 ? -10.727 19.747 15.038 1.00 57.81 326 PRO A C 1
ATOM 2650 O O . PRO A 1 326 ? -10.194 20.083 13.984 1.00 57.81 326 PRO A O 1
ATOM 2653 N N . PHE A 1 327 ? -11.244 20.656 15.865 1.00 61.97 327 PHE A N 1
ATOM 2654 C CA . PHE A 1 327 ? -11.265 22.092 15.572 1.00 61.97 327 PHE A CA 1
ATOM 2655 C C . PHE A 1 327 ? -10.180 22.903 16.277 1.00 61.97 327 PHE A C 1
ATOM 2657 O O . PHE A 1 327 ? -10.217 24.126 16.200 1.00 61.97 327 PHE A O 1
ATOM 2664 N N . ILE A 1 328 ? -9.220 22.282 16.963 1.00 68.19 328 ILE A N 1
ATOM 2665 C CA . ILE A 1 328 ? -8.284 23.029 17.814 1.00 68.19 328 ILE A CA 1
ATOM 2666 C C . ILE A 1 328 ? -7.420 24.066 17.076 1.00 68.19 328 ILE A C 1
ATOM 2668 O O . ILE A 1 328 ? -7.113 25.106 17.653 1.00 68.19 328 ILE A O 1
ATOM 2672 N N . THR A 1 329 ? -7.152 23.893 15.778 1.00 63.91 329 THR A N 1
ATOM 2673 C CA . THR A 1 329 ? -6.505 24.928 14.942 1.00 63.91 329 THR A CA 1
ATOM 2674 C C . THR A 1 329 ? -7.272 26.243 14.835 1.00 63.91 329 THR A C 1
ATOM 2676 O O . THR A 1 329 ? -6.691 27.243 14.435 1.00 63.91 329 THR A O 1
ATOM 2679 N N . HIS A 1 330 ? -8.567 26.275 15.158 1.00 67.19 330 HIS A N 1
ATOM 2680 C CA . HIS A 1 330 ? -9.331 27.528 15.176 1.00 67.19 330 HIS A CA 1
ATOM 2681 C C . HIS A 1 330 ? -9.041 28.360 16.431 1.00 67.19 330 HIS A C 1
ATOM 2683 O O . HIS A 1 330 ? -9.318 29.556 16.444 1.00 67.19 330 HIS A O 1
ATOM 2689 N N . PHE A 1 331 ? -8.512 27.728 17.481 1.00 66.56 331 PHE A N 1
ATOM 2690 C CA . PHE A 1 331 ? -8.367 28.317 18.812 1.00 66.56 331 PHE A CA 1
ATOM 2691 C C . PHE A 1 331 ? -6.908 28.514 19.212 1.00 66.56 331 PHE A C 1
ATOM 2693 O O . PHE A 1 331 ? -6.617 29.359 20.052 1.00 66.56 331 PHE A O 1
ATOM 2700 N N . LEU A 1 332 ? -5.995 27.751 18.613 1.00 68.06 332 LEU A N 1
ATOM 2701 C CA . LEU A 1 332 ? -4.570 27.821 18.894 1.00 68.06 332 LEU A CA 1
ATOM 2702 C C . LEU A 1 332 ? -3.781 28.108 17.631 1.00 68.06 332 LEU A C 1
ATOM 2704 O O . LEU A 1 332 ? -4.115 27.616 16.553 1.00 68.06 332 LEU A O 1
ATOM 2708 N N . ASP A 1 333 ? -2.702 28.865 17.808 1.00 71.81 333 ASP A N 1
ATOM 2709 C CA . ASP A 1 333 ? -1.702 29.060 16.770 1.00 71.81 333 ASP A CA 1
ATOM 2710 C C . ASP A 1 333 ? -1.128 27.688 16.355 1.00 71.81 333 ASP A C 1
ATOM 2712 O O . ASP A 1 333 ? -0.568 26.982 17.205 1.00 71.81 333 ASP A O 1
ATOM 2716 N N . PRO A 1 334 ? -1.266 27.298 15.073 1.00 66.38 334 PRO A N 1
ATOM 2717 C CA . PRO A 1 334 ? -0.619 26.132 14.481 1.00 66.38 334 PRO A CA 1
ATOM 2718 C C . PRO A 1 334 ? 0.811 25.848 14.945 1.00 66.38 334 PRO A C 1
ATOM 2720 O O . PRO A 1 334 ? 1.163 24.686 15.163 1.00 66.38 334 PRO A O 1
ATOM 2723 N N . HIS A 1 335 ? 1.621 26.896 15.123 1.00 67.25 335 HIS A N 1
ATOM 2724 C CA . HIS A 1 335 ? 3.028 26.761 15.500 1.00 67.25 335 HIS A CA 1
ATOM 2725 C C . HIS A 1 335 ? 3.219 26.168 16.887 1.00 67.25 335 HIS A C 1
ATOM 2727 O O . HIS A 1 335 ? 4.101 25.331 17.084 1.00 67.25 335 HIS A O 1
ATOM 2733 N N . ASN A 1 336 ? 2.361 26.553 17.832 1.00 68.50 336 ASN A N 1
ATOM 2734 C CA . ASN A 1 336 ? 2.434 26.078 19.213 1.00 68.50 336 ASN A CA 1
ATOM 2735 C C . ASN A 1 336 ? 2.006 24.610 19.335 1.00 68.50 336 ASN A C 1
ATOM 2737 O O . ASN A 1 336 ? 2.446 23.904 20.235 1.00 68.50 336 ASN A O 1
ATOM 2741 N N . ILE A 1 337 ? 1.161 24.141 18.418 1.00 64.81 337 ILE A N 1
ATOM 2742 C CA . ILE A 1 337 ? 0.613 22.784 18.428 1.00 64.81 337 ILE A CA 1
ATOM 2743 C C . ILE A 1 337 ? 1.611 21.783 17.834 1.00 64.81 337 ILE A C 1
ATOM 2745 O O . ILE A 1 337 ? 1.827 20.704 18.388 1.00 64.81 337 ILE A O 1
ATOM 2749 N N . ILE A 1 338 ? 2.206 22.114 16.686 1.00 63.09 338 ILE A N 1
ATOM 2750 C CA . ILE A 1 338 ? 2.948 21.135 15.878 1.00 63.09 338 ILE A CA 1
ATOM 2751 C C . ILE A 1 338 ? 4.325 20.827 16.463 1.00 63.09 338 ILE A C 1
ATOM 2753 O O . ILE A 1 338 ? 4.775 19.687 16.370 1.00 63.09 338 ILE A O 1
ATOM 2757 N N . CYS A 1 339 ? 4.966 21.793 17.128 1.00 61.94 339 CYS A N 1
ATOM 2758 C CA . CYS A 1 339 ? 6.288 21.576 17.720 1.00 61.94 339 CYS A CA 1
ATOM 2759 C C . CYS A 1 339 ? 6.282 20.531 18.848 1.00 61.94 339 CYS A C 1
ATOM 2761 O O . CYS A 1 339 ? 7.296 19.869 19.064 1.00 61.94 339 CYS A O 1
ATOM 2763 N N . GLU A 1 340 ? 5.160 20.363 19.555 1.00 62.47 340 GLU A N 1
ATOM 2764 C CA . GLU A 1 340 ? 5.055 19.404 20.660 1.00 62.47 340 GLU A CA 1
ATOM 2765 C C . GLU A 1 340 ? 4.304 18.113 20.282 1.00 62.47 340 GLU A C 1
ATOM 2767 O O .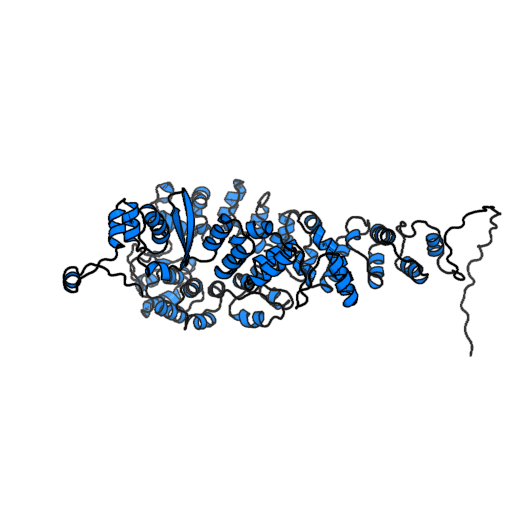 GLU A 1 340 ? 4.555 17.072 20.889 1.00 62.47 340 GLU A O 1
ATOM 2772 N N . TYR A 1 341 ? 3.403 18.143 19.289 1.00 65.62 341 TYR A N 1
ATOM 2773 C CA . TYR A 1 341 ? 2.386 17.096 19.133 1.00 65.62 341 TYR A CA 1
ATOM 2774 C C . TYR A 1 341 ? 2.040 16.743 17.671 1.00 65.62 341 TYR A C 1
ATOM 2776 O O . TYR A 1 341 ? 0.897 16.843 17.222 1.00 65.62 341 TYR A O 1
ATOM 2784 N N . VAL A 1 342 ? 3.025 16.226 16.929 1.00 61.72 342 VAL A N 1
ATOM 2785 C CA . VAL A 1 342 ? 2.871 15.728 15.540 1.00 61.72 342 VAL A CA 1
ATOM 2786 C C . VAL A 1 342 ? 1.749 14.686 15.396 1.00 61.72 342 VAL A C 1
ATOM 2788 O O . VAL A 1 342 ? 1.025 14.679 14.403 1.00 61.72 342 VAL A O 1
ATOM 2791 N N . THR A 1 343 ? 1.514 13.841 16.409 1.00 59.41 343 THR A N 1
ATOM 2792 C CA . THR A 1 343 ? 0.475 12.785 16.375 1.00 59.41 343 THR A CA 1
ATOM 2793 C C . THR A 1 343 ? -0.954 13.310 16.256 1.00 59.41 343 THR A C 1
ATOM 2795 O O . THR A 1 343 ? -1.899 12.548 16.069 1.00 59.41 343 THR A O 1
ATOM 2798 N N . CYS A 1 344 ? -1.131 14.613 16.405 1.00 62.28 344 CYS A N 1
ATOM 2799 C CA . CYS A 1 344 ? -2.426 15.232 16.619 1.00 62.28 344 CYS A CA 1
ATOM 2800 C C . CYS A 1 344 ? -2.977 15.791 15.311 1.00 62.28 344 CYS A C 1
ATOM 2802 O O . CYS A 1 344 ? -4.193 15.921 15.176 1.00 62.28 344 CYS A O 1
ATOM 2804 N N . ILE A 1 345 ? -2.085 15.999 14.331 1.00 61.97 345 ILE A N 1
ATOM 2805 C CA . ILE A 1 345 ? -2.337 16.429 12.950 1.00 61.97 345 ILE A CA 1
ATOM 2806 C C . ILE A 1 345 ? -3.518 15.676 12.312 1.00 61.97 345 ILE A C 1
ATOM 2808 O O . ILE A 1 345 ? -4.292 16.276 11.573 1.00 61.97 345 ILE A O 1
ATOM 2812 N N . GLN A 1 346 ? -3.717 14.405 12.670 1.00 60.03 346 GLN A N 1
ATOM 2813 C CA . GLN A 1 346 ? -4.779 13.535 12.149 1.00 60.03 346 GLN A CA 1
ATOM 2814 C C . GLN A 1 346 ? -6.213 14.022 12.410 1.00 60.03 346 GLN A C 1
ATOM 2816 O O . GLN A 1 346 ? -7.132 13.542 11.754 1.00 60.03 346 GLN A O 1
ATOM 2821 N N . ASN A 1 347 ? -6.427 14.931 13.367 1.00 59.69 347 ASN A N 1
ATOM 2822 C CA . ASN A 1 347 ? -7.768 15.418 13.695 1.00 59.69 347 ASN A CA 1
ATOM 2823 C C . ASN A 1 347 ? -8.046 16.834 13.175 1.00 59.69 347 ASN A C 1
ATOM 2825 O O . ASN A 1 347 ? -9.194 17.260 13.194 1.00 59.69 347 ASN A O 1
ATOM 2829 N N . PHE A 1 348 ? -7.037 17.579 12.728 1.00 68.56 348 PHE A N 1
ATOM 2830 C CA . PHE A 1 348 ? -7.184 19.006 12.445 1.00 68.56 348 PHE A CA 1
ATOM 2831 C C . PHE A 1 348 ? -7.931 19.308 11.146 1.00 68.56 348 PHE A C 1
ATOM 2833 O O . PHE A 1 348 ? -7.866 18.548 10.185 1.00 68.56 348 PHE A O 1
ATOM 2840 N N . ASN A 1 349 ? -8.529 20.505 11.069 1.00 72.31 349 ASN A N 1
ATOM 2841 C CA . ASN A 1 349 ? -8.841 21.131 9.781 1.00 72.31 349 ASN A CA 1
ATOM 2842 C C . ASN A 1 349 ? -7.526 21.438 9.047 1.00 72.31 349 ASN A C 1
ATOM 2844 O O . ASN A 1 349 ? -6.888 22.478 9.255 1.00 72.31 349 ASN A O 1
ATOM 2848 N N . VAL A 1 350 ? -7.119 20.498 8.203 1.00 75.06 350 VAL A N 1
ATOM 2849 C CA . VAL A 1 350 ? -5.828 20.511 7.522 1.00 75.06 350 VAL A CA 1
ATOM 2850 C C . VAL A 1 350 ? -5.741 21.596 6.467 1.00 75.06 350 VAL A C 1
ATOM 2852 O O . VAL A 1 350 ? -4.660 22.135 6.242 1.00 75.06 350 VAL A O 1
ATOM 2855 N N . GLN A 1 351 ? -6.863 21.994 5.871 1.00 77.94 351 GLN A N 1
ATOM 2856 C CA . GLN A 1 351 ? -6.874 23.074 4.891 1.00 77.94 351 GLN A CA 1
ATOM 2857 C C . GLN A 1 351 ? -6.379 24.393 5.496 1.00 77.94 351 GLN A C 1
ATOM 2859 O O . GLN A 1 351 ? -5.493 25.035 4.932 1.00 77.94 351 GLN A O 1
ATOM 2864 N N . SER A 1 352 ? -6.912 24.785 6.656 1.00 77.81 352 SER A N 1
ATOM 2865 C CA . SER A 1 352 ? -6.480 26.008 7.346 1.00 77.81 352 SER A CA 1
ATOM 2866 C C . SER A 1 352 ? -5.018 25.929 7.775 1.00 77.81 352 SER A C 1
ATOM 2868 O O . SER A 1 352 ? -4.285 26.912 7.669 1.00 77.81 352 SER A O 1
ATOM 2870 N N . LEU A 1 353 ? -4.589 24.745 8.215 1.00 78.00 353 LEU A N 1
ATOM 2871 C CA . LEU A 1 353 ? -3.232 24.513 8.676 1.00 78.00 353 LEU A CA 1
ATOM 2872 C C . LEU A 1 353 ? -2.221 24.663 7.533 1.00 78.00 353 LEU A C 1
ATOM 2874 O O . LEU A 1 353 ? -1.301 25.472 7.619 1.00 78.00 353 LEU A O 1
ATOM 2878 N N . VAL A 1 354 ? -2.450 23.968 6.419 1.00 79.25 354 VAL A N 1
ATOM 2879 C CA . VAL A 1 354 ? -1.581 24.029 5.239 1.00 79.25 354 VAL A CA 1
ATOM 2880 C C . VAL A 1 354 ? -1.544 25.440 4.645 1.00 79.25 354 VAL A C 1
ATOM 2882 O O . VAL A 1 354 ? -0.472 25.923 4.291 1.00 79.25 354 VAL A O 1
ATOM 2885 N N . GLN A 1 355 ? -2.678 26.150 4.600 1.00 81.31 355 GLN A N 1
ATOM 2886 C CA . GLN A 1 355 ? -2.708 27.549 4.155 1.00 81.31 355 GLN A CA 1
ATOM 2887 C C . GLN A 1 355 ? -1.863 28.473 5.043 1.00 81.31 355 GLN A C 1
ATOM 2889 O O . GLN A 1 355 ? -1.209 29.375 4.517 1.00 81.31 355 GLN A O 1
ATOM 2894 N N . SER A 1 356 ? -1.848 28.253 6.363 1.00 80.06 356 SER A N 1
ATOM 2895 C CA . SER A 1 356 ? -1.001 29.026 7.281 1.00 80.06 356 SER A CA 1
ATOM 2896 C C . SER A 1 356 ? 0.482 28.794 6.995 1.00 80.06 356 SER A C 1
ATOM 2898 O O . SER A 1 356 ? 1.230 29.759 6.846 1.00 80.06 356 SER A O 1
ATOM 2900 N N . TYR A 1 357 ? 0.887 27.533 6.812 1.00 79.25 357 TYR A N 1
ATOM 2901 C CA . TYR A 1 357 ? 2.267 27.178 6.466 1.00 79.25 357 TYR A CA 1
ATOM 2902 C C . TYR A 1 357 ? 2.712 27.782 5.133 1.00 79.25 357 TYR A C 1
ATOM 2904 O O . TYR A 1 357 ? 3.794 28.363 5.058 1.00 79.25 357 TYR A O 1
ATOM 2912 N N . ILE A 1 358 ? 1.864 27.697 4.100 1.00 79.75 358 ILE A N 1
ATOM 2913 C CA . ILE A 1 358 ? 2.132 28.301 2.786 1.00 79.75 358 ILE A CA 1
ATOM 2914 C C . ILE A 1 358 ? 2.319 29.816 2.923 1.00 79.75 358 ILE A C 1
ATOM 2916 O O . ILE A 1 358 ? 3.252 30.378 2.356 1.00 79.75 358 ILE A O 1
ATOM 2920 N N . ARG A 1 359 ? 1.448 30.489 3.687 1.00 81.69 359 ARG A N 1
ATOM 2921 C CA . ARG A 1 359 ? 1.502 31.945 3.883 1.00 81.69 359 ARG A CA 1
ATOM 2922 C C . ARG A 1 359 ? 2.779 32.395 4.594 1.00 81.69 359 ARG A C 1
ATOM 2924 O O . ARG A 1 359 ? 3.260 33.494 4.328 1.00 81.69 359 ARG A O 1
ATOM 2931 N N . GLU A 1 360 ? 3.288 31.585 5.512 1.00 81.69 360 GLU A N 1
ATOM 2932 C CA . GLU A 1 360 ? 4.399 31.950 6.396 1.00 81.69 360 GLU A CA 1
ATOM 2933 C C . GLU A 1 360 ? 5.753 31.380 5.944 1.00 81.69 360 GLU A C 1
ATOM 2935 O O . GLU A 1 360 ? 6.789 31.766 6.479 1.00 81.69 360 GLU A O 1
ATOM 2940 N N . GLY A 1 361 ? 5.768 30.524 4.916 1.00 77.94 361 GLY A N 1
ATOM 2941 C CA . GLY A 1 361 ? 6.995 29.990 4.317 1.00 77.94 361 GLY A CA 1
ATOM 2942 C C . GLY A 1 361 ? 7.729 28.981 5.205 1.00 77.94 361 GLY A C 1
ATOM 2943 O O . GLY A 1 361 ? 8.942 28.815 5.078 1.00 77.94 361 GLY A O 1
ATOM 2944 N N . HIS A 1 362 ? 7.020 28.324 6.123 1.00 76.69 362 HIS A N 1
ATOM 2945 C CA . HIS A 1 362 ? 7.600 27.303 6.994 1.00 76.69 362 HIS A CA 1
ATOM 2946 C C . HIS A 1 362 ? 7.662 25.938 6.300 1.00 76.69 362 HIS A C 1
ATOM 2948 O O . HIS A 1 362 ? 6.801 25.598 5.488 1.00 76.69 362 HIS A O 1
ATOM 2954 N N . ALA A 1 363 ? 8.671 25.135 6.651 1.00 76.19 363 ALA A N 1
ATOM 2955 C CA . ALA A 1 363 ? 8.736 23.739 6.233 1.00 76.19 363 ALA A CA 1
ATOM 2956 C C . ALA A 1 363 ? 7.521 22.990 6.793 1.00 76.19 363 ALA A C 1
ATOM 2958 O O . ALA A 1 363 ? 7.263 23.045 7.996 1.00 76.19 363 ALA A O 1
ATOM 2959 N N . ILE A 1 364 ? 6.768 22.327 5.918 1.00 75.44 364 ILE A N 1
ATOM 2960 C CA . ILE A 1 364 ? 5.605 21.547 6.330 1.00 75.44 364 ILE A CA 1
ATOM 2961 C C . ILE A 1 364 ? 6.078 20.212 6.895 1.00 75.44 364 ILE A C 1
ATOM 2963 O O . ILE A 1 364 ? 6.899 19.538 6.278 1.00 75.44 364 ILE A O 1
ATOM 2967 N N . ASP A 1 365 ? 5.536 19.841 8.052 1.00 81.12 365 ASP A N 1
ATOM 2968 C CA . ASP A 1 365 ? 5.757 18.529 8.650 1.00 81.12 365 ASP A CA 1
ATOM 2969 C C . ASP A 1 365 ? 5.249 17.407 7.726 1.00 81.12 365 ASP A C 1
ATOM 2971 O O . ASP A 1 365 ? 4.153 17.491 7.158 1.00 81.12 365 ASP A O 1
ATOM 2975 N N . ASP A 1 366 ? 6.036 16.340 7.593 1.00 79.25 366 ASP A N 1
ATOM 2976 C CA . ASP A 1 366 ? 5.706 15.201 6.739 1.00 79.25 366 ASP A CA 1
ATOM 2977 C C . ASP A 1 366 ? 4.338 14.586 7.080 1.00 79.25 366 ASP A C 1
ATOM 2979 O O . ASP A 1 366 ? 3.615 14.127 6.197 1.00 79.25 366 ASP A O 1
ATOM 2983 N N . GLU A 1 367 ? 3.942 14.583 8.352 1.00 77.44 367 GLU A N 1
ATOM 2984 C CA . GLU A 1 367 ? 2.667 14.017 8.783 1.00 77.44 367 GLU A CA 1
ATOM 2985 C C . GLU A 1 367 ? 1.477 14.875 8.327 1.00 77.44 367 GLU A C 1
ATOM 2987 O O . GLU A 1 367 ? 0.420 14.334 7.994 1.00 77.44 367 GLU A O 1
ATOM 2992 N N . LEU A 1 368 ? 1.654 16.199 8.208 1.00 79.12 368 LEU A N 1
ATOM 2993 C CA . LEU A 1 368 ? 0.628 17.087 7.651 1.00 79.12 368 LEU A CA 1
ATOM 2994 C C . LEU A 1 368 ? 0.435 16.842 6.158 1.00 79.12 368 LEU A C 1
ATOM 2996 O O . LEU A 1 368 ? -0.699 16.766 5.687 1.00 79.12 368 LEU A O 1
ATOM 3000 N N . LEU A 1 369 ? 1.532 16.657 5.425 1.00 80.94 369 LEU A N 1
ATOM 3001 C CA . LEU A 1 369 ? 1.497 16.322 4.001 1.00 80.94 369 LEU A CA 1
ATOM 3002 C C . LEU A 1 369 ? 0.857 14.948 3.731 1.00 80.94 369 LEU A C 1
ATOM 3004 O O . LEU A 1 369 ? 0.354 14.720 2.631 1.00 80.94 369 LEU A O 1
ATOM 3008 N N . ARG A 1 370 ? 0.826 14.045 4.723 1.00 77.06 370 ARG A N 1
ATOM 3009 C CA . ARG A 1 370 ? 0.126 12.749 4.640 1.00 77.06 370 ARG A CA 1
ATOM 3010 C C . ARG A 1 370 ? -1.374 12.837 4.890 1.00 77.06 370 ARG A C 1
ATOM 3012 O O . ARG A 1 370 ? -2.050 11.814 4.793 1.00 77.06 370 ARG A O 1
ATOM 3019 N N . HIS A 1 371 ? -1.919 13.993 5.240 1.00 80.88 371 HIS A N 1
ATOM 3020 C CA . HIS A 1 371 ? -3.331 14.060 5.577 1.00 80.88 371 HIS A CA 1
ATOM 3021 C C . HIS A 1 371 ? -4.216 13.986 4.314 1.00 80.88 371 HIS A C 1
ATOM 3023 O O . HIS A 1 371 ? -3.956 14.697 3.343 1.00 80.88 371 HIS A O 1
ATOM 3029 N N . PRO A 1 372 ? -5.297 13.178 4.301 1.00 72.19 372 PRO A N 1
ATOM 3030 C CA . PRO A 1 372 ? -6.122 12.950 3.105 1.00 72.19 372 PRO A CA 1
ATOM 3031 C C . PRO A 1 372 ? -6.857 14.196 2.583 1.00 72.19 372 PRO A C 1
ATOM 3033 O O . PRO A 1 372 ? -7.336 14.193 1.453 1.00 72.19 372 PRO A O 1
ATOM 3036 N N . GLU A 1 373 ? -6.965 15.255 3.391 1.00 78.50 373 GLU A N 1
ATOM 3037 C CA . GLU A 1 373 ? -7.556 16.542 2.985 1.00 78.50 373 GLU A CA 1
ATOM 3038 C C . GLU A 1 373 ? -6.563 17.487 2.281 1.00 78.50 373 GLU A C 1
ATOM 3040 O O . GLU A 1 373 ? -6.953 18.557 1.802 1.00 78.50 373 GLU A O 1
ATOM 3045 N N . VAL A 1 374 ? -5.274 17.135 2.203 1.00 82.12 374 VAL A N 1
ATOM 3046 C CA . VAL A 1 374 ? -4.305 17.913 1.424 1.00 82.12 374 VAL A CA 1
ATOM 3047 C C . VAL A 1 374 ? -4.614 17.742 -0.063 1.00 82.12 374 VAL A C 1
ATOM 3049 O O . VAL A 1 374 ? -4.520 16.653 -0.619 1.00 82.12 374 VAL A O 1
ATOM 3052 N N . THR A 1 375 ? -4.999 18.836 -0.720 1.00 86.06 375 THR A N 1
ATOM 3053 C CA . THR A 1 375 ? -5.308 18.861 -2.152 1.00 86.06 375 THR A CA 1
ATOM 3054 C C . THR A 1 375 ? -4.069 19.178 -2.990 1.00 86.06 375 THR A C 1
ATOM 3056 O O . THR A 1 375 ? -3.105 19.772 -2.504 1.00 86.06 375 THR A O 1
ATOM 3059 N N . LEU A 1 376 ? -4.120 18.853 -4.284 1.00 83.56 376 LEU A N 1
ATOM 3060 C CA . LEU A 1 376 ? -3.085 19.218 -5.257 1.00 83.56 376 LEU A CA 1
ATOM 3061 C C . LEU A 1 376 ? -2.809 20.731 -5.284 1.00 83.56 376 LEU A C 1
ATOM 3063 O O . LEU A 1 376 ? -1.659 21.152 -5.392 1.00 83.56 376 LEU A O 1
ATOM 3067 N N . ASP A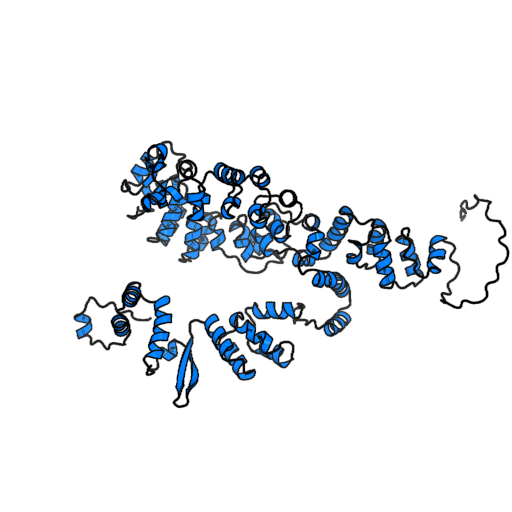 1 377 ? -3.851 21.552 -5.147 1.00 86.31 377 ASP A N 1
ATOM 3068 C CA . ASP A 1 377 ? -3.718 23.011 -5.143 1.00 86.31 377 ASP A CA 1
ATOM 3069 C C . ASP A 1 377 ? -2.954 23.512 -3.914 1.00 86.31 377 ASP A C 1
ATOM 3071 O O . ASP A 1 377 ? -2.186 24.468 -4.017 1.00 86.31 377 ASP A O 1
ATOM 3075 N N . HIS A 1 378 ? -3.093 22.834 -2.768 1.00 86.88 378 HIS A N 1
ATOM 3076 C CA . HIS A 1 378 ? -2.259 23.117 -1.602 1.00 86.88 378 HIS A CA 1
ATOM 3077 C C . HIS A 1 378 ? -0.782 22.820 -1.893 1.00 86.88 378 HIS A C 1
ATOM 3079 O O . HIS A 1 378 ? 0.080 23.641 -1.592 1.00 86.88 378 HIS A O 1
ATOM 3085 N N . LEU A 1 379 ? -0.487 21.683 -2.530 1.00 86.00 379 LEU A N 1
ATOM 3086 C CA . LEU A 1 379 ? 0.885 21.276 -2.849 1.00 86.00 379 LEU A CA 1
ATOM 3087 C C . LEU A 1 379 ? 1.544 22.183 -3.893 1.00 86.00 379 LEU A C 1
ATOM 3089 O O . LEU A 1 379 ? 2.721 22.503 -3.767 1.00 86.00 379 LEU A O 1
ATOM 3093 N N . ARG A 1 380 ? 0.781 22.661 -4.882 1.00 85.31 380 ARG A N 1
ATOM 3094 C CA . ARG A 1 380 ? 1.248 23.642 -5.879 1.00 85.31 380 ARG A CA 1
ATOM 3095 C C . ARG A 1 380 ? 1.610 24.998 -5.274 1.00 85.31 380 ARG A C 1
ATOM 3097 O O . ARG A 1 380 ? 2.388 25.735 -5.874 1.00 85.31 380 ARG A O 1
ATOM 3104 N N . GLY A 1 381 ? 1.045 25.333 -4.114 1.00 84.81 381 GLY A N 1
ATOM 3105 C CA . GLY A 1 3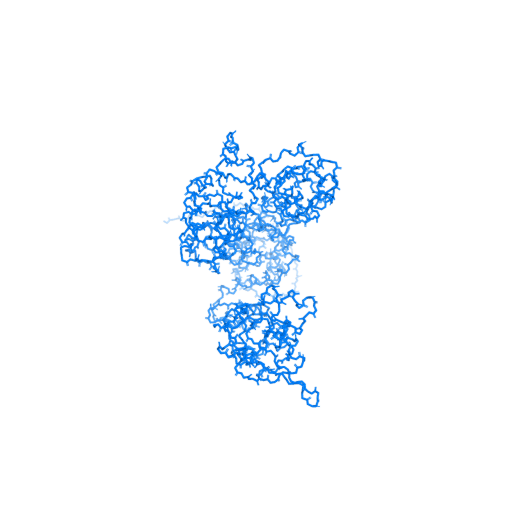81 ? 1.392 26.539 -3.363 1.00 84.81 381 GLY A CA 1
ATOM 3106 C C . GLY A 1 381 ? 2.760 26.471 -2.677 1.00 84.81 381 GLY A C 1
ATOM 3107 O O . GLY A 1 381 ? 3.245 27.499 -2.213 1.00 84.81 381 GLY A O 1
ATOM 3108 N N . LEU A 1 382 ? 3.388 25.291 -2.612 1.00 83.31 382 LEU A N 1
ATOM 3109 C CA . LEU A 1 382 ? 4.704 25.103 -2.006 1.00 83.31 382 LEU A CA 1
ATOM 3110 C C . LEU A 1 382 ? 5.795 25.399 -3.036 1.00 83.31 382 LEU A C 1
ATOM 3112 O O . LEU A 1 382 ? 5.841 24.773 -4.092 1.00 83.31 382 LEU A O 1
ATOM 3116 N N . GLU A 1 383 ? 6.694 26.342 -2.733 1.00 77.31 383 GLU A N 1
ATOM 3117 C CA . GLU A 1 383 ? 7.747 26.749 -3.676 1.00 77.31 383 GLU A CA 1
ATOM 3118 C C . GLU A 1 383 ? 8.682 25.586 -4.048 1.00 77.31 383 GLU A C 1
ATOM 3120 O O . GLU A 1 383 ? 9.097 25.498 -5.208 1.00 77.31 383 GLU A O 1
ATOM 3125 N N . GLN A 1 384 ? 8.960 24.682 -3.098 1.00 74.75 384 GLN A N 1
ATOM 3126 C CA . GLN A 1 384 ? 9.651 23.401 -3.289 1.00 74.75 384 GLN A CA 1
ATOM 3127 C C . GLN A 1 384 ? 9.268 22.433 -2.153 1.00 74.75 384 GLN A C 1
ATOM 3129 O O . GLN A 1 384 ? 9.741 22.614 -1.028 1.00 74.75 384 GLN A O 1
ATOM 3134 N N . PRO A 1 385 ? 8.430 21.406 -2.381 1.00 71.00 385 PRO A N 1
ATOM 3135 C CA . PRO A 1 385 ? 8.219 20.380 -1.370 1.00 71.00 385 PRO A CA 1
ATOM 3136 C C . PRO A 1 385 ? 9.509 19.564 -1.237 1.00 71.00 385 PRO A C 1
ATOM 3138 O O . PRO A 1 385 ? 9.846 18.774 -2.112 1.00 71.00 385 PRO A O 1
ATOM 3141 N N . SER A 1 386 ? 10.234 19.738 -0.133 1.00 70.62 386 SER A N 1
ATOM 3142 C CA . SER A 1 386 ? 11.475 19.003 0.153 1.00 70.62 386 SER A CA 1
ATOM 3143 C C . SER A 1 386 ? 11.272 17.494 0.348 1.00 70.62 386 SER A C 1
ATOM 3145 O O . SER A 1 386 ? 12.245 16.772 0.535 1.00 70.62 386 SER A O 1
ATOM 3147 N N . CYS A 1 387 ? 10.023 17.013 0.333 1.00 77.88 387 CYS A N 1
ATOM 3148 C CA . CYS A 1 387 ? 9.667 15.635 0.645 1.00 77.88 387 CYS A CA 1
ATOM 3149 C C . CYS A 1 387 ? 8.680 15.051 -0.383 1.00 77.88 387 CYS A C 1
ATOM 3151 O O . CYS A 1 387 ? 7.501 14.823 -0.099 1.00 77.88 387 CYS A O 1
ATOM 3153 N N . SER A 1 388 ? 9.162 14.809 -1.607 1.00 81.94 388 SER A N 1
ATOM 3154 C CA . SER A 1 388 ? 8.388 14.170 -2.685 1.00 81.94 388 SER A CA 1
ATOM 3155 C C . SER A 1 388 ? 7.807 12.815 -2.264 1.00 81.94 388 SER A C 1
ATOM 3157 O O . SER A 1 388 ? 6.655 12.526 -2.574 1.00 81.94 388 SER A O 1
ATOM 3159 N N . ASP A 1 389 ? 8.556 12.018 -1.492 1.00 85.06 389 ASP A N 1
ATOM 3160 C CA . ASP A 1 389 ? 8.136 10.703 -0.976 1.00 85.06 389 ASP A CA 1
ATOM 3161 C C . ASP A 1 389 ? 6.863 10.769 -0.117 1.00 85.06 389 ASP A C 1
ATOM 3163 O O . ASP A 1 389 ? 6.107 9.801 -0.037 1.00 85.06 389 ASP A O 1
ATOM 3167 N N . VAL A 1 390 ? 6.615 11.900 0.539 1.00 85.25 390 VAL A N 1
ATOM 3168 C CA . VAL A 1 390 ? 5.523 12.046 1.504 1.00 85.25 390 VAL A CA 1
ATOM 3169 C C . VAL A 1 390 ? 4.221 12.460 0.838 1.00 85.25 390 VAL A C 1
ATOM 3171 O O . VAL A 1 390 ? 3.154 11.989 1.235 1.00 85.25 390 VAL A O 1
ATOM 3174 N N . ILE A 1 391 ? 4.309 13.287 -0.202 1.00 86.81 391 ILE A N 1
ATOM 3175 C CA . ILE A 1 391 ? 3.151 13.719 -0.993 1.00 86.81 391 ILE A CA 1
ATOM 3176 C C . ILE A 1 391 ? 2.812 12.731 -2.112 1.00 86.81 391 ILE A C 1
ATOM 3178 O O . ILE A 1 391 ? 1.659 12.656 -2.534 1.00 86.81 391 ILE A O 1
ATOM 3182 N N . ALA A 1 392 ? 3.786 11.926 -2.548 1.00 89.56 392 ALA A N 1
ATOM 3183 C CA . ALA A 1 392 ? 3.628 10.934 -3.605 1.00 89.56 392 ALA A CA 1
ATOM 3184 C C . ALA A 1 392 ? 2.391 10.023 -3.474 1.00 89.56 392 ALA A C 1
ATOM 3186 O O . ALA A 1 392 ? 1.721 9.843 -4.491 1.00 89.56 392 ALA A O 1
ATOM 3187 N N . PRO A 1 393 ? 2.002 9.488 -2.290 1.00 89.62 393 PRO A N 1
ATOM 3188 C CA . PRO A 1 393 ? 0.835 8.609 -2.181 1.00 89.62 393 PRO A CA 1
ATOM 3189 C C . PRO A 1 393 ? -0.483 9.234 -2.653 1.00 89.62 393 PRO A C 1
ATOM 3191 O O . PRO A 1 393 ? -1.424 8.498 -2.954 1.00 89.62 393 PRO A O 1
ATOM 3194 N N . TRP A 1 394 ? -0.569 10.565 -2.677 1.00 86.38 394 TRP A N 1
ATOM 3195 C CA . TRP A 1 394 ? -1.780 11.331 -2.989 1.00 86.38 394 TRP A CA 1
ATOM 3196 C C . TRP A 1 394 ? -1.817 11.838 -4.426 1.00 86.38 394 TRP A C 1
ATOM 3198 O O . TRP A 1 394 ? -2.845 12.341 -4.871 1.00 86.38 394 TRP A O 1
ATOM 3208 N N . LEU A 1 395 ? -0.704 11.701 -5.142 1.00 90.62 395 LEU A N 1
ATOM 3209 C CA . LEU A 1 395 ? -0.513 12.235 -6.477 1.00 90.62 395 LEU A CA 1
ATOM 3210 C C . LEU A 1 395 ? -0.475 11.117 -7.510 1.00 90.62 395 LEU A C 1
ATOM 3212 O O . LEU A 1 395 ? -0.090 9.977 -7.234 1.00 90.62 395 LEU A O 1
ATOM 3216 N N . THR A 1 396 ? -0.868 11.454 -8.731 1.00 94.06 396 THR A N 1
ATOM 3217 C CA . THR A 1 396 ? -0.439 10.695 -9.903 1.00 94.06 396 THR A CA 1
ATOM 3218 C C . THR A 1 396 ? 1.059 10.870 -10.129 1.00 94.06 396 THR A C 1
ATOM 3220 O O . THR A 1 396 ? 1.604 11.927 -9.800 1.00 94.06 396 THR A O 1
ATOM 3223 N N . PRO A 1 397 ? 1.755 9.860 -10.683 1.00 94.69 397 PRO A N 1
ATOM 3224 C CA . PRO A 1 397 ? 3.145 10.024 -11.092 1.00 94.69 397 PRO A CA 1
ATOM 3225 C C . PRO A 1 397 ? 3.360 11.275 -11.956 1.00 94.69 397 PRO A C 1
ATOM 3227 O O . PRO A 1 397 ? 4.345 11.982 -11.781 1.00 94.69 397 PRO A O 1
ATOM 3230 N N . GLU A 1 398 ? 2.415 11.588 -12.845 1.00 93.56 398 GLU A N 1
ATOM 3231 C CA . GLU A 1 398 ? 2.454 12.772 -13.702 1.00 93.56 398 GLU A CA 1
ATOM 3232 C C . GLU A 1 398 ? 2.374 14.080 -12.901 1.00 93.56 398 GLU A C 1
ATOM 3234 O O . GLU A 1 398 ? 3.187 14.976 -13.124 1.00 93.56 398 GLU A O 1
ATOM 3239 N N . GLU A 1 399 ? 1.449 14.182 -11.942 1.00 93.38 399 GLU A N 1
ATOM 3240 C CA . GLU A 1 399 ? 1.345 15.349 -11.053 1.00 93.38 399 GLU A CA 1
ATOM 3241 C C . GLU A 1 399 ? 2.583 15.502 -10.166 1.00 93.38 399 GLU A C 1
ATOM 3243 O O . GLU A 1 399 ? 3.042 16.620 -9.939 1.00 93.38 399 GLU A O 1
ATOM 3248 N N . LEU A 1 400 ? 3.152 14.394 -9.679 1.00 92.56 400 LEU A N 1
ATOM 3249 C CA . LEU A 1 400 ? 4.378 14.419 -8.884 1.00 92.56 400 LEU A CA 1
ATOM 3250 C C . LEU A 1 400 ? 5.560 14.937 -9.715 1.00 92.56 400 LEU A C 1
ATOM 3252 O O . LEU A 1 400 ? 6.290 15.822 -9.264 1.00 92.56 400 LEU A O 1
ATOM 3256 N N . ILE A 1 401 ? 5.720 14.441 -10.944 1.00 90.69 401 ILE A N 1
ATOM 3257 C CA . ILE A 1 401 ? 6.744 14.911 -11.888 1.00 90.69 401 ILE A CA 1
ATOM 3258 C C . ILE A 1 401 ? 6.537 16.399 -12.215 1.00 90.69 401 ILE A C 1
ATOM 3260 O O . ILE A 1 401 ? 7.509 17.154 -12.256 1.00 90.69 401 ILE A O 1
ATOM 3264 N N . GLU A 1 402 ? 5.290 16.843 -12.408 1.00 89.81 402 GLU A N 1
ATOM 3265 C CA . GLU A 1 402 ? 4.950 18.253 -12.640 1.00 89.81 402 GLU A CA 1
ATOM 3266 C C . GLU A 1 402 ? 5.342 19.133 -11.441 1.00 89.81 402 GLU A C 1
ATOM 3268 O O . GLU A 1 402 ? 6.057 20.122 -11.614 1.00 89.81 402 GLU A O 1
ATOM 3273 N N . ILE A 1 403 ? 4.927 18.758 -10.224 1.00 88.06 403 ILE A N 1
ATOM 3274 C CA . ILE A 1 403 ? 5.181 19.520 -8.989 1.00 88.06 403 ILE A CA 1
ATOM 3275 C C . ILE A 1 403 ? 6.677 19.626 -8.694 1.00 88.06 403 ILE A C 1
ATOM 3277 O O . ILE A 1 403 ? 7.173 20.694 -8.336 1.00 88.06 403 ILE A O 1
ATOM 3281 N N . THR A 1 404 ? 7.407 18.531 -8.876 1.00 87.81 404 THR A N 1
ATOM 3282 C CA . THR A 1 404 ? 8.860 18.483 -8.647 1.00 87.81 404 THR A CA 1
ATOM 3283 C C . THR A 1 404 ? 9.671 19.037 -9.815 1.00 87.81 404 THR A C 1
ATOM 3285 O O . THR A 1 404 ? 10.896 19.077 -9.746 1.00 87.81 404 THR A O 1
ATOM 3288 N N . LYS A 1 405 ? 9.015 19.491 -10.894 1.00 87.88 405 LYS A N 1
ATOM 3289 C CA . LYS A 1 405 ? 9.665 20.011 -12.108 1.00 87.88 405 LYS A CA 1
ATOM 3290 C C . LYS A 1 405 ? 10.664 19.014 -12.715 1.00 87.88 405 LYS A C 1
ATOM 3292 O O . LYS A 1 405 ? 11.677 19.419 -13.279 1.00 87.88 405 LYS A O 1
ATOM 3297 N N . GLY A 1 406 ? 10.366 17.719 -12.608 1.00 84.06 406 GLY A N 1
ATOM 3298 C CA . GLY A 1 406 ? 11.218 16.626 -13.083 1.00 84.06 406 GLY A CA 1
ATOM 3299 C C . GLY A 1 406 ? 12.289 16.152 -12.098 1.00 84.06 406 GLY A C 1
ATOM 3300 O O . GLY A 1 406 ? 12.900 15.122 -12.362 1.00 84.06 406 GLY A O 1
ATOM 3301 N N . ASP A 1 407 ? 12.479 16.824 -10.958 1.00 85.19 407 ASP A N 1
ATOM 3302 C CA . ASP A 1 407 ? 13.420 16.420 -9.902 1.00 85.19 407 ASP A CA 1
ATOM 3303 C C . ASP A 1 407 ? 12.779 15.396 -8.946 1.00 85.19 407 ASP A C 1
ATOM 3305 O O . ASP A 1 407 ? 12.641 15.604 -7.742 1.00 85.19 407 ASP A O 1
ATOM 3309 N N . THR A 1 408 ? 12.266 14.305 -9.516 1.00 86.88 408 THR A N 1
ATOM 3310 C CA . THR A 1 408 ? 11.612 13.222 -8.778 1.00 86.88 408 THR A CA 1
ATOM 3311 C C . THR A 1 408 ? 12.422 11.942 -8.907 1.00 86.88 408 THR A C 1
ATOM 3313 O O . THR A 1 408 ? 12.795 11.534 -10.004 1.00 86.88 408 THR A O 1
ATOM 3316 N N . SER A 1 409 ? 12.630 11.258 -7.782 1.00 89.81 409 SER A N 1
ATOM 3317 C CA . SER A 1 409 ? 13.266 9.940 -7.764 1.00 89.81 409 SER A CA 1
ATOM 3318 C C . SER A 1 409 ? 12.280 8.819 -8.122 1.00 89.81 409 SER A C 1
ATOM 3320 O O . SER A 1 409 ? 11.074 8.910 -7.863 1.00 89.81 409 SER A O 1
ATOM 3322 N N . TYR A 1 410 ? 12.796 7.693 -8.626 1.00 88.31 410 TYR A N 1
ATOM 3323 C CA . TYR A 1 410 ? 12.004 6.468 -8.818 1.00 88.31 410 TYR A CA 1
ATOM 3324 C C . TYR A 1 410 ? 11.357 5.979 -7.531 1.00 88.31 410 TYR A C 1
ATOM 3326 O O . TYR A 1 410 ? 10.237 5.460 -7.539 1.00 88.31 410 TYR A O 1
ATOM 3334 N N . ARG A 1 411 ? 12.052 6.176 -6.411 1.00 90.88 411 ARG A N 1
ATOM 3335 C CA . ARG A 1 411 ? 11.543 5.873 -5.082 1.00 90.88 411 ARG A CA 1
ATOM 3336 C C . ARG A 1 411 ? 10.278 6.673 -4.781 1.00 90.88 411 ARG A C 1
ATOM 3338 O O . ARG A 1 411 ? 9.301 6.067 -4.353 1.00 90.88 411 ARG A O 1
ATOM 3345 N N . SER A 1 412 ? 10.251 7.969 -5.085 1.00 92.12 412 SER A N 1
ATOM 3346 C CA . SER A 1 412 ? 9.063 8.802 -4.875 1.00 92.12 412 SER A CA 1
ATOM 3347 C C . SER A 1 412 ? 7.908 8.370 -5.779 1.00 92.12 412 SER A C 1
ATOM 3349 O O . SER A 1 412 ? 6.795 8.189 -5.296 1.00 92.12 412 SER A O 1
ATOM 3351 N N . ILE A 1 413 ? 8.164 8.089 -7.063 1.00 93.94 413 ILE A N 1
ATOM 3352 C CA . ILE A 1 413 ? 7.124 7.588 -7.985 1.00 93.94 413 ILE A CA 1
ATOM 3353 C C . ILE A 1 413 ? 6.559 6.241 -7.513 1.00 93.94 413 ILE A C 1
ATOM 3355 O O . ILE A 1 413 ? 5.357 5.998 -7.606 1.00 93.94 413 ILE A O 1
ATOM 3359 N N . SER A 1 414 ? 7.408 5.373 -6.953 1.00 93.94 414 SER A N 1
ATOM 3360 C CA . SER A 1 414 ? 7.010 4.057 -6.429 1.00 93.94 414 SER A CA 1
ATOM 3361 C C . SER A 1 414 ? 6.004 4.136 -5.278 1.00 93.94 414 SER A C 1
ATOM 3363 O O . SER A 1 414 ? 5.355 3.139 -4.957 1.00 93.94 414 SER A O 1
ATOM 3365 N N . VAL A 1 415 ? 5.893 5.297 -4.629 1.00 93.88 415 VAL A N 1
ATOM 3366 C CA . VAL A 1 415 ? 4.977 5.535 -3.511 1.00 93.88 415 VAL A CA 1
ATOM 3367 C C . VAL A 1 415 ? 3.597 6.018 -3.995 1.00 93.88 415 VAL A C 1
ATOM 3369 O O . VAL A 1 415 ? 2.630 5.960 -3.236 1.00 93.88 415 VAL A O 1
ATOM 3372 N N . CYS A 1 416 ? 3.4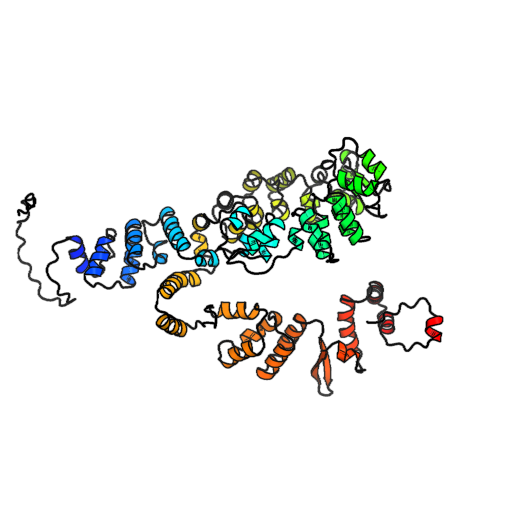47 6.419 -5.263 1.00 94.38 416 CYS A N 1
ATOM 3373 C CA . CYS A 1 416 ? 2.161 6.842 -5.819 1.00 94.38 416 CYS A CA 1
ATOM 3374 C C . CYS A 1 416 ? 1.131 5.700 -5.834 1.00 94.38 416 CYS A C 1
ATOM 3376 O O . CYS A 1 416 ? 1.302 4.697 -6.526 1.00 94.38 416 CYS A O 1
ATOM 3378 N N . LYS A 1 417 ? -0.002 5.867 -5.135 1.00 93.06 417 LYS A N 1
ATOM 3379 C CA . LYS A 1 417 ? -1.081 4.853 -5.093 1.00 93.06 417 LYS A CA 1
ATOM 3380 C C . LYS A 1 417 ? -1.708 4.587 -6.464 1.00 93.06 417 LYS A C 1
ATOM 3382 O O . LYS A 1 417 ? -2.186 3.489 -6.740 1.00 93.06 417 LYS A O 1
ATOM 3387 N N . SER A 1 418 ? -1.723 5.611 -7.312 1.00 94.56 418 SER A N 1
ATOM 3388 C CA . SER A 1 418 ? -2.276 5.600 -8.669 1.00 94.56 418 SER A CA 1
ATOM 3389 C C . SER A 1 418 ? -1.293 5.083 -9.727 1.00 94.56 418 SER A C 1
ATOM 3391 O O . SER A 1 418 ? -1.664 5.012 -10.902 1.00 94.56 418 SER A O 1
ATOM 3393 N N . LEU A 1 419 ? -0.073 4.698 -9.324 1.00 95.44 419 LEU A N 1
ATOM 3394 C CA . LEU A 1 419 ? 0.954 4.149 -10.204 1.00 95.44 419 LEU A CA 1
ATOM 3395 C C . LEU A 1 419 ? 0.406 2.975 -11.025 1.00 95.44 419 LEU A C 1
ATOM 3397 O O . LEU A 1 419 ? -0.150 2.014 -10.489 1.00 95.44 419 LEU A O 1
ATOM 3401 N N . LYS A 1 420 ? 0.584 3.057 -12.345 1.00 95.12 420 LYS A N 1
ATOM 3402 C CA . LYS A 1 420 ? 0.197 2.011 -13.295 1.00 95.12 420 LYS A CA 1
ATOM 3403 C C . LYS A 1 420 ? 1.410 1.188 -13.693 1.00 95.12 420 LYS A C 1
ATOM 3405 O O . LYS A 1 420 ? 2.373 1.714 -14.244 1.00 95.12 420 LYS A O 1
ATOM 3410 N N . ILE A 1 421 ? 1.353 -0.110 -13.408 1.00 92.44 421 ILE A N 1
ATOM 3411 C CA . ILE A 1 421 ? 2.486 -1.027 -13.585 1.00 92.44 421 ILE A CA 1
ATOM 3412 C C . ILE A 1 421 ? 2.850 -1.228 -15.066 1.00 92.44 421 ILE A C 1
ATOM 3414 O O . ILE A 1 421 ? 4.020 -1.379 -15.406 1.00 92.44 421 ILE A O 1
ATOM 3418 N N . ASP A 1 422 ? 1.874 -1.172 -15.968 1.00 89.62 422 ASP A N 1
ATOM 3419 C CA . ASP A 1 422 ? 2.079 -1.191 -17.422 1.00 89.62 422 ASP A CA 1
ATOM 3420 C C . ASP A 1 422 ? 2.685 0.097 -17.987 1.00 89.62 422 ASP A C 1
ATOM 3422 O O . ASP A 1 422 ? 3.104 0.098 -19.142 1.00 89.62 422 ASP A O 1
ATOM 3426 N N . ARG A 1 423 ? 2.754 1.165 -17.184 1.00 91.50 423 ARG A N 1
ATOM 3427 C CA . ARG A 1 423 ? 3.314 2.466 -17.571 1.00 91.50 423 ARG A CA 1
ATOM 3428 C C . ARG A 1 423 ? 4.632 2.783 -16.865 1.00 91.50 423 ARG A C 1
ATOM 3430 O O . ARG A 1 423 ? 5.125 3.898 -16.984 1.00 91.50 423 ARG A O 1
ATOM 3437 N N . LEU A 1 424 ? 5.245 1.827 -16.155 1.00 89.56 424 LEU A N 1
ATOM 3438 C CA . LEU A 1 424 ? 6.520 2.055 -15.450 1.00 89.56 424 LEU A CA 1
ATOM 3439 C C . LEU A 1 424 ? 7.630 2.582 -16.373 1.00 89.56 424 LEU A C 1
ATOM 3441 O O . LEU A 1 424 ? 8.433 3.405 -15.951 1.00 89.56 424 LEU A O 1
ATOM 3445 N N . ASN A 1 425 ? 7.657 2.162 -17.639 1.00 82.69 425 ASN A N 1
ATOM 3446 C CA . ASN A 1 425 ? 8.576 2.699 -18.649 1.00 82.69 425 ASN A CA 1
ATOM 3447 C C . ASN A 1 425 ? 8.344 4.176 -18.973 1.00 82.69 425 ASN A C 1
ATOM 3449 O O . ASN A 1 425 ? 9.296 4.871 -19.304 1.00 82.69 425 ASN A O 1
ATOM 3453 N N . GLU A 1 426 ? 7.104 4.657 -18.921 1.00 85.94 426 GLU A N 1
ATOM 3454 C CA . GLU A 1 426 ? 6.792 6.063 -19.196 1.00 85.94 426 GLU A CA 1
ATOM 3455 C C . GLU A 1 426 ? 7.321 6.979 -18.088 1.00 85.94 426 GLU A C 1
ATOM 3457 O O . GLU A 1 426 ? 7.623 8.144 -18.335 1.00 85.94 426 GLU A O 1
ATOM 3462 N N . TYR A 1 427 ? 7.474 6.430 -16.881 1.00 87.50 427 TYR A N 1
ATOM 3463 C CA . TYR A 1 427 ? 8.012 7.119 -15.712 1.00 87.50 427 TYR A CA 1
ATOM 3464 C C . TYR A 1 427 ? 9.530 6.987 -15.574 1.00 87.50 427 TYR A C 1
ATOM 3466 O O . TYR A 1 427 ? 10.096 7.531 -14.629 1.00 87.50 427 TYR A O 1
ATOM 3474 N N . MET A 1 428 ? 10.201 6.283 -16.495 1.00 80.50 428 MET A N 1
ATOM 3475 C CA . MET A 1 428 ? 11.660 6.238 -16.547 1.00 80.50 428 MET A CA 1
ATOM 3476 C C . MET A 1 428 ? 12.215 7.590 -16.999 1.00 80.50 428 MET A C 1
ATOM 3478 O O . MET A 1 428 ? 12.177 7.920 -18.181 1.00 80.50 428 MET A O 1
ATOM 3482 N N . ILE A 1 429 ? 12.701 8.381 -16.039 1.00 73.81 429 ILE A N 1
ATOM 3483 C CA . ILE A 1 429 ? 13.343 9.678 -16.262 1.00 73.81 429 ILE A CA 1
ATOM 3484 C C . ILE A 1 429 ? 14.822 9.417 -16.602 1.00 73.81 429 ILE A C 1
ATOM 3486 O O . ILE A 1 429 ? 15.579 8.997 -15.719 1.00 73.81 429 ILE A O 1
ATOM 3490 N N . PRO A 1 430 ? 15.265 9.640 -17.857 1.00 65.94 430 PRO A N 1
ATOM 3491 C CA . PRO A 1 430 ? 16.626 9.313 -18.284 1.00 65.94 430 PRO A CA 1
ATOM 3492 C C . PRO A 1 430 ? 17.702 10.013 -17.451 1.00 65.94 430 PRO A C 1
ATOM 3494 O O . PRO A 1 430 ? 18.747 9.425 -17.190 1.00 65.94 430 PRO A O 1
ATOM 3497 N N . GLU A 1 431 ? 17.435 11.239 -16.985 1.00 62.03 431 GLU A N 1
ATOM 3498 C CA . GLU A 1 431 ? 18.388 12.009 -16.184 1.00 62.03 431 GLU A CA 1
ATOM 3499 C C . GLU A 1 431 ? 18.712 11.356 -14.826 1.00 62.03 431 GLU A C 1
ATOM 3501 O O . GLU A 1 431 ? 19.829 11.499 -14.336 1.00 62.03 431 GLU A O 1
ATOM 3506 N N . VAL A 1 432 ? 17.782 10.587 -14.242 1.00 56.22 432 VAL A N 1
ATOM 3507 C CA . VAL A 1 432 ? 17.971 9.921 -12.936 1.00 56.22 432 VAL A CA 1
ATOM 3508 C C . VAL A 1 432 ? 18.802 8.640 -13.069 1.00 56.22 432 VAL A C 1
ATOM 3510 O O . VAL A 1 432 ? 19.543 8.285 -12.155 1.00 56.22 432 VAL A O 1
ATOM 3513 N N . ILE A 1 433 ? 18.745 7.973 -14.228 1.00 55.97 433 ILE A N 1
ATOM 3514 C CA . ILE A 1 433 ? 19.463 6.708 -14.482 1.00 55.97 433 ILE A CA 1
ATOM 3515 C C . ILE A 1 433 ? 20.985 6.897 -14.372 1.00 55.97 433 ILE A C 1
ATOM 3517 O O . ILE A 1 433 ? 21.688 5.991 -13.938 1.00 55.97 433 ILE A O 1
ATOM 3521 N N . HIS A 1 434 ? 21.481 8.089 -14.706 1.00 50.47 434 HIS A N 1
ATOM 3522 C CA . HIS A 1 434 ? 22.910 8.405 -14.712 1.00 50.47 434 HIS A CA 1
ATOM 3523 C C . HIS A 1 434 ? 23.452 8.924 -13.366 1.00 50.47 434 HIS A C 1
ATOM 3525 O O . HIS A 1 434 ? 24.663 9.061 -13.209 1.00 50.47 434 HIS A O 1
ATOM 3531 N N . GLY A 1 435 ? 22.582 9.252 -12.402 1.00 46.94 435 GLY A N 1
ATOM 3532 C CA . GLY A 1 435 ? 22.980 9.895 -11.141 1.00 46.94 435 GLY A CA 1
ATOM 3533 C C . GLY A 1 435 ? 23.162 8.942 -9.958 1.00 46.94 435 GLY A C 1
ATOM 3534 O O . GLY A 1 435 ? 23.979 9.205 -9.076 1.00 46.94 435 GLY A O 1
ATOM 3535 N N . GLU A 1 436 ? 22.433 7.825 -9.935 1.00 47.22 436 GLU A N 1
ATOM 3536 C CA . GLU A 1 436 ? 22.404 6.898 -8.801 1.00 47.22 436 GLU A CA 1
ATOM 3537 C C . GLU A 1 436 ? 22.771 5.477 -9.250 1.00 47.22 436 GLU A C 1
ATOM 3539 O O . GLU A 1 436 ? 21.958 4.803 -9.862 1.00 47.22 436 GLU A O 1
ATOM 3544 N N . TYR A 1 437 ? 23.996 5.024 -8.942 1.00 47.81 437 TYR A N 1
ATOM 3545 C CA . TYR A 1 437 ? 24.462 3.620 -8.833 1.00 47.81 437 TYR A CA 1
ATOM 3546 C C . TYR A 1 437 ? 24.179 2.591 -9.957 1.00 47.81 437 TYR A C 1
ATOM 3548 O O . TYR A 1 437 ? 24.607 1.445 -9.828 1.00 47.81 437 TYR A O 1
ATOM 3556 N N . ILE A 1 438 ? 23.519 2.948 -11.058 1.00 51.81 438 ILE A N 1
ATOM 3557 C CA . ILE A 1 438 ? 22.970 1.975 -12.014 1.00 51.81 438 ILE A CA 1
ATOM 3558 C C . ILE A 1 438 ? 23.873 1.738 -13.245 1.00 51.81 438 ILE A C 1
ATOM 3560 O O . ILE A 1 438 ? 23.734 0.704 -13.903 1.00 51.81 438 ILE A O 1
ATOM 3564 N N . ASP A 1 439 ? 24.839 2.613 -13.549 1.00 44.53 439 ASP A N 1
ATOM 3565 C CA . ASP A 1 439 ? 25.680 2.482 -14.759 1.00 44.53 439 ASP A CA 1
ATOM 3566 C C . ASP A 1 439 ? 26.483 1.158 -14.811 1.00 44.53 439 ASP A C 1
ATOM 3568 O O . ASP A 1 439 ? 26.652 0.584 -15.894 1.00 44.53 439 ASP A O 1
ATOM 3572 N N . ASP A 1 440 ? 26.881 0.600 -13.661 1.00 47.31 440 ASP A N 1
ATOM 3573 C CA . ASP A 1 440 ? 27.561 -0.705 -13.595 1.00 47.31 440 ASP A CA 1
ATOM 3574 C C . ASP A 1 440 ? 26.595 -1.890 -13.805 1.00 47.31 440 ASP A C 1
ATOM 3576 O O . ASP A 1 440 ? 26.985 -2.925 -14.348 1.00 47.31 440 ASP A O 1
ATOM 3580 N N . GLU A 1 441 ? 25.316 -1.772 -13.435 1.00 44.44 441 GLU A N 1
ATOM 3581 C CA . GLU A 1 441 ? 24.328 -2.848 -13.613 1.00 44.44 441 GLU A CA 1
ATOM 3582 C C . GLU A 1 441 ? 23.663 -2.819 -14.995 1.00 44.44 441 GLU A C 1
ATOM 3584 O O . GLU A 1 441 ? 23.464 -3.877 -15.592 1.00 44.44 441 GLU A O 1
ATOM 3589 N N . ILE A 1 442 ? 23.371 -1.640 -15.559 1.00 43.31 442 ILE A N 1
ATOM 3590 C CA . ILE A 1 442 ? 22.786 -1.527 -16.907 1.00 43.31 442 ILE A CA 1
ATOM 3591 C C . ILE A 1 442 ? 23.779 -1.949 -17.991 1.00 43.31 442 ILE A C 1
ATOM 3593 O O . ILE A 1 442 ? 23.375 -2.647 -18.925 1.00 43.31 442 ILE A O 1
ATOM 3597 N N . SER A 1 443 ? 25.067 -1.622 -17.845 1.00 48.19 443 SER A N 1
ATOM 3598 C CA . SER A 1 443 ? 26.114 -2.110 -18.758 1.00 48.19 443 SER A CA 1
ATOM 3599 C C . SER A 1 443 ? 26.166 -3.646 -18.790 1.00 48.19 443 SER A C 1
ATOM 3601 O O . SER A 1 443 ? 26.370 -4.244 -19.846 1.00 48.19 443 SER A O 1
ATOM 3603 N N . ASN A 1 444 ? 25.865 -4.292 -17.657 1.00 49.19 444 ASN A N 1
ATOM 3604 C CA . ASN A 1 444 ? 25.787 -5.745 -17.530 1.00 49.19 444 ASN A CA 1
ATOM 3605 C C . ASN A 1 444 ? 24.472 -6.349 -18.062 1.00 49.19 444 ASN A C 1
ATOM 3607 O O . ASN A 1 444 ? 24.441 -7.543 -18.343 1.00 49.19 444 ASN A O 1
ATOM 3611 N N . ILE A 1 445 ? 23.378 -5.592 -18.235 1.00 46.53 445 ILE A N 1
ATOM 3612 C CA . ILE A 1 445 ? 22.081 -6.141 -18.693 1.00 46.53 445 ILE A CA 1
ATOM 3613 C C . ILE A 1 445 ? 22.144 -6.617 -20.148 1.00 46.53 445 ILE A C 1
ATOM 3615 O O . ILE A 1 445 ? 21.630 -7.695 -20.458 1.00 46.53 445 ILE A O 1
ATOM 3619 N N . ASP A 1 446 ? 22.778 -5.857 -21.042 1.00 50.47 446 ASP A N 1
ATOM 3620 C CA . ASP A 1 446 ? 22.938 -6.267 -22.443 1.00 50.47 446 ASP A CA 1
ATOM 3621 C C . ASP A 1 446 ? 23.891 -7.476 -22.569 1.00 50.47 446 ASP A C 1
ATOM 3623 O O . ASP A 1 446 ? 23.659 -8.372 -23.389 1.00 50.47 446 ASP A O 1
ATOM 3627 N N . GLU A 1 447 ? 24.886 -7.576 -21.679 1.00 51.47 447 GLU A N 1
ATOM 3628 C CA . GLU A 1 447 ? 25.772 -8.740 -21.538 1.00 51.47 447 GLU A CA 1
ATOM 3629 C C . GLU A 1 447 ? 25.023 -9.966 -20.966 1.00 51.47 447 GLU A C 1
ATOM 3631 O O . GLU A 1 447 ? 25.150 -11.079 -21.478 1.00 51.47 447 GLU A O 1
ATOM 3636 N N . LEU A 1 448 ? 24.117 -9.762 -20.002 1.00 43.81 448 LEU A N 1
ATOM 3637 C CA . LEU A 1 448 ? 23.238 -10.787 -19.424 1.00 43.81 448 LEU A CA 1
ATOM 3638 C C . LEU A 1 448 ? 22.227 -11.328 -20.453 1.00 43.81 448 LEU A C 1
ATOM 3640 O O . LEU A 1 448 ? 21.932 -12.526 -20.478 1.00 43.81 448 LEU A O 1
ATOM 3644 N N . ILE A 1 449 ? 21.686 -10.459 -21.314 1.00 46.44 449 ILE A N 1
ATOM 3645 C CA . ILE A 1 449 ? 20.778 -10.823 -22.416 1.00 46.44 449 ILE A CA 1
ATOM 3646 C C . ILE A 1 449 ? 21.531 -11.626 -23.492 1.00 46.44 449 ILE A C 1
ATOM 3648 O O . ILE A 1 449 ? 21.004 -12.629 -23.988 1.00 46.44 449 ILE A O 1
ATOM 3652 N N . GLN A 1 450 ? 22.765 -11.234 -23.825 1.00 51.91 450 GLN A N 1
ATOM 3653 C CA . GLN A 1 450 ? 23.687 -12.006 -24.672 1.00 51.91 450 GLN A CA 1
ATOM 3654 C C . GLN A 1 450 ? 23.982 -13.390 -24.070 1.00 51.91 450 GLN A C 1
ATOM 3656 O O . GLN A 1 450 ? 23.882 -14.420 -24.750 1.00 51.91 450 GLN A O 1
ATOM 3661 N N . ASP A 1 451 ? 24.254 -13.450 -22.771 1.00 48.00 451 ASP A N 1
ATOM 3662 C CA . ASP A 1 451 ? 24.537 -14.698 -22.077 1.00 48.00 451 ASP A CA 1
ATOM 3663 C C . ASP A 1 451 ? 23.326 -15.626 -22.045 1.00 48.00 451 ASP A C 1
ATOM 3665 O O . ASP A 1 451 ? 23.482 -16.817 -22.329 1.00 48.00 451 ASP A O 1
ATOM 3669 N N . LEU A 1 452 ? 22.112 -15.106 -21.817 1.00 41.09 452 LEU A N 1
ATOM 3670 C CA . LEU A 1 452 ? 20.852 -15.862 -21.852 1.00 41.09 452 LEU A CA 1
ATOM 3671 C C . LEU A 1 452 ? 20.579 -16.548 -23.205 1.00 41.09 452 LEU A C 1
ATOM 3673 O O . LEU A 1 452 ? 19.927 -17.597 -23.222 1.00 41.09 452 LEU A O 1
ATOM 3677 N N . LYS A 1 453 ? 21.146 -16.037 -24.304 1.00 45.47 453 LYS A N 1
ATOM 3678 C CA . LYS A 1 453 ? 21.082 -16.637 -25.649 1.00 45.47 453 LYS A CA 1
ATOM 3679 C C . LYS A 1 453 ? 22.223 -17.633 -25.942 1.00 45.47 453 LYS A C 1
ATOM 3681 O O . LYS A 1 453 ? 22.129 -18.409 -26.890 1.00 45.47 453 LYS A O 1
ATOM 3686 N N . THR A 1 454 ? 23.276 -17.668 -25.122 1.00 45.84 454 THR A N 1
ATOM 3687 C CA . THR A 1 454 ? 24.477 -18.499 -25.338 1.00 45.84 454 THR A CA 1
ATOM 3688 C C . THR A 1 454 ? 24.300 -19.945 -24.818 1.00 45.84 454 THR A C 1
ATOM 3690 O O . THR A 1 454 ? 23.760 -20.130 -23.721 1.00 45.84 454 THR A O 1
ATOM 3693 N N . PRO A 1 455 ? 24.769 -20.996 -25.536 1.00 53.34 455 PRO A N 1
ATOM 3694 C CA . PRO A 1 455 ? 24.679 -22.394 -25.096 1.00 53.34 455 PRO A CA 1
ATOM 3695 C C . PRO A 1 455 ? 25.300 -22.660 -23.713 1.00 53.34 455 PRO A C 1
ATOM 3697 O O . PRO A 1 455 ? 26.392 -22.189 -23.395 1.00 53.34 455 PRO A O 1
ATOM 3700 N N . ARG A 1 456 ? 24.632 -23.501 -22.910 1.00 44.41 456 ARG A N 1
ATOM 3701 C CA . ARG A 1 456 ? 24.874 -23.714 -21.462 1.00 44.41 456 ARG A CA 1
ATOM 3702 C C . ARG A 1 456 ? 26.335 -23.974 -21.055 1.00 44.41 456 ARG A C 1
ATOM 3704 O O . ARG A 1 456 ? 26.741 -23.583 -19.964 1.00 44.41 456 ARG A O 1
ATOM 3711 N N . HIS A 1 457 ? 27.123 -24.638 -21.900 1.00 53.62 457 HIS A N 1
ATOM 3712 C CA . HIS A 1 457 ? 28.520 -24.973 -21.600 1.00 53.62 457 HIS A CA 1
ATOM 3713 C C . HIS A 1 457 ? 29.480 -23.786 -21.803 1.00 53.62 457 HIS A C 1
ATOM 3715 O O . HIS A 1 457 ? 30.385 -23.605 -20.994 1.00 53.62 457 HIS A O 1
ATOM 3721 N N . LEU A 1 458 ? 29.238 -22.942 -22.812 1.00 48.16 458 LEU A N 1
ATOM 3722 C CA . LEU A 1 458 ? 30.012 -21.720 -23.071 1.00 48.16 458 LEU A CA 1
ATOM 3723 C C . LEU A 1 458 ? 29.693 -20.631 -22.042 1.00 48.16 458 LEU A C 1
ATOM 3725 O O . LEU A 1 458 ? 30.602 -19.951 -21.571 1.00 48.16 458 LEU A O 1
ATOM 3729 N N . ARG A 1 459 ? 28.427 -20.551 -21.607 1.00 51.16 459 ARG A N 1
ATOM 3730 C CA . ARG A 1 459 ? 27.986 -19.659 -20.524 1.00 51.16 459 ARG A CA 1
ATOM 3731 C C . ARG A 1 459 ? 28.750 -19.922 -19.218 1.00 51.16 459 ARG A C 1
ATOM 3733 O O . ARG A 1 459 ? 29.297 -19.007 -18.621 1.00 51.16 459 ARG A O 1
ATOM 3740 N N . ARG A 1 460 ? 28.882 -21.191 -18.806 1.00 48.16 460 ARG A N 1
ATOM 3741 C CA . ARG A 1 460 ? 29.639 -21.575 -17.594 1.00 48.16 460 ARG A CA 1
ATOM 3742 C C . ARG A 1 460 ? 31.138 -21.276 -17.682 1.00 48.16 460 ARG A C 1
ATOM 3744 O O . ARG A 1 460 ? 31.778 -21.109 -16.650 1.00 48.16 460 ARG A O 1
ATOM 3751 N N . GLN A 1 461 ? 31.705 -21.262 -18.885 1.00 50.88 461 GLN A N 1
ATOM 3752 C CA . GLN A 1 461 ? 33.128 -21.005 -19.093 1.00 50.88 461 GLN A CA 1
ATOM 3753 C C . GLN A 1 461 ? 33.443 -19.505 -19.076 1.00 50.88 461 GLN A C 1
ATOM 3755 O O . GLN A 1 461 ? 34.429 -19.119 -18.456 1.00 50.88 461 GLN A O 1
ATOM 3760 N N . ARG A 1 462 ? 32.582 -18.677 -19.683 1.00 49.09 462 ARG A N 1
ATOM 3761 C CA . ARG A 1 462 ? 32.689 -17.212 -19.633 1.00 49.09 462 ARG A CA 1
ATOM 3762 C C . ARG A 1 462 ? 32.450 -16.678 -18.226 1.00 49.09 462 ARG A C 1
ATOM 3764 O O . ARG A 1 462 ? 33.289 -15.967 -17.701 1.00 49.09 462 ARG A O 1
ATOM 3771 N N . LEU A 1 463 ? 31.399 -17.129 -17.546 1.00 47.31 463 LEU A N 1
ATOM 3772 C CA . LEU A 1 463 ? 31.080 -16.655 -16.191 1.00 47.31 463 LEU A CA 1
ATOM 3773 C C . LEU A 1 463 ? 32.148 -17.024 -15.146 1.00 47.31 463 LEU A C 1
ATOM 3775 O O . LEU A 1 463 ? 32.411 -16.247 -14.233 1.00 47.31 463 LEU A O 1
ATOM 3779 N N . LYS A 1 464 ? 32.864 -18.143 -15.341 1.00 49.38 464 LYS A N 1
ATOM 3780 C CA . LYS A 1 464 ? 34.066 -18.478 -14.555 1.00 49.38 464 LYS A CA 1
ATOM 3781 C C . LYS A 1 464 ? 35.244 -17.527 -14.785 1.00 49.38 464 LYS A C 1
ATOM 3783 O O . LYS A 1 464 ? 36.086 -17.410 -13.903 1.00 49.38 464 LYS A O 1
ATOM 3788 N N . GLN A 1 465 ? 35.339 -16.893 -15.952 1.00 50.53 465 GLN A N 1
ATOM 3789 C CA . GLN A 1 465 ? 36.385 -15.910 -16.254 1.00 50.53 465 GLN A CA 1
ATOM 3790 C C . GLN A 1 465 ? 36.083 -14.538 -15.634 1.00 50.53 465 GLN A C 1
ATOM 3792 O O . GLN A 1 465 ? 37.023 -13.805 -15.347 1.00 50.53 465 GLN A O 1
ATOM 3797 N N . TYR A 1 466 ? 34.809 -14.230 -15.369 1.00 45.50 466 TYR A N 1
ATOM 3798 C CA . TYR A 1 466 ? 34.362 -12.967 -14.765 1.00 45.50 466 TYR A CA 1
ATOM 3799 C C . TYR A 1 466 ? 34.188 -13.017 -13.236 1.00 45.50 466 TYR A C 1
ATOM 3801 O O . TYR A 1 466 ? 33.796 -12.020 -12.643 1.00 45.50 466 TYR A O 1
ATOM 3809 N N . GLY A 1 467 ? 34.455 -14.156 -12.586 1.00 41.47 467 GLY A N 1
ATOM 3810 C CA . GLY A 1 467 ? 34.340 -14.298 -11.125 1.00 41.47 467 GLY A CA 1
ATOM 3811 C C . GLY A 1 467 ? 32.929 -14.596 -10.597 1.00 41.47 467 GLY A C 1
ATOM 3812 O O . GLY A 1 467 ? 32.734 -14.631 -9.390 1.00 41.47 467 GLY A O 1
ATOM 3813 N N . TRP A 1 468 ? 31.949 -14.869 -11.466 1.00 43.94 468 TRP A N 1
ATOM 3814 C CA . TRP A 1 468 ? 30.568 -15.153 -11.058 1.00 43.94 468 TRP A CA 1
ATOM 3815 C C . TRP A 1 468 ? 30.400 -16.624 -10.641 1.00 43.94 468 TRP A C 1
ATOM 3817 O O . TRP A 1 468 ? 30.802 -17.543 -11.366 1.00 43.94 468 TRP A O 1
ATOM 3827 N N . ILE A 1 469 ? 29.768 -16.865 -9.487 1.00 47.56 469 ILE A N 1
ATOM 3828 C CA . ILE A 1 469 ? 29.488 -18.213 -8.966 1.00 47.56 469 ILE A CA 1
ATOM 3829 C C . ILE A 1 469 ? 28.088 -18.663 -9.405 1.00 47.56 469 ILE A C 1
ATOM 3831 O O . ILE A 1 469 ? 27.134 -17.890 -9.391 1.00 47.56 469 ILE A O 1
ATOM 3835 N N . VAL A 1 470 ? 27.969 -19.940 -9.779 1.00 44.50 470 VAL A N 1
ATOM 3836 C CA . VAL A 1 470 ? 26.683 -20.601 -10.045 1.00 44.50 470 VAL A CA 1
ATOM 3837 C C . VAL A 1 470 ? 26.327 -21.439 -8.827 1.00 44.50 470 VAL A C 1
ATOM 3839 O O . VAL A 1 470 ? 27.010 -22.431 -8.557 1.00 44.50 470 VAL A O 1
ATOM 3842 N N . LEU A 1 471 ? 25.281 -21.055 -8.096 1.00 45.53 471 LEU A N 1
ATOM 3843 C CA . LEU A 1 471 ? 24.741 -21.887 -7.019 1.00 45.53 471 LEU A CA 1
ATOM 3844 C C . LEU A 1 471 ? 24.046 -23.142 -7.595 1.00 45.53 471 LEU A C 1
ATOM 3846 O O . LEU A 1 471 ? 23.684 -23.152 -8.776 1.00 45.53 471 LEU A O 1
ATOM 3850 N N . PRO A 1 472 ? 23.844 -24.210 -6.795 1.00 36.78 472 PRO A N 1
ATOM 3851 C CA . PRO A 1 472 ? 23.210 -25.456 -7.246 1.00 36.78 472 PRO A CA 1
ATOM 3852 C C . PRO A 1 472 ? 21.840 -25.274 -7.926 1.00 36.78 472 PRO A C 1
ATOM 3854 O O . PRO A 1 472 ? 21.488 -26.087 -8.779 1.00 36.78 472 PRO A O 1
ATOM 3857 N N . ASP A 1 473 ? 21.140 -24.174 -7.621 1.00 41.19 473 ASP A N 1
ATOM 3858 C CA . ASP A 1 473 ? 19.806 -23.833 -8.134 1.00 41.19 473 ASP A CA 1
ATOM 3859 C C . ASP A 1 473 ? 19.806 -22.748 -9.238 1.00 41.19 473 ASP A C 1
ATOM 3861 O O . ASP A 1 473 ? 18.805 -22.070 -9.455 1.00 41.19 473 ASP A O 1
ATOM 3865 N N . ASP A 1 474 ? 20.920 -22.568 -9.963 1.00 45.47 474 ASP A N 1
ATOM 3866 C CA . ASP A 1 474 ? 21.053 -21.608 -11.079 1.00 45.47 474 ASP A CA 1
ATOM 3867 C C . ASP A 1 474 ? 20.758 -20.128 -10.675 1.00 45.47 474 ASP A C 1
ATOM 3869 O O . ASP A 1 474 ? 20.275 -19.329 -11.488 1.00 45.47 474 ASP A O 1
ATOM 3873 N N . GLN A 1 475 ? 21.080 -19.744 -9.431 1.00 43.66 475 GLN A N 1
ATOM 3874 C CA . GLN A 1 475 ? 21.128 -18.347 -8.958 1.00 43.66 475 GLN A CA 1
ATOM 3875 C C . GLN A 1 475 ? 22.540 -17.747 -9.129 1.00 43.66 475 GLN A C 1
ATOM 3877 O O . GLN A 1 475 ? 23.536 -18.472 -9.047 1.00 43.66 475 GLN A O 1
ATOM 3882 N N . TRP A 1 476 ? 22.614 -16.436 -9.401 1.00 53.41 476 TRP A N 1
ATOM 3883 C CA . TRP A 1 476 ? 23.822 -15.707 -9.830 1.00 53.41 476 TRP A CA 1
ATOM 3884 C C . TRP A 1 476 ? 23.989 -14.444 -8.983 1.00 53.41 476 TRP A C 1
ATOM 3886 O O . TRP A 1 476 ? 23.020 -13.696 -8.867 1.00 53.41 476 TRP A O 1
ATOM 3896 N N . LEU A 1 477 ? 25.184 -14.184 -8.443 1.00 43.84 477 LEU A N 1
ATOM 3897 C CA . LEU A 1 477 ? 25.463 -13.009 -7.604 1.00 43.84 477 LEU A CA 1
ATOM 3898 C C . LEU A 1 477 ? 26.854 -12.422 -7.897 1.00 43.84 477 LEU A C 1
ATOM 3900 O O . LEU A 1 477 ? 27.784 -13.167 -8.210 1.00 43.84 477 LEU A O 1
ATOM 3904 N N . SER A 1 478 ? 26.979 -11.094 -7.789 1.00 49.06 478 SER A N 1
ATOM 3905 C CA . SER A 1 478 ? 28.242 -10.336 -7.854 1.00 49.06 478 SER A CA 1
ATOM 3906 C C . SER A 1 478 ? 28.958 -10.311 -6.494 1.00 49.06 478 SER A C 1
ATOM 3908 O O . SER A 1 478 ? 28.320 -10.510 -5.466 1.00 49.06 478 SER A O 1
ATOM 3910 N N . ASP A 1 479 ? 30.262 -10.009 -6.442 1.00 47.75 479 ASP A N 1
ATOM 3911 C CA . ASP A 1 479 ? 31.069 -10.017 -5.199 1.00 47.75 479 ASP A CA 1
ATOM 3912 C C . ASP A 1 479 ? 30.500 -9.172 -4.036 1.00 47.75 479 ASP A C 1
ATOM 3914 O O . ASP A 1 479 ? 30.733 -9.497 -2.868 1.00 47.75 479 ASP A O 1
ATOM 3918 N N . SER A 1 480 ? 29.760 -8.091 -4.315 1.00 48.97 480 SER A N 1
ATOM 3919 C CA . SER A 1 480 ? 29.094 -7.274 -3.286 1.00 48.97 480 SER A CA 1
ATOM 3920 C C . SER A 1 480 ? 27.724 -7.832 -2.883 1.00 48.97 480 SER A C 1
ATOM 3922 O O . SER A 1 480 ? 27.407 -7.852 -1.692 1.00 48.97 480 SER A O 1
ATOM 3924 N N . ALA A 1 481 ? 26.949 -8.345 -3.845 1.00 55.56 481 ALA A N 1
ATOM 3925 C CA . ALA A 1 481 ? 25.648 -8.975 -3.617 1.00 55.56 481 ALA A CA 1
ATOM 3926 C C . ALA A 1 481 ? 25.779 -10.322 -2.889 1.00 55.56 481 ALA A C 1
ATOM 3928 O O . ALA A 1 481 ? 24.976 -10.623 -2.014 1.00 55.56 481 ALA A O 1
ATOM 3929 N N . ILE A 1 482 ? 26.848 -11.079 -3.170 1.00 56.12 482 ILE A N 1
ATOM 3930 C CA . ILE A 1 482 ? 27.236 -12.297 -2.450 1.00 56.12 482 ILE A CA 1
ATOM 3931 C C . ILE A 1 482 ? 27.330 -12.001 -0.956 1.00 56.12 482 ILE A C 1
ATOM 3933 O O . ILE A 1 482 ? 26.798 -12.755 -0.157 1.00 56.12 482 ILE A O 1
ATOM 3937 N N . ILE A 1 483 ? 27.971 -10.898 -0.565 1.00 54.53 483 ILE A N 1
ATOM 3938 C CA . ILE A 1 483 ? 28.160 -10.572 0.849 1.00 54.53 483 ILE A CA 1
ATOM 3939 C C . ILE A 1 483 ? 26.830 -10.164 1.492 1.00 54.53 483 ILE A C 1
ATOM 3941 O O . ILE A 1 483 ? 26.498 -10.719 2.526 1.00 54.53 483 ILE A O 1
ATOM 3945 N N . GLU A 1 484 ? 26.038 -9.262 0.908 1.00 56.53 484 GLU A N 1
ATOM 3946 C CA . GLU A 1 484 ? 24.745 -8.860 1.502 1.00 56.53 484 GLU A CA 1
ATOM 3947 C C . GLU A 1 484 ? 23.729 -10.012 1.569 1.00 56.53 484 GLU A C 1
ATOM 3949 O O . GLU A 1 484 ? 23.034 -10.172 2.573 1.00 56.53 484 GLU A O 1
ATOM 3954 N N . GLU A 1 485 ? 23.679 -10.870 0.551 1.00 56.09 485 GLU A N 1
ATOM 3955 C CA . GLU A 1 485 ? 22.784 -12.028 0.539 1.00 56.09 485 GLU A CA 1
ATOM 3956 C C . GLU A 1 485 ? 23.268 -13.126 1.495 1.00 56.09 485 GLU A C 1
ATOM 3958 O O . GLU A 1 485 ? 22.467 -13.680 2.241 1.00 56.09 485 GLU A O 1
ATOM 3963 N N . ILE A 1 486 ? 24.584 -13.369 1.599 1.00 58.41 486 ILE A N 1
ATOM 3964 C CA . ILE A 1 486 ? 25.153 -14.250 2.635 1.00 58.41 486 ILE A CA 1
ATOM 3965 C C . ILE A 1 486 ? 24.856 -13.721 4.043 1.00 58.41 486 ILE A C 1
ATOM 3967 O O . ILE A 1 486 ? 24.605 -14.492 4.963 1.00 58.41 486 ILE A O 1
ATOM 3971 N N . LEU A 1 487 ? 24.896 -12.407 4.245 1.00 56.28 487 LEU A N 1
ATOM 3972 C CA . LEU A 1 487 ? 24.683 -11.810 5.563 1.00 56.28 487 LEU A CA 1
ATOM 3973 C C . LEU A 1 487 ? 23.215 -11.850 6.008 1.00 56.28 487 LEU A C 1
ATOM 3975 O O . LEU A 1 487 ? 22.957 -11.863 7.209 1.00 56.28 487 LEU A O 1
ATOM 3979 N N . THR A 1 488 ? 22.273 -11.880 5.063 1.00 55.78 488 THR A N 1
ATOM 3980 C CA . THR A 1 488 ? 20.826 -11.783 5.326 1.00 55.78 488 THR A CA 1
ATOM 3981 C C . THR A 1 488 ? 20.075 -13.112 5.205 1.00 55.78 488 THR A C 1
ATOM 3983 O O . THR A 1 488 ? 18.882 -13.163 5.500 1.00 55.78 488 THR A O 1
ATOM 3986 N N . HIS A 1 489 ? 20.740 -14.199 4.802 1.00 62.59 489 HIS A N 1
ATOM 3987 C CA . HIS A 1 489 ? 20.086 -15.489 4.586 1.00 62.59 489 HIS A CA 1
ATOM 3988 C C . HIS A 1 489 ? 20.079 -16.370 5.851 1.00 62.59 489 HIS A C 1
ATOM 3990 O O . HIS A 1 489 ? 21.102 -16.917 6.261 1.00 62.59 489 HIS A O 1
ATOM 3996 N N . ASP A 1 490 ? 18.882 -16.632 6.387 1.00 51.59 490 ASP A N 1
ATOM 3997 C CA . ASP A 1 490 ? 18.606 -17.373 7.640 1.00 51.59 490 ASP A CA 1
ATOM 3998 C C . ASP A 1 490 ? 19.070 -18.850 7.696 1.00 51.59 490 ASP A C 1
ATOM 4000 O O . ASP A 1 490 ? 18.770 -19.566 8.651 1.00 51.59 490 ASP A O 1
ATOM 4004 N N . GLN A 1 491 ? 19.758 -19.366 6.672 1.00 54.25 491 GLN A N 1
ATOM 4005 C CA . GLN A 1 491 ? 20.141 -20.786 6.576 1.00 54.25 491 GLN A CA 1
ATOM 4006 C C . GLN A 1 491 ? 21.650 -21.033 6.480 1.00 54.25 491 GLN A C 1
ATOM 4008 O O . GLN A 1 491 ? 22.089 -22.179 6.321 1.00 54.25 491 GLN A O 1
ATOM 4013 N N . LEU A 1 492 ? 22.472 -19.991 6.590 1.00 60.94 492 LEU A N 1
ATOM 4014 C CA . LEU A 1 492 ? 23.918 -20.144 6.509 1.00 60.94 492 LEU A CA 1
ATOM 4015 C C . LEU A 1 492 ? 24.500 -20.663 7.822 1.00 60.94 492 LEU A C 1
ATOM 4017 O O . LEU A 1 492 ? 24.679 -19.942 8.794 1.00 60.94 492 LEU A O 1
ATOM 4021 N N . ARG A 1 493 ? 24.832 -21.955 7.822 1.00 73.81 493 ARG A N 1
ATOM 4022 C CA . ARG A 1 493 ? 25.610 -22.601 8.884 1.00 73.81 493 ARG A CA 1
ATOM 4023 C C . ARG A 1 493 ? 27.106 -22.312 8.737 1.00 73.81 493 ARG A C 1
ATOM 4025 O O . ARG A 1 493 ? 27.584 -22.036 7.636 1.00 73.81 493 ARG A O 1
ATOM 4032 N N . TYR A 1 494 ? 27.861 -22.505 9.820 1.00 80.38 494 TYR A N 1
ATOM 4033 C CA . TYR A 1 494 ? 29.318 -22.307 9.896 1.00 80.38 494 TYR A CA 1
ATOM 4034 C C . TYR A 1 494 ? 30.109 -22.865 8.705 1.00 80.38 494 TYR A C 1
ATOM 4036 O O . TYR A 1 494 ? 31.012 -22.202 8.198 1.00 80.38 494 TYR A O 1
ATOM 4044 N N . HIS A 1 495 ? 29.778 -24.073 8.243 1.00 74.81 495 HIS A N 1
ATOM 4045 C CA . HIS A 1 495 ? 30.540 -24.734 7.184 1.00 74.81 495 HIS A CA 1
ATOM 4046 C C . HIS A 1 495 ? 30.478 -23.985 5.847 1.00 74.81 495 HIS A C 1
ATOM 4048 O O . HIS A 1 495 ? 31.485 -23.933 5.156 1.00 74.81 495 HIS A O 1
ATOM 4054 N N . HIS A 1 496 ? 29.364 -23.320 5.523 1.00 83.62 496 HIS A N 1
ATOM 4055 C CA . HIS A 1 496 ? 29.259 -22.530 4.294 1.00 83.62 496 HIS A CA 1
ATOM 4056 C C . HIS A 1 496 ? 30.178 -21.301 4.323 1.00 83.62 496 HIS A C 1
ATOM 4058 O O . HIS A 1 496 ? 30.872 -21.013 3.351 1.00 83.62 496 HIS A O 1
ATOM 4064 N N . ILE A 1 497 ? 30.228 -20.597 5.458 1.00 82.56 497 ILE A N 1
ATOM 4065 C CA . ILE A 1 497 ? 31.125 -19.447 5.650 1.00 82.56 497 ILE A CA 1
ATOM 4066 C C . ILE A 1 497 ? 32.587 -19.919 5.661 1.00 82.56 497 ILE A C 1
ATOM 4068 O O . ILE A 1 497 ? 33.456 -19.280 5.068 1.00 82.56 497 ILE A O 1
ATOM 4072 N N . GLY A 1 498 ? 32.851 -21.067 6.290 1.00 83.94 498 GLY A N 1
ATOM 4073 C CA . GLY A 1 498 ? 34.170 -21.686 6.308 1.00 83.94 498 GLY A CA 1
ATOM 4074 C C . GLY A 1 498 ? 34.666 -22.093 4.919 1.00 83.94 498 GLY A C 1
ATOM 4075 O O . GLY A 1 498 ? 35.813 -21.819 4.579 1.00 83.94 498 GLY A O 1
ATOM 4076 N N . ASP A 1 499 ? 33.806 -22.672 4.083 1.00 81.75 499 ASP A N 1
ATOM 4077 C CA . ASP A 1 499 ? 34.163 -23.065 2.716 1.00 81.75 499 ASP A CA 1
ATOM 4078 C C . ASP A 1 499 ? 34.528 -21.846 1.855 1.00 81.75 499 ASP A C 1
ATOM 4080 O O . ASP A 1 499 ? 35.472 -21.908 1.066 1.00 81.75 499 ASP A O 1
ATOM 4084 N N . LEU A 1 500 ? 33.838 -20.714 2.036 1.00 81.00 500 LEU A N 1
ATOM 4085 C CA . LEU A 1 500 ? 34.129 -19.455 1.338 1.00 81.00 500 LEU A CA 1
ATOM 4086 C C . LEU A 1 500 ? 35.438 -18.799 1.804 1.00 81.00 500 LEU A C 1
ATOM 4088 O O . LEU A 1 500 ? 36.170 -18.235 0.988 1.00 81.00 500 LEU A O 1
ATOM 4092 N N . LEU A 1 501 ? 35.747 -18.887 3.100 1.00 84.38 501 LEU A N 1
ATOM 4093 C CA . LEU A 1 501 ? 37.024 -18.440 3.661 1.00 84.38 501 LEU A CA 1
ATOM 4094 C C . LEU A 1 501 ? 38.188 -19.319 3.185 1.00 84.38 501 LEU A C 1
ATOM 4096 O O . LEU A 1 501 ? 39.218 -18.801 2.757 1.00 84.38 501 LEU A O 1
ATOM 4100 N N . ASP A 1 502 ? 38.021 -20.643 3.215 1.00 85.00 502 ASP A N 1
ATOM 4101 C CA . ASP A 1 502 ? 39.059 -21.609 2.828 1.00 85.00 502 ASP A CA 1
ATOM 4102 C C . ASP A 1 502 ? 39.389 -21.544 1.331 1.00 85.00 502 ASP A C 1
ATOM 4104 O O . ASP A 1 502 ? 40.522 -21.801 0.922 1.00 85.00 502 ASP A O 1
ATOM 4108 N N . SER A 1 503 ? 38.407 -21.183 0.507 1.00 77.06 503 SER A N 1
ATOM 4109 C CA . SER A 1 503 ? 38.572 -20.991 -0.937 1.00 77.06 503 SER A CA 1
ATOM 4110 C C . SER A 1 503 ? 39.058 -19.590 -1.326 1.00 77.06 503 SER A C 1
ATOM 4112 O O . SER A 1 503 ? 39.361 -19.361 -2.496 1.00 77.06 503 SER A O 1
ATOM 4114 N N . GLY A 1 504 ? 39.186 -18.669 -0.363 1.00 83.25 504 GLY A N 1
ATOM 4115 C CA . GLY A 1 504 ? 39.684 -17.310 -0.580 1.00 83.25 504 GLY A CA 1
ATOM 4116 C C . GLY A 1 504 ? 38.688 -16.349 -1.238 1.00 83.25 504 GLY A C 1
ATOM 4117 O O . GLY A 1 504 ? 39.097 -15.264 -1.646 1.00 83.25 504 GLY A O 1
ATOM 4118 N N . TYR A 1 505 ? 37.402 -16.712 -1.341 1.00 69.06 505 TYR A N 1
ATOM 4119 C CA . TYR A 1 505 ? 36.367 -15.842 -1.921 1.00 69.06 505 TYR A CA 1
ATOM 4120 C C . TYR A 1 505 ? 36.007 -14.664 -1.009 1.00 69.06 505 TYR A C 1
ATOM 4122 O O . TYR A 1 505 ? 35.676 -13.581 -1.486 1.00 69.06 505 TYR A O 1
ATOM 4130 N N . ILE A 1 506 ? 36.103 -14.849 0.308 1.00 78.44 506 ILE A N 1
ATOM 4131 C CA . ILE A 1 506 ? 35.921 -13.783 1.298 1.00 78.44 506 ILE A CA 1
ATOM 4132 C C . ILE A 1 506 ? 37.131 -13.732 2.227 1.00 78.44 506 ILE A C 1
ATOM 4134 O O . ILE A 1 506 ? 37.713 -14.760 2.563 1.00 78.44 506 ILE A O 1
ATOM 4138 N N . SER A 1 507 ? 37.539 -12.527 2.629 1.00 87.12 507 SER A N 1
ATOM 4139 C CA . SER A 1 507 ? 38.620 -12.347 3.600 1.00 87.12 507 SER A CA 1
ATOM 4140 C C . SER A 1 507 ? 38.071 -12.320 5.025 1.00 87.12 507 SER A C 1
ATOM 4142 O O . SER A 1 507 ? 36.940 -11.888 5.263 1.00 87.12 507 SER A O 1
ATOM 4144 N N . VAL A 1 508 ? 38.907 -12.719 5.986 1.00 85.44 508 VAL A N 1
ATOM 4145 C CA . VAL A 1 508 ? 38.585 -12.646 7.421 1.00 85.44 508 VAL A CA 1
ATOM 4146 C C . VAL A 1 508 ? 38.181 -11.221 7.825 1.00 85.44 508 VAL A C 1
ATOM 4148 O O . VAL A 1 508 ? 37.198 -11.047 8.543 1.00 85.44 508 VAL A O 1
ATOM 4151 N N . ASP A 1 509 ? 38.854 -10.196 7.293 1.00 82.44 509 ASP A N 1
ATOM 4152 C CA . ASP A 1 509 ? 38.554 -8.786 7.583 1.00 82.44 509 ASP A CA 1
ATOM 4153 C C . ASP A 1 509 ? 37.153 -8.359 7.113 1.00 82.44 509 ASP A C 1
ATOM 4155 O O . ASP A 1 509 ? 36.465 -7.606 7.805 1.00 82.44 509 ASP A O 1
ATOM 4159 N N . LYS A 1 510 ? 36.697 -8.855 5.951 1.00 82.00 510 LYS A N 1
ATOM 4160 C CA . LYS A 1 510 ? 35.368 -8.528 5.405 1.00 82.00 510 LYS A CA 1
ATOM 4161 C C . LYS A 1 510 ? 34.236 -9.097 6.262 1.00 82.00 510 LYS A C 1
ATOM 4163 O O . LYS A 1 510 ? 33.216 -8.432 6.419 1.00 82.00 510 LYS A O 1
ATOM 4168 N N . ILE A 1 511 ? 34.422 -10.294 6.821 1.00 86.81 511 ILE A N 1
ATOM 4169 C CA . ILE A 1 511 ? 33.451 -10.920 7.732 1.00 86.81 511 ILE A CA 1
ATOM 4170 C C . ILE A 1 511 ? 33.474 -10.232 9.093 1.00 86.81 511 ILE A C 1
ATOM 4172 O O . ILE A 1 511 ? 32.426 -9.912 9.641 1.00 86.81 511 ILE A O 1
ATOM 4176 N N . THR A 1 512 ? 34.672 -9.981 9.619 1.00 83.62 512 THR A N 1
ATOM 4177 C CA . THR A 1 512 ? 34.892 -9.448 10.968 1.00 83.62 512 THR A CA 1
ATOM 4178 C C . THR A 1 512 ? 34.117 -8.154 11.221 1.00 83.62 512 THR A C 1
ATOM 4180 O O . THR A 1 512 ? 33.488 -8.018 12.263 1.00 83.62 512 THR A O 1
ATOM 4183 N N . ASN A 1 513 ? 34.075 -7.246 10.242 1.00 79.56 513 ASN A N 1
ATOM 4184 C CA . ASN A 1 513 ? 33.363 -5.967 10.352 1.00 79.56 513 ASN A CA 1
ATOM 4185 C C . ASN A 1 513 ? 31.827 -6.077 10.276 1.00 79.56 513 ASN A C 1
ATOM 4187 O O . ASN A 1 513 ? 31.148 -5.051 10.259 1.00 79.56 513 ASN A O 1
ATOM 4191 N N . ARG A 1 514 ? 31.279 -7.289 10.132 1.00 82.88 514 ARG A N 1
ATOM 4192 C CA . ARG A 1 514 ? 29.850 -7.531 9.887 1.00 82.88 514 ARG A CA 1
ATOM 4193 C C . ARG A 1 514 ? 29.273 -8.701 10.691 1.00 82.88 514 ARG A C 1
ATOM 4195 O O . ARG A 1 514 ? 28.135 -9.095 10.443 1.00 82.88 514 ARG A O 1
ATOM 4202 N N . LEU A 1 515 ? 30.037 -9.258 11.635 1.00 82.75 515 LEU A N 1
ATOM 4203 C CA . LEU A 1 515 ? 29.622 -10.410 12.448 1.00 82.75 515 LEU A CA 1
ATOM 4204 C C . LEU A 1 515 ? 28.350 -10.133 13.264 1.00 82.75 515 LEU A C 1
ATOM 4206 O O . LEU A 1 515 ? 27.554 -11.040 13.467 1.00 82.75 515 LEU A O 1
ATOM 4210 N N . ASP A 1 516 ? 28.143 -8.890 13.696 1.00 78.81 516 ASP A N 1
ATOM 4211 C CA . ASP A 1 516 ? 26.979 -8.434 14.467 1.00 78.81 516 ASP A CA 1
ATOM 4212 C C . ASP A 1 516 ? 25.677 -8.373 13.655 1.00 78.81 516 ASP A C 1
ATOM 4214 O O . ASP A 1 516 ? 24.589 -8.315 14.222 1.00 78.81 516 ASP A O 1
ATOM 4218 N N . ARG A 1 517 ? 25.785 -8.389 12.323 1.00 77.81 517 ARG A N 1
ATOM 4219 C CA . ARG A 1 517 ? 24.647 -8.375 11.393 1.00 77.81 517 ARG A CA 1
ATOM 4220 C C . ARG A 1 517 ? 24.346 -9.746 10.801 1.00 77.81 517 ARG A C 1
ATOM 4222 O O . ARG A 1 517 ? 23.352 -9.887 10.098 1.00 77.81 517 ARG A O 1
ATOM 4229 N N . MET A 1 518 ? 25.209 -10.732 11.043 1.00 80.38 518 MET A N 1
ATOM 4230 C CA . MET A 1 518 ? 25.030 -12.094 10.555 1.00 80.38 518 MET A CA 1
ATOM 4231 C C . MET A 1 518 ? 24.010 -12.837 11.412 1.00 80.38 518 MET A C 1
ATOM 4233 O O . MET A 1 518 ? 24.178 -12.928 12.629 1.00 80.38 518 MET A O 1
ATOM 4237 N N . ASN A 1 519 ? 23.026 -13.473 10.772 1.00 77.50 519 ASN A N 1
ATOM 4238 C CA . ASN A 1 519 ? 22.156 -14.449 11.430 1.00 77.50 519 ASN A CA 1
ATOM 4239 C C . ASN A 1 519 ? 22.897 -15.789 11.639 1.00 77.50 519 ASN A C 1
ATOM 4241 O O . ASN A 1 519 ? 22.606 -16.796 10.997 1.00 77.50 519 ASN A O 1
ATOM 4245 N N . ILE A 1 520 ? 23.927 -15.771 12.491 1.00 83.00 520 ILE A N 1
ATOM 4246 C CA . ILE A 1 520 ? 24.776 -16.917 12.823 1.00 83.00 520 ILE A CA 1
ATOM 4247 C C . ILE A 1 520 ? 24.502 -17.375 14.256 1.00 83.00 520 ILE A C 1
ATOM 4249 O O . ILE A 1 520 ? 24.426 -16.558 15.178 1.00 83.00 520 ILE A O 1
ATOM 4253 N N . THR A 1 521 ? 24.372 -18.687 14.462 1.00 85.00 521 THR A N 1
ATOM 4254 C CA . THR A 1 521 ? 24.184 -19.237 15.810 1.00 85.00 521 THR A CA 1
ATOM 4255 C C . THR A 1 521 ? 25.444 -19.035 16.658 1.00 85.00 521 THR A C 1
ATOM 4257 O O . THR A 1 521 ? 26.559 -18.974 16.133 1.00 85.00 521 THR A O 1
ATOM 4260 N N . CYS A 1 522 ? 25.301 -18.978 17.985 1.00 84.94 522 CYS A N 1
ATOM 4261 C CA . CYS A 1 522 ? 26.450 -18.871 18.890 1.00 84.94 522 CYS A CA 1
ATOM 4262 C C . CYS A 1 522 ? 27.462 -20.017 18.686 1.00 84.94 522 CYS A C 1
ATOM 4264 O O . CYS A 1 522 ? 28.668 -19.782 18.718 1.00 84.94 522 CYS A O 1
ATOM 4266 N N . GLU A 1 523 ? 26.991 -21.242 18.427 1.00 85.56 523 GLU A N 1
ATOM 4267 C CA . GLU A 1 523 ? 27.847 -22.409 18.157 1.00 85.56 523 GLU A CA 1
ATOM 4268 C C . GLU A 1 523 ? 28.632 -22.264 16.845 1.00 85.56 523 GLU A C 1
ATOM 4270 O O . GLU A 1 523 ? 29.831 -22.561 16.791 1.00 85.56 523 GLU A O 1
ATOM 4275 N N . ASP A 1 524 ? 27.976 -21.763 15.797 1.00 88.06 524 ASP A N 1
ATOM 4276 C CA . ASP A 1 524 ? 28.608 -21.504 14.505 1.00 88.06 524 ASP A CA 1
ATOM 4277 C C . ASP A 1 524 ? 29.651 -20.374 14.609 1.00 88.06 524 ASP A C 1
ATOM 4279 O O . ASP A 1 524 ? 30.741 -20.478 14.042 1.00 88.06 524 ASP A O 1
ATOM 4283 N N . LEU A 1 525 ? 29.363 -19.321 15.383 1.00 89.44 525 LEU A N 1
ATOM 4284 C CA . LEU A 1 525 ? 30.280 -18.203 15.620 1.00 89.44 525 LEU A CA 1
ATOM 4285 C C . LEU A 1 525 ? 31.515 -18.623 16.433 1.00 89.44 525 LEU A C 1
ATOM 4287 O O . LEU A 1 525 ? 32.635 -18.224 16.107 1.00 89.44 525 LEU A O 1
ATOM 4291 N N . ILE A 1 526 ? 31.333 -19.468 17.454 1.00 86.94 526 ILE A N 1
ATOM 4292 C CA . ILE A 1 526 ? 32.444 -20.070 18.209 1.00 86.94 526 ILE A CA 1
ATOM 4293 C C . ILE A 1 526 ? 33.301 -20.932 17.276 1.00 86.94 526 ILE A C 1
ATOM 4295 O O . ILE A 1 526 ? 34.525 -20.803 17.275 1.00 86.94 526 ILE A O 1
ATOM 4299 N N . SER A 1 527 ? 32.667 -21.737 16.420 1.00 91.31 527 SER A N 1
ATOM 4300 C CA . SER A 1 527 ? 33.365 -22.587 15.449 1.00 91.31 527 SER A CA 1
ATOM 4301 C C . SER A 1 527 ? 34.174 -21.768 14.429 1.00 91.31 527 SER A C 1
ATOM 4303 O O . SER A 1 527 ? 35.322 -22.116 14.133 1.00 91.31 527 SER A O 1
ATOM 4305 N N . LEU A 1 528 ? 33.633 -20.642 13.937 1.00 89.44 528 LEU A N 1
ATOM 4306 C CA . LEU A 1 528 ? 34.374 -19.688 13.098 1.00 89.44 528 LEU A CA 1
ATOM 4307 C C . LEU A 1 528 ? 35.569 -19.092 13.840 1.00 89.44 528 LEU A C 1
ATOM 4309 O O . LEU A 1 528 ? 36.667 -19.031 13.284 1.00 89.44 528 LEU A O 1
ATOM 4313 N N . ASN A 1 529 ? 35.374 -18.659 15.085 1.00 94.19 529 ASN A N 1
ATOM 4314 C CA . ASN A 1 529 ? 36.443 -18.064 15.874 1.00 94.19 529 ASN A CA 1
ATOM 4315 C C . ASN A 1 529 ? 37.581 -19.061 16.140 1.00 94.19 529 ASN A C 1
ATOM 4317 O O . ASN A 1 529 ? 38.758 -18.728 15.980 1.00 94.19 529 ASN A O 1
ATOM 4321 N N . ASP A 1 530 ? 37.244 -20.305 16.478 1.00 91.19 530 ASP A N 1
ATOM 4322 C CA . ASP A 1 530 ? 38.229 -21.349 16.748 1.00 91.19 530 ASP A CA 1
ATOM 4323 C C . ASP A 1 530 ? 39.093 -21.655 15.523 1.00 91.19 530 ASP A C 1
ATOM 4325 O O . ASP A 1 530 ? 40.317 -21.801 15.668 1.00 91.19 530 ASP A O 1
ATOM 4329 N N . LYS A 1 531 ? 38.482 -21.692 14.331 1.00 95.31 531 LYS A N 1
ATOM 4330 C CA . LYS A 1 531 ? 39.168 -21.990 13.067 1.00 95.31 531 LYS A CA 1
ATOM 4331 C C . LYS A 1 531 ? 39.953 -20.799 12.509 1.00 95.31 531 LYS A C 1
ATOM 4333 O O . LYS A 1 531 ? 41.103 -20.981 12.116 1.00 95.31 531 LYS A O 1
ATOM 4338 N N . TYR A 1 532 ? 39.373 -19.599 12.498 1.00 93.88 532 TYR A N 1
ATOM 4339 C CA . TYR A 1 532 ? 39.930 -18.435 11.789 1.00 93.88 532 TYR A CA 1
ATOM 4340 C C . TYR A 1 532 ? 40.555 -17.369 12.692 1.00 93.88 532 TYR A C 1
ATOM 4342 O O . TYR A 1 532 ? 41.120 -16.408 12.177 1.00 93.88 532 TYR A O 1
ATOM 4350 N N . LYS A 1 533 ? 40.501 -17.542 14.021 1.00 93.88 533 LYS A N 1
ATOM 4351 C CA . LYS A 1 533 ? 41.057 -16.605 15.017 1.00 93.88 533 LYS A CA 1
ATOM 4352 C C . LYS A 1 533 ? 40.539 -15.179 14.816 1.00 93.88 533 LYS A C 1
ATOM 4354 O O . LYS A 1 533 ? 41.316 -14.236 14.666 1.00 93.88 533 LYS A O 1
ATOM 4359 N N . LEU A 1 534 ? 39.213 -15.046 14.802 1.00 91.81 534 LEU A N 1
ATOM 4360 C CA . LEU A 1 534 ? 38.535 -13.761 14.651 1.00 91.81 534 LEU A CA 1
ATOM 4361 C C . LEU A 1 534 ? 38.914 -12.812 15.809 1.00 91.81 534 LEU A C 1
ATOM 4363 O O . LEU A 1 534 ? 39.168 -13.267 16.928 1.00 91.81 534 LEU A O 1
ATOM 4367 N N . PRO A 1 535 ? 38.954 -11.485 15.594 1.00 89.31 535 PRO A N 1
ATOM 4368 C CA . PRO A 1 535 ? 39.226 -10.546 16.676 1.00 89.31 535 PRO A CA 1
ATOM 4369 C C . PRO A 1 535 ? 38.192 -10.658 17.802 1.00 89.31 535 PRO A C 1
ATOM 4371 O O . PRO A 1 535 ? 36.997 -10.455 17.594 1.00 89.31 535 PRO A O 1
ATOM 4374 N N . GLN A 1 536 ? 38.665 -10.926 19.024 1.00 85.06 536 GLN A N 1
ATOM 4375 C CA . GLN A 1 536 ? 37.804 -11.241 20.173 1.00 85.06 536 GLN A CA 1
ATOM 4376 C C . GLN A 1 536 ? 36.738 -10.170 20.459 1.00 85.06 536 GLN A C 1
ATOM 4378 O O . GLN A 1 536 ? 35.641 -10.496 20.898 1.00 85.06 536 GLN A O 1
ATOM 4383 N N . HIS A 1 537 ? 37.032 -8.893 20.203 1.00 82.75 537 HIS A N 1
ATOM 4384 C CA . HIS A 1 537 ? 36.080 -7.804 20.429 1.00 82.75 537 HIS A CA 1
ATOM 4385 C C . HIS A 1 537 ? 34.889 -7.825 19.457 1.00 82.75 537 HIS A C 1
ATOM 4387 O O . HIS A 1 537 ? 33.790 -7.460 19.863 1.00 82.75 537 HIS A O 1
ATOM 4393 N N . GLU A 1 538 ? 35.078 -8.286 18.218 1.00 85.56 538 GLU A N 1
ATOM 4394 C CA . GLU A 1 538 ? 33.997 -8.421 17.230 1.00 85.56 538 GLU A CA 1
ATOM 4395 C C . GLU A 1 538 ? 33.173 -9.687 17.481 1.00 85.56 538 GLU A C 1
ATOM 4397 O O . GLU A 1 538 ? 31.947 -9.646 17.427 1.00 85.56 538 GLU A O 1
ATOM 4402 N N . VAL A 1 539 ? 33.822 -10.783 17.896 1.00 84.12 539 VAL A N 1
ATOM 4403 C CA . VAL A 1 539 ? 33.124 -11.992 18.373 1.00 84.12 539 VAL A CA 1
ATOM 4404 C C . VAL A 1 539 ? 32.243 -11.663 19.580 1.00 84.12 539 VAL A C 1
ATOM 4406 O O . VAL A 1 539 ? 31.081 -12.056 19.628 1.00 84.12 539 VAL A O 1
ATOM 4409 N N . ASN A 1 540 ? 32.766 -10.888 20.534 1.00 80.56 540 ASN A N 1
ATOM 4410 C CA . ASN A 1 540 ? 32.004 -10.450 21.701 1.00 80.56 540 ASN A CA 1
ATOM 4411 C C . ASN A 1 540 ? 30.818 -9.558 21.306 1.00 80.56 540 ASN A C 1
ATOM 4413 O O . ASN A 1 540 ? 29.740 -9.701 21.875 1.00 80.56 540 ASN A O 1
ATOM 4417 N N . ARG A 1 541 ? 31.005 -8.649 20.339 1.00 78.81 541 ARG A N 1
ATOM 4418 C CA . ARG A 1 541 ? 29.931 -7.779 19.840 1.00 78.81 541 ARG A CA 1
ATOM 4419 C C . ARG A 1 541 ? 28.811 -8.595 19.190 1.00 78.81 541 ARG A C 1
ATOM 4421 O O . ARG A 1 541 ? 27.651 -8.355 19.501 1.00 78.81 541 ARG A O 1
ATOM 4428 N N . ALA A 1 542 ? 29.164 -9.582 18.371 1.00 80.75 542 ALA A N 1
ATOM 4429 C CA . ALA A 1 542 ? 28.209 -10.439 17.674 1.00 80.75 542 ALA A CA 1
ATOM 4430 C C . ALA A 1 542 ? 27.462 -11.418 18.599 1.00 80.75 542 ALA A C 1
ATOM 4432 O O . ALA A 1 542 ? 26.264 -11.638 18.445 1.00 80.75 542 ALA A O 1
ATOM 4433 N N . LEU A 1 543 ? 28.129 -11.967 19.621 1.00 79.94 543 LEU A N 1
ATOM 4434 C CA . LEU A 1 543 ? 27.451 -12.795 20.629 1.00 79.94 543 LEU A CA 1
ATOM 4435 C C . LEU A 1 543 ? 26.412 -11.993 21.426 1.00 79.94 543 LEU A C 1
ATOM 4437 O O . LEU A 1 543 ? 25.357 -12.522 21.763 1.00 79.94 543 LEU A O 1
ATOM 4441 N N . LEU A 1 544 ? 26.692 -10.715 21.702 1.00 73.69 544 LEU A N 1
ATOM 4442 C CA . LEU A 1 544 ? 25.760 -9.825 22.399 1.00 73.69 544 LEU A CA 1
ATOM 4443 C C . LEU A 1 544 ? 24.576 -9.386 21.526 1.00 73.69 544 LEU A C 1
ATOM 4445 O O . LEU A 1 544 ? 23.524 -9.069 22.079 1.00 73.69 544 LEU A O 1
ATOM 4449 N N . SER A 1 545 ? 24.729 -9.350 20.198 1.00 75.75 545 SER A N 1
ATOM 4450 C CA . SER A 1 545 ? 23.639 -9.006 19.277 1.00 75.75 545 SER A CA 1
ATOM 4451 C C . SER A 1 545 ? 22.718 -10.189 18.969 1.00 75.75 545 SER A C 1
ATOM 4453 O O . SER A 1 545 ? 21.524 -9.969 18.776 1.00 75.75 545 SER A O 1
ATOM 4455 N N . ASN A 1 546 ? 23.244 -11.421 18.944 1.00 68.81 546 ASN A N 1
ATOM 4456 C CA . ASN A 1 546 ? 22.510 -12.577 18.416 1.00 68.81 546 ASN A CA 1
ATOM 4457 C C . ASN A 1 546 ? 21.698 -13.367 19.453 1.00 68.81 546 ASN A C 1
ATOM 4459 O O . ASN A 1 546 ? 20.692 -13.962 19.072 1.00 68.81 546 ASN A O 1
ATOM 4463 N N . ASP A 1 547 ? 22.069 -13.394 20.742 1.00 63.19 547 ASP A N 1
ATOM 4464 C CA . ASP A 1 547 ? 21.297 -14.168 21.728 1.00 63.19 547 ASP A CA 1
ATOM 4465 C C . ASP A 1 547 ? 21.435 -13.668 23.182 1.00 63.19 547 ASP A C 1
ATOM 4467 O O . ASP A 1 547 ? 22.521 -13.589 23.753 1.00 63.19 547 ASP A O 1
ATOM 4471 N N . SER A 1 548 ? 20.298 -13.389 23.829 1.00 54.84 548 SER A N 1
ATOM 4472 C CA . SER A 1 548 ? 20.211 -12.899 25.221 1.00 54.84 548 SER A CA 1
ATOM 4473 C C . SER A 1 548 ? 20.443 -13.975 26.300 1.00 54.84 548 SER A C 1
ATOM 4475 O O . SER A 1 548 ? 20.360 -13.695 27.504 1.00 54.84 548 SER A O 1
ATOM 4477 N N . SER A 1 549 ? 20.697 -15.220 25.890 1.00 60.75 549 SER A N 1
ATOM 4478 C CA . SER A 1 549 ? 20.797 -16.393 26.767 1.00 60.75 549 SER A CA 1
ATOM 4479 C C . SER A 1 549 ? 22.226 -16.755 27.213 1.00 60.75 549 SER A C 1
ATOM 4481 O O . SER A 1 549 ? 22.389 -17.629 28.071 1.00 60.75 549 SER A O 1
ATOM 4483 N N . TYR A 1 550 ? 23.256 -16.051 26.731 1.00 61.19 550 TYR A N 1
ATOM 4484 C CA . TYR A 1 550 ? 24.654 -16.242 27.141 1.00 61.19 550 TYR A CA 1
ATOM 4485 C C . TYR A 1 550 ? 25.165 -15.087 28.009 1.00 61.19 550 TYR A C 1
ATOM 4487 O O . TYR A 1 550 ? 24.858 -13.921 27.776 1.00 61.19 550 TYR A O 1
ATOM 4495 N N . ILE A 1 551 ? 25.970 -15.413 29.025 1.00 59.84 551 ILE A N 1
ATOM 4496 C CA . ILE A 1 551 ? 26.614 -14.425 29.901 1.00 59.84 551 ILE A CA 1
ATOM 4497 C C . ILE A 1 551 ? 28.124 -14.474 29.665 1.00 59.84 551 ILE A C 1
ATOM 4499 O O . ILE A 1 551 ? 28.735 -15.542 29.743 1.00 59.84 551 ILE A O 1
ATOM 4503 N N . LEU A 1 552 ? 28.719 -13.309 29.397 1.00 58.47 552 LEU A N 1
ATOM 4504 C CA . LEU A 1 552 ? 30.168 -13.119 29.384 1.00 58.47 552 LEU A CA 1
ATOM 4505 C C . LEU A 1 552 ? 30.677 -13.117 30.829 1.00 58.47 552 LEU A C 1
ATOM 4507 O O . LEU A 1 552 ? 30.338 -12.225 31.606 1.00 58.47 552 LEU A O 1
ATOM 4511 N N . ILE A 1 553 ? 31.507 -14.095 31.178 1.00 59.03 553 ILE A N 1
ATOM 4512 C CA . ILE A 1 553 ? 32.199 -14.149 32.464 1.00 59.03 553 ILE A CA 1
ATOM 4513 C C . ILE A 1 553 ? 33.652 -13.784 32.195 1.00 59.03 553 ILE A C 1
ATOM 4515 O O . ILE A 1 553 ? 34.347 -14.475 31.452 1.00 59.03 553 ILE A O 1
ATOM 4519 N N . SER A 1 554 ? 34.104 -12.674 32.769 1.00 51.31 554 SER A N 1
ATOM 4520 C CA . SER A 1 554 ? 35.503 -12.257 32.725 1.00 51.31 554 SER A CA 1
ATOM 4521 C C . SER A 1 554 ? 36.142 -12.464 34.089 1.00 51.31 554 SER A C 1
ATOM 4523 O O . SER A 1 554 ? 35.681 -11.891 35.072 1.00 51.31 554 SER A O 1
ATOM 4525 N N . GLU A 1 555 ? 37.225 -13.230 34.129 1.00 55.84 555 GLU A N 1
ATOM 4526 C CA . GLU A 1 555 ? 38.079 -13.381 35.299 1.00 55.84 555 GLU A CA 1
ATOM 4527 C C . GLU A 1 555 ? 39.401 -12.651 35.040 1.00 55.84 555 GLU A C 1
ATOM 4529 O O . GLU A 1 555 ? 40.089 -12.877 34.036 1.00 55.84 555 GLU A O 1
ATOM 4534 N N . THR A 1 556 ? 39.758 -11.733 35.932 1.00 43.44 556 THR A N 1
ATOM 4535 C CA . THR A 1 556 ? 41.093 -11.136 35.959 1.00 43.44 556 THR A CA 1
ATOM 4536 C C . THR A 1 556 ? 42.019 -12.057 36.734 1.00 43.44 556 THR A C 1
ATOM 4538 O O . THR A 1 556 ? 41.902 -12.165 37.951 1.00 43.44 556 THR A O 1
ATOM 4541 N N . GLY A 1 557 ? 42.933 -12.724 36.027 1.00 50.94 557 GLY A N 1
ATOM 4542 C CA . GLY A 1 557 ? 44.001 -13.482 36.675 1.00 50.94 557 GLY A CA 1
ATOM 4543 C C . GLY A 1 557 ? 45.042 -12.562 37.321 1.00 50.94 557 GLY A C 1
ATOM 4544 O O . GLY A 1 557 ? 45.157 -11.390 36.953 1.00 50.94 557 GLY A O 1
ATOM 4545 N N . ASP A 1 558 ? 45.843 -13.120 38.232 1.00 55.75 558 ASP A N 1
ATOM 4546 C CA . ASP A 1 558 ? 46.893 -12.407 38.984 1.00 55.75 558 ASP A CA 1
ATOM 4547 C C . ASP A 1 558 ? 47.913 -11.669 38.089 1.00 55.75 558 ASP A C 1
ATOM 4549 O O . ASP A 1 558 ? 48.497 -10.667 38.501 1.00 55.75 558 ASP A O 1
ATOM 4553 N N . ASP A 1 559 ? 48.069 -12.096 36.832 1.00 46.69 559 ASP A N 1
ATOM 4554 C CA . ASP A 1 559 ? 48.988 -11.500 35.853 1.00 46.69 559 ASP A CA 1
ATOM 4555 C C . ASP A 1 559 ? 48.367 -10.351 35.024 1.00 46.69 559 ASP A C 1
ATOM 4557 O O . ASP A 1 559 ? 48.896 -9.982 33.976 1.00 46.69 559 ASP A O 1
ATOM 4561 N N . GLN A 1 560 ? 47.218 -9.799 35.435 1.00 43.31 560 GLN A N 1
ATOM 4562 C CA . GLN A 1 560 ? 46.417 -8.814 34.677 1.00 43.31 560 GLN A CA 1
ATOM 4563 C C . GLN A 1 560 ? 45.912 -9.298 33.302 1.00 43.31 560 GLN A C 1
ATOM 4565 O O . GLN A 1 560 ? 45.298 -8.532 32.556 1.00 43.31 560 GLN A O 1
ATOM 4570 N N . SER A 1 561 ? 46.107 -10.571 32.953 1.00 38.03 561 SER A N 1
ATOM 4571 C CA . SER A 1 561 ? 45.497 -11.161 31.765 1.00 38.03 561 SER A CA 1
ATOM 4572 C C . SER A 1 561 ? 44.016 -11.431 32.029 1.00 38.03 561 SER A C 1
ATOM 4574 O O . SER A 1 561 ? 43.673 -12.239 32.897 1.00 38.03 561 SER A O 1
ATOM 4576 N N . MET A 1 562 ? 43.139 -10.777 31.272 1.00 38.69 562 MET A N 1
ATOM 4577 C CA . MET A 1 562 ? 41.699 -11.002 31.351 1.00 38.69 562 MET A CA 1
ATOM 4578 C C . MET A 1 562 ? 41.359 -12.286 30.582 1.00 38.69 562 MET A C 1
ATOM 4580 O O . MET A 1 562 ? 41.596 -12.371 29.375 1.00 38.69 562 MET A O 1
ATOM 4584 N N . ARG A 1 563 ? 40.854 -13.309 31.278 1.00 45.22 563 ARG A N 1
ATOM 4585 C CA . ARG A 1 563 ? 40.321 -14.523 30.648 1.00 45.22 563 ARG A CA 1
ATOM 4586 C C . ARG A 1 563 ? 38.810 -14.413 30.618 1.00 45.22 563 ARG A C 1
ATOM 4588 O O . ARG A 1 563 ? 38.182 -14.211 31.650 1.00 45.22 563 ARG A O 1
ATOM 4595 N N . SER A 1 564 ? 38.235 -14.535 29.432 1.00 51.56 564 SER A N 1
ATOM 4596 C CA . SER A 1 564 ? 36.789 -14.501 29.250 1.00 51.56 564 SER A CA 1
ATOM 4597 C C . SER A 1 564 ? 36.298 -15.857 28.778 1.00 51.56 564 SER A C 1
ATOM 4599 O O . SER A 1 564 ? 36.883 -16.438 27.864 1.00 51.56 564 SER A O 1
ATOM 4601 N N . TRP A 1 565 ? 35.221 -16.351 29.375 1.00 61.34 565 TRP A N 1
ATOM 4602 C CA . TRP A 1 565 ? 34.481 -17.497 28.860 1.00 61.34 565 TRP A CA 1
ATOM 4603 C C . TRP A 1 565 ? 32.980 -17.240 28.958 1.00 61.34 565 TRP A C 1
ATOM 4605 O O . TRP A 1 565 ? 32.514 -16.418 29.748 1.00 61.34 565 TRP A O 1
ATOM 4615 N N . PHE A 1 566 ? 32.220 -17.940 28.125 1.00 58.72 566 PHE A N 1
ATOM 4616 C CA . PHE A 1 566 ? 30.769 -17.830 28.083 1.00 58.72 566 PHE A CA 1
ATOM 4617 C C . PHE A 1 566 ? 30.141 -19.035 28.770 1.00 58.72 566 PHE A C 1
ATOM 4619 O O . PHE A 1 566 ? 30.602 -20.164 28.607 1.00 58.72 566 PHE A O 1
ATOM 4626 N N . SER A 1 567 ? 29.084 -18.787 29.536 1.00 56.81 567 SER A N 1
ATOM 4627 C CA . SER A 1 567 ? 28.239 -19.839 30.094 1.00 56.81 567 SER A CA 1
ATOM 4628 C C . SER A 1 567 ? 26.792 -19.576 29.708 1.00 56.81 567 SER A C 1
ATOM 4630 O O . SER A 1 567 ? 26.343 -18.424 29.676 1.00 56.81 567 SER A O 1
ATOM 4632 N N . HIS A 1 568 ? 26.066 -20.646 29.404 1.00 62.50 568 HIS A N 1
ATOM 4633 C CA . HIS A 1 568 ? 24.634 -20.570 29.178 1.00 62.50 568 HIS A CA 1
ATOM 4634 C C . HIS A 1 568 ? 23.955 -20.124 30.482 1.00 62.50 568 HIS A C 1
ATOM 4636 O O . HIS A 1 568 ? 24.280 -20.622 31.565 1.00 62.50 568 HIS A O 1
ATOM 4642 N N . LYS A 1 569 ? 23.000 -19.190 30.411 1.00 55.56 569 LYS A N 1
ATOM 4643 C CA . LYS A 1 569 ? 22.346 -18.581 31.588 1.00 55.56 569 LYS A CA 1
ATOM 4644 C C . LYS A 1 569 ? 21.782 -19.622 32.567 1.00 55.56 569 LYS A C 1
ATOM 4646 O O . LYS A 1 569 ? 21.842 -19.424 33.778 1.00 55.56 569 LYS A O 1
ATOM 4651 N N . HIS A 1 570 ? 21.304 -20.763 32.060 1.00 47.16 570 HIS A N 1
ATOM 4652 C CA . HIS A 1 570 ? 20.830 -21.881 32.888 1.00 47.16 570 HIS A CA 1
ATOM 4653 C C . HIS A 1 570 ? 21.940 -22.668 33.608 1.00 47.16 570 HIS A C 1
ATOM 4655 O O . HIS A 1 570 ? 21.693 -23.188 34.697 1.00 47.16 570 HIS A O 1
ATOM 4661 N N . ASP A 1 571 ? 23.147 -22.752 33.047 1.00 49.78 571 ASP A N 1
ATOM 4662 C CA . ASP A 1 571 ? 24.268 -23.488 33.647 1.00 49.78 571 ASP A CA 1
ATOM 4663 C C . ASP A 1 571 ? 24.992 -22.655 34.707 1.00 49.78 571 ASP A C 1
ATOM 4665 O O . ASP A 1 571 ? 25.414 -23.194 35.736 1.00 49.78 571 ASP A O 1
ATOM 4669 N N . PHE A 1 572 ? 25.041 -21.335 34.501 1.00 48.12 572 PHE A N 1
ATOM 4670 C CA . PHE A 1 572 ? 25.526 -20.367 35.482 1.00 48.12 572 PHE A CA 1
ATOM 4671 C C . PHE A 1 572 ? 24.696 -20.384 36.774 1.00 48.12 572 PHE A C 1
ATOM 4673 O O . PHE A 1 572 ? 25.254 -20.420 37.864 1.00 48.12 572 PHE A O 1
ATOM 4680 N N . LEU A 1 573 ? 23.363 -20.453 36.671 1.00 42.06 573 LEU A N 1
ATOM 4681 C CA . LEU A 1 573 ? 22.468 -20.514 37.838 1.00 42.06 573 LEU A CA 1
ATOM 4682 C C . LEU A 1 573 ? 22.566 -21.832 38.628 1.00 42.06 573 LEU A C 1
ATOM 4684 O O . LEU A 1 573 ? 22.153 -21.887 39.784 1.00 42.06 573 LEU A O 1
ATOM 4688 N N . ARG A 1 574 ? 23.095 -22.904 38.024 1.00 41.28 574 ARG A N 1
ATOM 4689 C CA . ARG A 1 574 ? 23.236 -24.218 38.675 1.00 41.28 574 ARG A CA 1
ATOM 4690 C C . ARG A 1 574 ? 24.540 -24.391 39.444 1.00 41.28 574 ARG A C 1
ATOM 4692 O O . ARG A 1 574 ? 24.603 -25.235 40.336 1.00 41.28 574 ARG A O 1
ATOM 4699 N N . HIS A 1 575 ? 25.570 -23.626 39.108 1.00 41.34 575 HIS A N 1
ATOM 4700 C CA . HIS A 1 575 ? 26.892 -23.762 39.702 1.00 41.34 575 HIS A CA 1
ATOM 4701 C C . HIS A 1 575 ? 27.174 -22.509 40.533 1.00 41.34 575 HIS A C 1
ATOM 4703 O O . HIS A 1 575 ? 27.281 -21.417 39.992 1.00 41.34 575 HIS A O 1
ATOM 4709 N N . ASN A 1 576 ? 27.250 -22.664 41.860 1.00 45.00 576 ASN A N 1
ATOM 4710 C CA . ASN A 1 576 ? 27.550 -21.595 42.823 1.00 45.00 576 ASN A CA 1
ATOM 4711 C C . ASN A 1 576 ? 28.953 -21.000 42.585 1.00 45.00 576 ASN A C 1
ATOM 4713 O O . ASN A 1 576 ? 29.897 -21.322 43.310 1.00 45.00 576 ASN A O 1
ATOM 4717 N N . TYR A 1 577 ? 29.109 -20.150 41.573 1.00 45.66 577 TYR A N 1
ATOM 4718 C CA . TYR A 1 577 ? 30.354 -19.436 41.325 1.00 45.66 577 TYR A CA 1
ATOM 4719 C C . TYR A 1 577 ? 30.471 -18.246 42.290 1.00 45.66 577 TYR A C 1
ATOM 4721 O O . TYR A 1 577 ? 29.536 -17.447 42.387 1.00 45.66 577 TYR A O 1
ATOM 4729 N N . PRO A 1 578 ? 31.590 -18.103 43.022 1.00 43.34 578 PRO A N 1
ATOM 4730 C CA . PRO A 1 578 ? 31.838 -16.910 43.816 1.00 43.34 578 PRO A CA 1
ATOM 4731 C C . PRO A 1 578 ? 32.099 -15.732 42.869 1.00 43.34 578 PRO A C 1
ATOM 4733 O O . PRO A 1 578 ? 33.042 -15.766 42.083 1.00 43.34 578 PRO A O 1
ATOM 4736 N N . LEU A 1 579 ? 31.249 -14.708 42.926 1.00 47.47 579 LEU A N 1
ATOM 4737 C CA . LEU A 1 579 ? 31.456 -13.448 42.212 1.00 47.47 579 LEU A CA 1
ATOM 4738 C C . LEU A 1 579 ? 32.120 -12.433 43.143 1.00 47.47 579 LEU A C 1
ATOM 4740 O O . LEU A 1 579 ? 31.780 -12.363 44.326 1.00 47.47 579 LEU A O 1
ATOM 4744 N N . ASP A 1 580 ? 33.022 -11.623 42.596 1.00 53.25 580 ASP A N 1
ATOM 4745 C CA . ASP A 1 580 ? 33.464 -10.389 43.239 1.00 53.25 580 ASP A CA 1
ATOM 4746 C C . ASP A 1 580 ? 32.463 -9.238 42.998 1.00 53.25 580 ASP A C 1
ATOM 4748 O O . ASP A 1 580 ? 31.504 -9.350 42.222 1.00 53.25 580 ASP A O 1
ATOM 4752 N N . ASP A 1 581 ? 32.672 -8.116 43.690 1.00 43.06 581 ASP A N 1
ATOM 4753 C CA . ASP A 1 581 ? 31.765 -6.961 43.680 1.00 43.06 581 ASP A CA 1
ATOM 4754 C C . ASP A 1 581 ? 31.558 -6.351 42.277 1.00 43.06 581 ASP A C 1
ATOM 4756 O O . ASP A 1 581 ? 30.511 -5.756 42.000 1.00 43.06 581 ASP A O 1
ATOM 4760 N N . SER A 1 582 ? 32.521 -6.530 41.368 1.00 50.12 582 SER A N 1
ATOM 4761 C CA . SER A 1 582 ? 32.478 -6.060 39.978 1.00 50.12 582 SER A CA 1
ATOM 4762 C C . SER A 1 582 ? 31.554 -6.907 39.098 1.00 50.12 582 SER A C 1
ATOM 4764 O O . SER A 1 582 ? 30.761 -6.352 38.332 1.00 50.12 582 SER A O 1
ATOM 4766 N N . GLY A 1 583 ? 31.600 -8.237 39.233 1.00 54.41 583 GLY A N 1
ATOM 4767 C CA . GLY A 1 583 ? 30.755 -9.154 38.456 1.00 54.41 583 GLY A CA 1
ATOM 4768 C C . GLY A 1 583 ? 29.259 -9.006 38.762 1.00 54.41 583 GLY A C 1
ATOM 4769 O O . GLY A 1 583 ? 28.417 -9.073 37.863 1.00 54.41 583 GLY A O 1
ATOM 4770 N N . ILE A 1 584 ? 28.920 -8.713 40.021 1.00 53.03 584 ILE A N 1
ATOM 4771 C CA . ILE A 1 584 ? 27.535 -8.496 40.468 1.00 53.03 584 ILE A CA 1
ATOM 4772 C C . ILE A 1 584 ? 26.950 -7.204 39.873 1.00 53.03 584 ILE A C 1
ATOM 4774 O O . ILE A 1 584 ? 25.774 -7.166 39.517 1.00 53.03 584 ILE A O 1
ATOM 4778 N N . LEU A 1 585 ? 27.753 -6.150 39.717 1.00 47.25 585 LEU A N 1
ATOM 4779 C CA . LEU A 1 585 ? 27.310 -4.850 39.197 1.00 47.25 585 LEU A CA 1
ATOM 4780 C C . LEU A 1 585 ? 26.942 -4.899 37.705 1.00 47.25 585 LEU A C 1
ATOM 4782 O O . LEU A 1 585 ? 25.923 -4.333 37.300 1.00 47.25 585 LEU A O 1
ATOM 4786 N N . VAL A 1 586 ? 27.719 -5.625 36.898 1.00 52.06 586 VAL A N 1
ATOM 4787 C CA . VAL A 1 586 ? 27.428 -5.829 35.467 1.00 52.06 586 VAL A CA 1
ATOM 4788 C C . VAL A 1 586 ? 26.182 -6.706 35.285 1.00 52.06 586 VAL A C 1
ATOM 4790 O O . VAL A 1 586 ? 25.301 -6.370 34.493 1.00 52.06 586 VAL A O 1
ATOM 4793 N N . TYR A 1 587 ? 26.050 -7.773 36.083 1.00 56.12 587 TYR A N 1
ATOM 4794 C CA . TYR A 1 587 ? 24.869 -8.645 36.092 1.00 56.12 587 TYR A CA 1
ATOM 4795 C C . TYR A 1 587 ? 23.587 -7.897 36.489 1.00 56.12 587 TYR A C 1
ATOM 4797 O O . TYR A 1 587 ? 22.553 -8.022 35.828 1.00 56.12 587 TYR A O 1
ATOM 4805 N N . LEU A 1 588 ? 23.660 -7.066 37.535 1.00 51.72 588 LEU A N 1
ATOM 4806 C CA . LEU A 1 588 ? 22.536 -6.253 37.990 1.00 51.72 588 LEU A CA 1
ATOM 4807 C C . LEU A 1 588 ? 22.100 -5.262 36.912 1.00 51.72 588 LEU A C 1
ATOM 4809 O O . LEU A 1 588 ? 20.912 -5.182 36.627 1.00 51.72 588 LEU A O 1
ATOM 4813 N N . THR A 1 589 ? 23.025 -4.561 36.258 1.00 50.81 589 THR A N 1
ATOM 4814 C CA . THR A 1 589 ? 22.673 -3.528 35.267 1.00 50.81 589 THR A CA 1
ATOM 4815 C C . THR A 1 589 ? 21.855 -4.097 34.096 1.00 50.81 589 THR A C 1
ATOM 4817 O O . THR A 1 589 ? 20.865 -3.486 33.690 1.00 50.81 589 THR A O 1
ATOM 4820 N N . ASN A 1 590 ? 22.184 -5.307 33.631 1.00 51.69 590 ASN A N 1
ATOM 4821 C CA . ASN A 1 590 ? 21.498 -5.959 32.507 1.00 51.69 590 ASN A CA 1
ATOM 4822 C C . ASN A 1 590 ? 20.138 -6.587 32.884 1.00 51.69 590 ASN A C 1
ATOM 4824 O O . ASN A 1 590 ? 19.209 -6.604 32.074 1.00 51.69 590 ASN A O 1
ATOM 4828 N N . ILE A 1 591 ? 19.974 -7.072 34.119 1.00 53.00 591 ILE A N 1
ATOM 4829 C CA . ILE A 1 591 ? 18.689 -7.610 34.611 1.00 53.00 591 ILE A CA 1
ATOM 4830 C C . ILE A 1 591 ? 17.735 -6.496 35.053 1.00 53.00 591 ILE A C 1
ATOM 4832 O O . ILE A 1 591 ? 16.526 -6.576 34.814 1.00 53.00 591 ILE A O 1
ATOM 4836 N N . ILE A 1 592 ? 18.268 -5.425 35.651 1.00 54.34 592 ILE A N 1
ATOM 4837 C CA . ILE A 1 592 ? 17.491 -4.279 36.141 1.00 54.34 592 ILE A CA 1
ATOM 4838 C C . ILE A 1 592 ? 16.686 -3.621 35.014 1.00 54.34 592 ILE A C 1
ATOM 4840 O O . ILE A 1 592 ? 15.597 -3.116 35.280 1.00 54.34 592 ILE A O 1
ATOM 4844 N N . GLN A 1 593 ? 17.180 -3.640 33.774 1.00 51.31 593 GLN A N 1
ATOM 4845 C CA . GLN A 1 593 ? 16.491 -3.026 32.636 1.00 51.31 593 GLN A CA 1
ATOM 4846 C C . GLN A 1 593 ? 15.378 -3.884 32.018 1.00 51.31 593 GLN A C 1
ATOM 4848 O O . GLN A 1 593 ? 14.502 -3.320 31.371 1.00 51.31 593 GLN A O 1
ATOM 4853 N N . SER A 1 594 ? 15.376 -5.208 32.204 1.00 45.00 594 SER A N 1
ATOM 4854 C CA . SER A 1 594 ? 14.526 -6.101 31.397 1.00 45.00 594 SER A CA 1
ATOM 4855 C C . SER A 1 594 ? 13.479 -6.900 32.175 1.00 45.00 594 SER A C 1
ATOM 4857 O O . SER A 1 594 ? 12.493 -7.317 31.575 1.00 45.00 594 SER A O 1
ATOM 4859 N N . THR A 1 595 ? 13.658 -7.152 33.480 1.00 52.69 595 THR A N 1
ATOM 4860 C CA . THR A 1 595 ? 12.873 -8.214 34.156 1.00 52.69 595 THR A CA 1
ATOM 4861 C C . THR A 1 595 ? 12.463 -7.959 35.609 1.00 52.69 595 THR A C 1
ATOM 4863 O O . THR A 1 595 ? 11.651 -8.715 36.144 1.00 52.69 595 THR A O 1
ATOM 4866 N N . LEU A 1 596 ? 12.957 -6.912 36.277 1.00 61.59 596 LEU A N 1
ATOM 4867 C CA . LEU A 1 596 ? 12.542 -6.631 37.657 1.00 61.59 596 LEU A CA 1
ATOM 4868 C C . LEU A 1 596 ? 11.150 -5.996 37.724 1.00 61.59 596 LEU A C 1
ATOM 4870 O O . LEU A 1 596 ? 10.788 -5.149 36.909 1.00 61.59 596 LEU A O 1
ATOM 4874 N N . SER A 1 597 ? 10.393 -6.337 38.771 1.00 67.62 597 SER A N 1
ATOM 4875 C CA . SER A 1 597 ? 9.163 -5.612 39.086 1.00 67.62 597 SER A CA 1
ATOM 4876 C C . SER A 1 597 ? 9.471 -4.119 39.271 1.00 67.62 597 SER A C 1
ATOM 4878 O O . SER A 1 597 ? 10.501 -3.737 39.839 1.00 67.62 597 SER A O 1
ATOM 4880 N N . HIS A 1 598 ? 8.555 -3.255 38.825 1.00 63.12 598 HIS A N 1
ATOM 4881 C CA . HIS A 1 598 ? 8.720 -1.794 38.836 1.00 63.12 598 HIS A CA 1
ATOM 4882 C C . HIS A 1 598 ? 9.103 -1.228 40.227 1.00 63.12 598 HIS A C 1
ATOM 4884 O O . HIS A 1 598 ? 9.676 -0.142 40.335 1.00 63.12 598 HIS A O 1
ATOM 4890 N N . ARG A 1 599 ? 8.826 -1.963 41.318 1.00 63.19 599 ARG A N 1
ATOM 4891 C CA . ARG A 1 599 ? 9.224 -1.612 42.692 1.00 63.19 599 ARG A CA 1
ATOM 4892 C C . ARG A 1 599 ? 10.732 -1.727 42.942 1.00 63.19 599 ARG A C 1
ATOM 4894 O O . ARG A 1 599 ? 11.301 -0.805 43.522 1.00 63.19 599 ARG A O 1
ATOM 4901 N N . LEU A 1 600 ? 11.384 -2.804 42.501 1.00 74.50 600 LEU A N 1
ATOM 4902 C CA . LEU A 1 600 ? 12.823 -3.013 42.726 1.00 74.50 600 LEU A CA 1
ATOM 4903 C C . LEU A 1 600 ? 13.666 -2.038 41.893 1.00 74.50 600 LEU A C 1
ATOM 4905 O O . LEU A 1 600 ? 14.637 -1.475 42.398 1.00 74.50 600 LEU A O 1
ATOM 4909 N N . TYR A 1 601 ? 13.219 -1.738 40.670 1.00 72.56 601 TYR A N 1
ATOM 4910 C CA . TYR A 1 601 ? 13.811 -0.687 39.838 1.00 72.56 601 TYR A CA 1
ATOM 4911 C C . TYR A 1 601 ? 13.770 0.688 40.527 1.00 72.56 601 TYR A C 1
ATOM 4913 O O . TYR A 1 601 ? 14.764 1.418 40.568 1.00 72.56 601 TYR A O 1
ATOM 4921 N N . ARG A 1 602 ? 12.625 1.030 41.135 1.00 65.12 602 ARG A N 1
ATOM 4922 C CA . ARG A 1 602 ? 12.439 2.302 41.848 1.00 65.12 602 ARG A CA 1
ATOM 4923 C C . ARG A 1 602 ? 13.319 2.395 43.098 1.00 65.12 602 ARG A C 1
ATOM 4925 O O . ARG A 1 602 ? 13.900 3.447 43.335 1.00 65.12 602 ARG A O 1
ATOM 4932 N N . LEU A 1 603 ? 13.472 1.306 43.857 1.00 65.44 603 LEU A N 1
ATOM 4933 C CA . LEU A 1 603 ? 14.367 1.254 45.022 1.00 65.44 603 LEU A CA 1
ATOM 4934 C C . LEU A 1 603 ? 15.835 1.466 44.636 1.00 65.44 603 LEU A C 1
ATOM 4936 O O . LEU A 1 603 ? 16.530 2.234 45.300 1.00 65.44 603 LEU A O 1
ATOM 4940 N N . HIS A 1 604 ? 16.290 0.869 43.531 1.00 74.31 604 HIS A N 1
ATOM 4941 C CA . HIS A 1 604 ? 17.640 1.112 43.024 1.00 74.31 604 HIS A CA 1
ATOM 4942 C C . HIS A 1 604 ? 17.834 2.574 42.597 1.00 74.31 604 HIS A C 1
ATOM 4944 O O . HIS A 1 604 ? 18.833 3.194 42.961 1.00 74.31 604 HIS A O 1
ATOM 4950 N N . ARG A 1 605 ? 16.899 3.154 41.831 1.00 70.25 605 ARG A N 1
ATOM 4951 C CA . ARG A 1 605 ? 16.967 4.569 41.405 1.00 70.25 605 ARG A CA 1
ATOM 4952 C C . ARG A 1 605 ? 17.049 5.538 42.591 1.00 70.25 605 ARG A C 1
ATOM 4954 O O . ARG A 1 605 ? 17.631 6.606 42.456 1.00 70.25 605 ARG A O 1
ATOM 4961 N N . LEU A 1 606 ? 16.489 5.155 43.738 1.00 71.81 606 LEU A N 1
ATOM 4962 C CA . LEU A 1 606 ? 16.515 5.929 44.981 1.00 71.81 606 LEU A CA 1
ATOM 4963 C C . LEU A 1 606 ? 17.775 5.691 45.839 1.00 71.81 606 LEU A C 1
ATOM 4965 O O . LEU A 1 606 ? 17.862 6.223 46.940 1.00 71.81 606 LEU A O 1
ATOM 4969 N N . GLY A 1 607 ? 18.751 4.915 45.355 1.00 78.25 607 GLY A N 1
ATOM 4970 C CA . GLY A 1 607 ? 20.022 4.670 46.046 1.00 78.25 607 GLY A CA 1
ATOM 4971 C C . GLY A 1 607 ? 20.000 3.516 47.053 1.00 78.25 607 GLY A C 1
ATOM 4972 O O . GLY A 1 607 ? 21.000 3.279 47.724 1.00 78.25 607 GLY A O 1
ATOM 4973 N N . TYR A 1 608 ? 18.904 2.754 47.145 1.00 77.62 608 TYR A N 1
ATOM 4974 C CA . TYR A 1 608 ? 18.787 1.593 48.039 1.00 77.62 608 TYR A CA 1
ATOM 4975 C C . TYR A 1 608 ? 19.313 0.304 47.390 1.00 77.62 608 TYR A C 1
ATOM 4977 O O . TYR A 1 608 ? 18.662 -0.743 47.413 1.00 77.62 608 TYR A O 1
ATOM 4985 N N . THR A 1 609 ? 20.498 0.374 46.784 1.00 72.19 609 THR A N 1
ATOM 4986 C CA . THR A 1 609 ? 21.072 -0.725 45.996 1.00 72.19 609 THR A CA 1
ATOM 4987 C C . THR A 1 609 ? 21.339 -1.971 46.843 1.00 72.19 609 THR A C 1
ATOM 4989 O O . THR A 1 609 ? 21.101 -3.083 46.380 1.00 72.19 609 THR A O 1
ATOM 4992 N N . ASP A 1 610 ? 21.724 -1.811 48.111 1.00 70.38 610 ASP A N 1
ATOM 4993 C CA . ASP A 1 610 ? 21.951 -2.945 49.017 1.00 70.38 610 ASP A CA 1
ATOM 4994 C C . ASP A 1 610 ? 20.650 -3.655 49.424 1.00 70.38 610 ASP A C 1
ATOM 4996 O O . ASP A 1 610 ? 20.640 -4.870 49.617 1.00 70.38 610 ASP A O 1
ATOM 5000 N N . CYS A 1 611 ? 19.519 -2.942 49.472 1.00 68.56 611 CYS A N 1
ATOM 5001 C CA . CYS A 1 611 ? 18.210 -3.568 49.673 1.00 68.56 611 CYS A CA 1
ATOM 5002 C C . CYS A 1 611 ? 17.822 -4.435 48.470 1.00 68.56 611 CYS A C 1
ATOM 5004 O O . CYS A 1 611 ? 17.380 -5.565 48.654 1.00 68.56 611 CYS A O 1
ATOM 5006 N N . VAL A 1 612 ? 18.040 -3.937 47.247 1.00 74.62 612 VAL A N 1
ATOM 5007 C CA . VAL A 1 612 ? 17.782 -4.702 46.015 1.00 74.62 612 VAL A CA 1
ATOM 5008 C C . VAL A 1 612 ? 18.699 -5.925 45.933 1.00 74.62 612 VAL A C 1
ATOM 5010 O O . VAL A 1 612 ? 18.220 -7.010 45.615 1.00 74.62 612 VAL A O 1
ATOM 5013 N N . LYS A 1 613 ? 19.983 -5.787 46.300 1.00 72.81 613 LYS A N 1
ATOM 5014 C CA . LYS A 1 613 ? 20.922 -6.917 46.406 1.00 72.81 613 LYS A CA 1
ATOM 5015 C C . LYS A 1 613 ? 20.415 -7.983 47.378 1.00 72.81 613 LYS A C 1
ATOM 5017 O O . LYS A 1 613 ? 20.366 -9.153 47.017 1.00 72.81 613 LYS A O 1
ATOM 5022 N N . ASN A 1 614 ? 19.982 -7.587 48.575 1.00 71.88 614 ASN A N 1
ATOM 5023 C CA . ASN A 1 614 ? 19.497 -8.523 49.594 1.00 71.88 614 ASN A CA 1
ATOM 5024 C C . ASN A 1 614 ? 18.216 -9.264 49.179 1.00 71.88 614 ASN A C 1
ATOM 5026 O O . ASN A 1 614 ? 18.031 -10.409 49.581 1.00 71.88 614 ASN A O 1
ATOM 5030 N N . CYS A 1 615 ? 17.361 -8.656 48.350 1.00 70.00 615 CYS A N 1
ATOM 5031 C CA . CYS A 1 615 ? 16.190 -9.327 47.775 1.00 70.00 615 CYS A CA 1
ATOM 5032 C C . CYS A 1 615 ? 16.545 -10.404 46.735 1.00 70.00 615 CYS A C 1
ATOM 5034 O O . CYS A 1 615 ? 15.699 -11.238 46.427 1.00 70.00 615 CYS A O 1
ATOM 5036 N N . LEU A 1 616 ? 17.761 -10.377 46.182 1.00 68.25 616 LEU A N 1
ATOM 5037 C CA . LEU A 1 616 ? 18.227 -11.302 45.143 1.00 68.25 616 LEU A CA 1
ATOM 5038 C C . LEU A 1 616 ? 19.177 -12.380 45.682 1.00 68.25 616 LEU A C 1
ATOM 5040 O O . LEU A 1 616 ? 19.540 -13.298 44.948 1.00 68.25 616 LEU A O 1
ATOM 5044 N N . LEU A 1 617 ? 19.577 -12.289 46.954 1.00 66.38 617 LEU A N 1
ATOM 5045 C CA . LEU A 1 617 ? 20.363 -13.332 47.600 1.00 66.38 617 LEU A CA 1
ATOM 5046 C C . LEU A 1 617 ? 19.481 -14.564 47.864 1.00 66.38 617 LEU A C 1
ATOM 5048 O O . LEU A 1 617 ? 18.369 -14.422 48.380 1.00 66.38 617 LEU A O 1
ATOM 5052 N N . PRO A 1 618 ? 19.961 -15.785 47.567 1.00 52.56 618 PRO A N 1
ATOM 5053 C CA . PRO A 1 618 ? 19.235 -16.999 47.903 1.00 52.56 618 PRO A CA 1
ATOM 5054 C C . PRO A 1 618 ? 19.143 -17.134 49.428 1.00 52.56 618 PRO A C 1
ATOM 5056 O O . PRO A 1 618 ? 20.128 -17.414 50.111 1.00 52.56 618 PRO A O 1
ATOM 5059 N N . LEU A 1 619 ? 17.945 -16.925 49.973 1.00 60.72 619 LEU A N 1
ATOM 5060 C CA . LEU A 1 619 ? 17.659 -17.120 51.390 1.00 60.72 619 LEU A CA 1
ATOM 5061 C C . LEU A 1 619 ? 17.080 -18.519 51.615 1.00 60.72 619 LEU A C 1
ATOM 5063 O O . LEU A 1 619 ? 16.069 -18.899 51.026 1.00 60.72 619 LEU A O 1
ATOM 5067 N N . THR A 1 620 ? 17.686 -19.289 52.517 1.00 51.34 620 THR A N 1
ATOM 5068 C CA . THR A 1 620 ? 17.094 -20.540 52.998 1.00 51.34 620 THR A CA 1
ATOM 5069 C C . THR A 1 620 ? 16.018 -20.220 54.031 1.00 51.34 620 THR A C 1
ATOM 5071 O O . THR A 1 620 ? 16.331 -19.919 55.186 1.00 51.34 620 THR A O 1
ATOM 5074 N N . PHE A 1 621 ? 14.746 -20.290 53.647 1.00 59.66 621 PHE A N 1
ATOM 5075 C CA . PHE A 1 621 ? 13.650 -20.167 54.604 1.00 59.66 621 PHE A CA 1
ATOM 5076 C C . PHE A 1 621 ? 13.333 -21.515 55.256 1.00 59.66 621 PHE A C 1
ATOM 5078 O O . PHE A 1 621 ? 13.230 -22.545 54.593 1.00 59.66 621 PHE A O 1
ATOM 5085 N N . SER A 1 622 ? 13.125 -21.507 56.574 1.00 65.44 622 SER A N 1
ATOM 5086 C CA . SER A 1 622 ? 12.466 -22.624 57.254 1.00 65.44 622 SER A CA 1
ATOM 5087 C C . SER A 1 622 ? 10.947 -22.520 57.061 1.00 65.44 622 SER A C 1
ATOM 5089 O O . SER A 1 622 ? 10.413 -21.413 56.979 1.00 65.44 622 SER A O 1
ATOM 5091 N N . ASN A 1 623 ? 10.220 -23.644 57.083 1.00 57.38 623 ASN A N 1
ATOM 5092 C CA . ASN A 1 623 ? 8.746 -23.640 57.020 1.00 57.38 623 ASN A CA 1
ATOM 5093 C C . ASN A 1 623 ? 8.094 -22.754 58.100 1.00 57.38 623 ASN A C 1
ATOM 5095 O O . ASN A 1 623 ? 7.005 -22.228 57.899 1.00 57.38 623 ASN A O 1
ATOM 5099 N N . ARG A 1 624 ? 8.774 -22.552 59.236 1.00 58.59 624 ARG A N 1
ATOM 5100 C CA . ARG A 1 624 ? 8.321 -21.662 60.311 1.00 58.59 624 ARG A CA 1
ATOM 5101 C C . ARG A 1 624 ? 8.452 -20.181 59.939 1.00 58.59 624 ARG A C 1
ATOM 5103 O O . ARG A 1 624 ? 7.598 -19.389 60.315 1.00 58.59 624 ARG A O 1
ATOM 5110 N N . SER A 1 625 ? 9.494 -19.817 59.193 1.00 59.31 625 SER A N 1
ATOM 5111 C CA . SER A 1 625 ? 9.751 -18.445 58.740 1.00 59.31 625 SER A CA 1
ATOM 5112 C C . SER A 1 625 ? 8.735 -18.000 57.685 1.00 59.31 625 SER A C 1
ATOM 5114 O O . SER A 1 625 ? 8.262 -16.872 57.740 1.00 59.31 625 SER A O 1
ATOM 5116 N N . LEU A 1 626 ? 8.331 -18.904 56.787 1.00 56.03 626 LEU A N 1
ATOM 5117 C CA . LEU A 1 626 ? 7.313 -18.635 55.762 1.00 56.03 626 LEU A CA 1
ATOM 5118 C C . LEU A 1 626 ? 5.916 -18.380 56.346 1.00 56.03 626 LEU A C 1
ATOM 5120 O O . LEU A 1 626 ? 5.143 -17.612 55.791 1.00 56.03 626 LEU A O 1
ATOM 5124 N N . GLN A 1 627 ? 5.593 -18.994 57.487 1.00 60.59 627 GLN A N 1
ATOM 5125 C CA . GLN A 1 627 ? 4.317 -18.766 58.175 1.00 60.59 627 GLN A CA 1
ATOM 5126 C C . GLN A 1 627 ? 4.279 -17.448 58.960 1.00 60.59 627 GLN A C 1
ATOM 5128 O O . GLN A 1 627 ? 3.198 -16.981 59.308 1.00 60.59 627 GLN A O 1
ATOM 5133 N N . GLN A 1 628 ? 5.441 -16.872 59.276 1.00 56.84 628 GLN A N 1
ATOM 5134 C CA . GLN A 1 628 ? 5.552 -15.690 60.132 1.00 56.84 628 GLN A CA 1
ATOM 5135 C C . GLN A 1 628 ? 5.580 -14.372 59.341 1.00 56.84 628 GLN A C 1
ATOM 5137 O O . GLN A 1 628 ? 5.244 -13.334 59.904 1.00 56.84 628 GLN A O 1
ATOM 5142 N N . TYR A 1 629 ? 5.938 -14.417 58.056 1.00 53.16 629 TYR A N 1
ATOM 5143 C CA . TYR A 1 629 ? 6.001 -13.259 57.163 1.00 53.16 629 TYR A CA 1
ATOM 5144 C C . TYR A 1 629 ? 5.119 -13.517 55.935 1.00 53.16 629 TYR A C 1
ATOM 5146 O O . TYR A 1 629 ? 5.588 -13.980 54.897 1.00 53.16 629 TYR A O 1
ATOM 5154 N N . SER A 1 630 ? 3.813 -13.285 56.088 1.00 48.19 630 SER A N 1
ATOM 5155 C CA . SER A 1 630 ? 2.789 -13.528 55.055 1.00 48.19 630 SER A CA 1
ATOM 5156 C C . SER A 1 630 ? 2.808 -12.518 53.898 1.00 48.19 630 SER A C 1
ATOM 5158 O O . SER A 1 630 ? 2.028 -12.634 52.962 1.00 48.19 630 SER A O 1
ATOM 5160 N N . ASP A 1 631 ? 3.659 -11.506 54.001 1.00 45.62 631 ASP A N 1
ATOM 5161 C CA . ASP A 1 631 ? 3.820 -10.346 53.128 1.00 45.62 631 ASP A CA 1
ATOM 5162 C C . ASP A 1 631 ? 5.067 -10.435 52.222 1.00 45.62 631 ASP A C 1
ATOM 5164 O O . ASP A 1 631 ? 5.401 -9.480 51.522 1.00 45.62 631 ASP A O 1
ATOM 5168 N N . ILE A 1 632 ? 5.749 -11.588 52.202 1.00 52.75 632 ILE A N 1
ATOM 5169 C CA . ILE A 1 632 ? 6.868 -11.866 51.293 1.00 52.75 632 ILE A CA 1
ATOM 5170 C C . ILE A 1 632 ? 6.335 -12.495 49.998 1.00 52.75 632 ILE A C 1
ATOM 5172 O O . ILE A 1 632 ? 5.936 -13.660 49.983 1.00 52.75 632 ILE A O 1
ATOM 5176 N N . ASP A 1 633 ? 6.391 -11.745 48.896 1.00 49.03 633 ASP A N 1
ATOM 5177 C CA . ASP A 1 633 ? 6.165 -12.278 47.548 1.00 49.03 633 ASP A CA 1
ATOM 5178 C C . ASP A 1 633 ? 7.356 -13.160 47.133 1.00 49.03 633 ASP A C 1
ATOM 5180 O O . ASP A 1 633 ? 8.463 -12.674 46.891 1.00 49.03 633 ASP A O 1
ATOM 5184 N N . ILE A 1 634 ? 7.141 -14.474 47.050 1.00 54.25 634 ILE A N 1
ATOM 5185 C CA . ILE A 1 634 ? 8.148 -15.424 46.564 1.00 54.25 634 ILE A CA 1
ATOM 5186 C C . ILE A 1 634 ? 8.027 -15.516 45.046 1.00 54.25 634 ILE A C 1
ATOM 5188 O O . ILE A 1 634 ? 7.091 -16.120 44.522 1.00 54.25 634 ILE A O 1
ATOM 5192 N N . ILE A 1 635 ? 9.001 -14.960 44.329 1.00 45.91 635 ILE A N 1
ATOM 5193 C CA . ILE A 1 635 ? 9.145 -15.190 42.889 1.00 45.91 635 ILE A CA 1
ATOM 5194 C C . ILE A 1 635 ? 9.818 -16.557 42.717 1.00 45.91 635 ILE A C 1
ATOM 5196 O O . ILE A 1 635 ? 11.041 -16.666 42.704 1.00 45.91 635 ILE A O 1
ATOM 5200 N N . ALA A 1 636 ? 9.021 -17.622 42.649 1.00 35.28 636 ALA A N 1
ATOM 5201 C CA . ALA A 1 636 ? 9.522 -18.930 42.245 1.00 35.28 636 ALA A CA 1
ATOM 5202 C C . ALA A 1 636 ? 9.700 -18.933 40.720 1.00 35.28 636 ALA A C 1
ATOM 5204 O O . ALA A 1 636 ? 8.730 -18.756 39.985 1.00 35.28 636 ALA A O 1
ATOM 5205 N N . SER A 1 637 ? 10.929 -19.119 40.239 1.00 32.75 637 SER A N 1
ATOM 5206 C CA . SER A 1 637 ? 11.181 -19.371 38.819 1.00 32.75 637 SER A CA 1
ATOM 5207 C C . SER A 1 637 ? 10.672 -20.770 38.460 1.00 32.75 637 SER A C 1
ATOM 5209 O O . SER A 1 637 ? 11.188 -21.754 38.997 1.00 32.75 637 SER A O 1
ATOM 5211 N N . SER A 1 638 ? 9.670 -20.856 37.585 1.00 30.12 638 SER A N 1
ATOM 5212 C CA . SER A 1 638 ? 9.355 -22.074 36.825 1.00 30.12 638 SER A CA 1
ATOM 5213 C C . SER A 1 638 ? 10.332 -22.248 35.675 1.00 30.12 638 SER A C 1
ATOM 5215 O O . SER A 1 638 ? 10.504 -21.238 34.951 1.00 30.12 638 SER A O 1
#

Radius of gyration: 37.14 Å; chains: 1; bounding box: 79×59×133 Å

Foldseek 3Di:
DDDDDDDPDDDPDPDDDDDDDDDDDDDDDDDDDDDDPDDPLLVVLVPDPQSLQALDDALVSVVVCVVSVDDDDPVNLLSCLQRYALVRVVVNCVPDQHPNVSNQPRHPNHDLVSLLVVVLVVVVVDLVVCVPAFPLLLLLQFAAPVLCLVCLAHQHEQCSVLNRLNDAPVCCVSNVPRDRYDDHHPHQSRLQRYQLVSLLVVPPVDLDPSNLLSNLLRQNDALVSLLSSCVSQVPPLSSLLNVLVRYQLVRVLVCLQVVSDQDDPPAQREDEPVSCPDPDPVVSCVSNVHDPVRYDYPPPVVPPPCLPPDLVRDDPVVNVVLLQALDSVVRDPLVVNCVVRVVSLQRYPLVVNLVVCLVVVHQDDLSSLQHQPCDLVSLLSHPANPCLLSNQCVDQLVSSCVSNVNPDGSSSVSNHHHDRPSCSSVSPRVVNCPPDDCPVVSVCVSVVVVLVPDDPVVSVVVCVVVVWDQDPVRDIDDLVRVLVCQQPDLPDALVNVVVCPVVVSDDLVSCLVRLLSHNYDLVSLVVCCVVPVRDVVSSVNNVVNHDPQKDWDWDQDPVRDIDIDIDGNVVVVVDPDDDDPVVVVVVCVVCLPPPDDPVLVVCVVVVVVVVSVVLPDDDDDDPVNCVVCVPDDDPDDD

Sequence (638 aa):
MNSDIPECRTHPWLFLNNESYDATNDTVLGVKGPYLSGSTHATLMVKSSDPFEHPDVTCQDVLTLLSLGYELTEVDRSDIARNMHMDEILKLSEYITLNLSYVSNSNPTYSREYHSIILKDRLSLTPRIVRSVWDMRIISRNIDISEILRYPNLPWNLSSLSYNPSVCLEHVQAISSMPNITGSFYYPSMLERSDPDHCIFLIGPIRDLEYLRPLSKNPRLRSEHIRILCNHCCNQRDIINNILQYSDISEIVKCIQDGSLQYIEGYRLWINRSILKYDNPEDVLACINPPPDQVHIGIDLETLELLHQEWEDLPEITREILIHHPFITHFLDPHNIICEYVTCIQNFNVQSLVQSYIREGHAIDDELLRHPEVTLDHLRGLEQPSCSDVIAPWLTPEELIEITKGDTSYRSISVCKSLKIDRLNEYMIPEVIHGEYIDDEISNIDELIQDLKTPRHLRRQRLKQYGWIVLPDDQWLSDSAIIEEILTHDQLRYHHIGDLLDSGYISVDKITNRLDRMNITCEDLISLNDKYKLPQHEVNRALLSNDSSYILISETGDDQSMRSWFSHKHDFLRHNYPLDDSGILVYLTNIIQSTLSHRLYRLHRLGYTDCVKNCLLPLTFSNRSLQQYSDIDIIASS

Secondary structure (DSSP, 8-state):
--PPPP-------------------------------S-HHHHHHTTSS-SS-STT--HHHHHHHHHTTPPPPHHHHHHHHHHS-HHHHHHHHTTS---GGGHHHH-TT--HHHHHHHHHHHHHH-TTHHHHHS-HHHHHHHS-HHHHHH-TTS--BHHHHHT-TT--GGGHHHHHT-TT-BS---THHHHTTS-HHHHHHHHTT---HHHHHHHTT-TT--HHHHHHHHHH-TT-HHHHHHHHHHS-HHHHHHHHHTTSSPPPTT--EEE-TTT--SS-HHHHHHHH---TTSEEES--TTT-GGGGS-GGGS-HHHHHHHHT-TTGGGTS-HHHHHTT-GGGGGGS-HHHHHHHHHHHTPPPPHHHHT-TT--HHHHHTSS--S-HHHHGGGS-HHHHHHHTTT---HHHHTT-TT--GGGTTTT--HHHHTTSS-HHHHHHHHHHHHHHHS-HHHHHHHHHHTT-EE-TTS-EE-HHHHHHHHHH-TT--HHHHHHHHHTTSS-HHHHHTTGGGS---HHHHHHHHHHH---HHHHHHHHHHH-TTEEEEEEE-TTSPEEEEEEEHHHHTTS-PPPPHHHHHHHHHHHHTTTS-HHHHHHHHTT-HHHHHHHHS-----HHHHHH-TT-------

pLDDT: mean 72.58, std 18.95, range [28.33, 97.75]